Protein AF-0000000078829060 (afdb_homodimer)

Secondary structure (DSSP, 8-state):
-HHHHHHHHHHHHHHHHHHHHHHHHHHHHHHHHHHHHHHHHHHHHHHHHHHHHHHHHHHHHHHHHTTSHHHHHHT---EE--GGGT-GGGGGS-GGG-EEEEETHHHHHHHHIIIIIIHHHHHHTTTS-HHHHHHHHHHHHHHHHHHHHHHHHHHHSS-S-EE-STTEETTTTEEGGGHHHHHHHHHHHHHHHHHHT-HHHHHHHHSPP--SHHHHHHHHHHH-/-HHHHHHHHHHHHHHHHHHHHHHHHHHHHHHHHHHHHHHHHHHHHHHHHHHHHHHHHHHHHHHHHHTSHHHHHHT---EE--GGGT-GGGGGS-GGG-EEEEETHHHHHHHHIIIIIIHHHHHHTTTS-HHHHHHHHHHHHHHHHHHHHHHHHHHHSS-S-EE-STTEETTTTEEGGGHHHHHHHHHHHHHHHHHHT-HHHHHHHHS----SHHHHHHHHHHH-

Foldseek 3Di:
DVVVVVVVVVVVVVVVVVVVVVVVVVVVVVLVVVLVVVLLVVLLQVQLVVQQVVQLVVLLVLLVLCVPPVSCQLVQWDKDWFVVVVPRCSSVDDSVVSGGDADSVSSNLRSCLLSVPLVVLCVVCVPPDLVVSLQVQLVSNQVSQLVVQVVVCVVPVIRRMFIPGPQADSRRSGGPSCSNVSSVVSVVSVVVVVVCPPPVNSVVSSDDDPPDPVVVVVVVVVVD/DVVVVVVVVVVVVVVVVVVVVVVVVVVVVVLVVVLVVVLLVVLLQVQLVVQQVVQLVVLLVQLVLCVPPVSCVLPQWDKDWFVVVVPRCSSVDDSVVSGGDADSVSSNLRSCLLSVPLVVLCVVCVPPDLVVSLQVQLVSNQVSQLVVQVVVCVVVVIRRMFIPGPQADSRRSGGPSCSNVSSVVSVVSVVVVVVCPPPVNSVVSSDPDPPDPVVVVVVVVVVD

Nearest PDB structures (foldseek):
  8scx-assembly1_B  TM=4.392E-01  e=6.550E-01  Saccharomyces cerevisiae
  8scx-assembly1_B  TM=3.405E-01  e=9.875E-01  Saccharomyces cerevisiae

Sequence (448 aa):
MGDAMGAEAAVESGDVRQRRQVRIRRADIKRGQRMKVAFAVFRFCLYGMVGLSAEIFFYNLVRIAQHVPLLEALFRFQWRVDDRLGLNAIWDTPISTAYGQCSLWMFVIYGVACFFFIEPLYRWMLYQHTGLRAAVYGVVILLFEGFSGVMLERLTGYRIWYYADAGAILWQMTSLYILPIWMVTGLLAEFIYRELMDPDLLAALESPLPATPEETEASFQLIRMGDAMGAEAAVESGDVRQRRQVRIRRADIKRGQRMKVAFAVFRFCLYGMVGLSAEIFFYNLVRIAQHVPLLEALFRFQWRVDDRLGLNAIWDTPISTAYGQCSLWMFVIYGVACFFFIEPLYRWMLYQHTGLRAAVYGVVILLFEGFSGVMLERLTGYRIWYYADAGAILWQMTSLYILPIWMVTGLLAEFIYRELMDPDLLAALESPLPATPEETEASFQLIR

Solvent-accessible surface area (backbone atoms only — not comparable to full-atom values): 23052 Å² total; per-residue (Å²): 122,69,68,64,56,53,52,52,50,52,52,50,50,49,50,53,52,50,52,49,51,51,49,48,51,49,50,49,50,49,50,48,48,51,47,50,50,51,48,50,50,49,49,33,51,48,38,9,34,50,39,46,34,47,41,30,50,44,44,40,49,51,57,53,25,66,75,32,73,81,42,29,70,64,53,61,52,38,78,45,45,41,73,93,48,52,63,64,41,60,79,72,42,59,78,72,59,34,53,19,56,49,39,58,61,46,27,53,48,35,15,47,47,43,63,70,43,48,50,56,48,47,68,73,45,63,85,53,57,68,69,57,49,22,51,52,33,11,52,52,49,47,52,48,40,20,51,51,37,54,52,44,24,70,73,52,72,42,41,81,49,31,28,79,33,94,48,36,37,71,92,21,30,26,42,65,53,47,36,68,58,34,17,53,48,35,48,50,52,49,50,53,50,54,62,57,45,20,53,45,37,47,55,15,67,71,42,78,72,67,87,44,74,64,51,47,50,52,27,50,57,70,74,100,124,69,70,65,56,53,52,54,51,50,52,50,51,48,51,52,53,50,51,49,51,51,50,50,51,49,51,50,50,49,50,49,48,50,47,51,51,50,49,50,50,49,50,33,51,48,38,9,36,51,38,45,34,46,42,30,50,46,45,40,49,51,57,54,25,66,75,32,72,79,41,29,69,65,53,63,53,37,78,43,46,41,72,92,48,49,61,64,41,60,79,72,42,58,77,74,59,32,53,19,55,49,38,57,62,46,27,54,49,35,16,48,46,41,62,70,43,49,50,56,50,46,68,74,44,65,87,52,56,67,67,58,52,22,50,50,34,10,52,51,48,47,52,49,40,20,50,50,36,53,52,42,24,70,75,53,71,42,41,80,49,31,30,80,34,93,49,36,38,71,93,21,28,26,43,65,51,46,35,68,58,34,17,51,49,37,48,49,51,48,51,51,50,55,62,58,47,21,52,45,37,47,55,16,67,71,42,79,71,65,87,44,75,63,52,46,51,53,27,50,58,70,74,100

Structure (mmCIF, N/CA/C/O backbone):
data_AF-0000000078829060-model_v1
#
loop_
_entity.id
_entity.type
_entity.pdbx_description
1 polymer 'Uncharacterized protein'
#
loop_
_atom_site.group_PDB
_atom_site.id
_atom_site.type_symbol
_atom_site.label_atom_id
_atom_site.label_alt_id
_atom_site.label_comp_id
_atom_site.label_asym_id
_atom_site.label_entity_id
_atom_site.label_seq_id
_atom_site.pdbx_PDB_ins_code
_atom_site.Cartn_x
_atom_site.Cartn_y
_atom_site.Cartn_z
_atom_site.occupancy
_atom_site.B_iso_or_equiv
_atom_site.auth_seq_id
_atom_site.auth_comp_id
_atom_site.auth_asym_id
_atom_site.auth_atom_id
_atom_site.pdbx_PDB_model_num
ATOM 1 N N . MET A 1 1 ? -18.281 33.781 64.375 1 61.91 1 MET A N 1
ATOM 2 C CA . MET A 1 1 ? -18.625 32.438 63.906 1 61.91 1 MET A CA 1
ATOM 3 C C . MET A 1 1 ? -18.844 32.438 62.406 1 61.91 1 MET A C 1
ATOM 5 O O . MET A 1 1 ? -18.469 31.484 61.719 1 61.91 1 MET A O 1
ATOM 9 N N . GLY A 1 2 ? -19.062 33.5 61.688 1 71.06 2 GLY A N 1
ATOM 10 C CA . GLY A 1 2 ? -19.344 33.625 60.281 1 71.06 2 GLY A CA 1
ATOM 11 C C . GLY A 1 2 ? -18.078 33.719 59.438 1 71.06 2 GLY A C 1
ATOM 12 O O . GLY A 1 2 ? -18.047 33.219 58.312 1 71.06 2 GLY A O 1
ATOM 13 N N . ASP A 1 3 ? -16.953 34.156 59.969 1 75.19 3 ASP A N 1
ATOM 14 C CA . ASP A 1 3 ? -15.734 34.375 59.188 1 75.19 3 ASP A CA 1
ATOM 15 C C . ASP A 1 3 ? -14.984 33.062 59 1 75.19 3 ASP A C 1
ATOM 17 O O . ASP A 1 3 ? -14.352 32.844 57.938 1 75.19 3 ASP A O 1
ATOM 21 N N . ALA A 1 4 ? -15.062 32.031 59.938 1 76.19 4 ALA A N 1
ATOM 22 C CA . ALA A 1 4 ? -14.398 30.734 59.844 1 76.19 4 ALA A CA 1
ATOM 23 C C . ALA A 1 4 ? -15.078 29.844 58.781 1 76.19 4 ALA A C 1
ATOM 25 O O . ALA A 1 4 ? -14.414 29.109 58.062 1 76.19 4 ALA A O 1
ATOM 26 N N . MET A 1 5 ? -16.375 29.969 58.594 1 72.94 5 MET A N 1
ATOM 27 C CA . MET A 1 5 ? -17.141 29.188 57.625 1 72.94 5 MET A CA 1
ATOM 28 C C . MET A 1 5 ? -16.844 29.625 56.219 1 72.94 5 MET A C 1
ATOM 30 O O . MET A 1 5 ? -16.734 28.797 55.312 1 72.94 5 MET A O 1
ATOM 34 N N . GLY A 1 6 ? -16.547 30.906 56.031 1 73.5 6 GLY A N 1
ATOM 35 C CA . GLY A 1 6 ? -16.234 31.438 54.719 1 73.5 6 GLY A CA 1
ATOM 36 C C . GLY A 1 6 ? -14.852 31.047 54.25 1 73.5 6 GLY A C 1
ATOM 37 O O . GLY A 1 6 ? -14.656 30.781 53.062 1 73.5 6 GLY A O 1
ATOM 38 N N . ALA A 1 7 ? -13.945 30.938 55.188 1 83.81 7 ALA A N 1
ATOM 39 C CA . ALA A 1 7 ? -12.578 30.547 54.844 1 83.81 7 ALA A CA 1
ATOM 40 C C . ALA A 1 7 ? -12.508 29.062 54.469 1 83.81 7 ALA A C 1
ATOM 42 O O . ALA A 1 7 ? -11.82 28.688 53.531 1 83.81 7 ALA A O 1
ATOM 43 N N . GLU A 1 8 ? -13.242 28.234 55.156 1 70.19 8 GLU A N 1
ATOM 44 C CA . GLU A 1 8 ? -13.266 26.812 54.875 1 70.19 8 GLU A CA 1
ATOM 45 C C . GLU A 1 8 ? -13.906 26.516 53.5 1 70.19 8 GLU A C 1
ATOM 47 O O . GLU A 1 8 ? -13.43 25.672 52.75 1 70.19 8 GLU A O 1
ATOM 52 N N . ALA A 1 9 ? -14.867 27.266 53.188 1 77.19 9 ALA A N 1
ATOM 53 C CA . ALA A 1 9 ? -15.547 27.094 51.906 1 77.19 9 ALA A CA 1
ATOM 54 C C . ALA A 1 9 ? -14.664 27.562 50.75 1 77.19 9 ALA A C 1
ATOM 56 O O . ALA A 1 9 ? -14.625 26.922 49.688 1 77.19 9 ALA A O 1
ATOM 57 N N . ALA A 1 10 ? -13.945 28.578 50.938 1 76.31 10 ALA A N 1
ATOM 58 C CA . ALA A 1 10 ? -13.016 29.094 49.938 1 76.31 10 ALA A CA 1
ATOM 59 C C . ALA A 1 10 ? -11.867 28.109 49.719 1 76.31 10 ALA A C 1
ATOM 61 O O . ALA A 1 10 ? -11.469 27.875 48.562 1 76.31 10 ALA A O 1
ATOM 62 N N . VAL A 1 11 ? -11.383 27.484 50.781 1 78.69 11 VAL A N 1
ATOM 63 C CA . VAL A 1 11 ? -10.305 26.5 50.688 1 78.69 11 VAL A CA 1
ATOM 64 C C . VAL A 1 11 ? -10.805 25.25 49.969 1 78.69 11 VAL A C 1
ATOM 66 O O . VAL A 1 11 ? -10.094 24.688 49.125 1 78.69 11 VAL A O 1
ATOM 69 N N . GLU A 1 12 ? -12.023 24.906 50.188 1 75 12 GLU A N 1
ATOM 70 C CA . GLU A 1 12 ? -12.602 23.734 49.531 1 75 12 GLU A CA 1
ATOM 71 C C . GLU A 1 12 ? -12.812 23.984 48.031 1 75 12 GLU A C 1
ATOM 73 O O . GLU A 1 12 ? -12.539 23.109 47.188 1 75 12 GLU A O 1
ATOM 78 N N . SER A 1 13 ? -13.148 25.266 47.812 1 78.25 13 SER A N 1
ATOM 79 C CA . SER A 1 13 ? -13.352 25.656 46.406 1 78.25 13 SER A CA 1
ATOM 80 C C . SER A 1 13 ? -12.031 25.688 45.656 1 78.25 13 SER A C 1
ATOM 82 O O . SER A 1 13 ? -11.953 25.25 44.5 1 78.25 13 SER A O 1
ATOM 84 N N . GLY A 1 14 ? -11.055 26.109 46.375 1 73.56 14 GLY A N 1
ATOM 85 C CA . GLY A 1 14 ? -9.727 26.125 45.781 1 73.56 14 GLY A CA 1
ATOM 86 C C . GLY A 1 14 ? -9.172 24.734 45.5 1 73.56 14 GLY A C 1
ATOM 87 O O 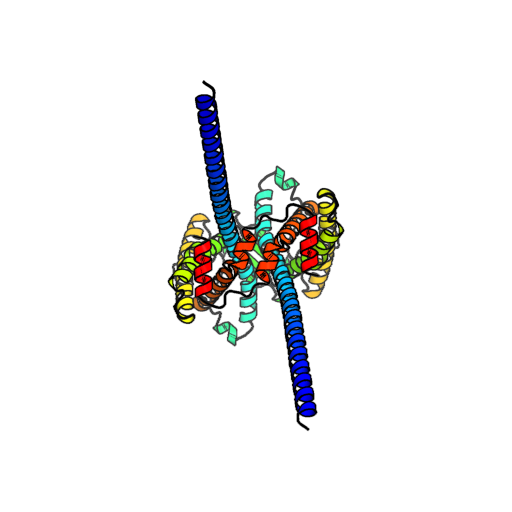. GLY A 1 14 ? -8.578 24.5 44.469 1 73.56 14 GLY A O 1
ATOM 88 N N . ASP A 1 15 ? -9.422 23.844 46.406 1 73.62 15 ASP A N 1
ATOM 89 C CA . ASP A 1 15 ? -8.953 22.469 46.25 1 73.62 15 ASP A CA 1
ATOM 90 C C . ASP A 1 15 ? -9.664 21.75 45.125 1 73.62 15 ASP A C 1
ATOM 92 O O . ASP A 1 15 ? -9.039 21.016 44.344 1 73.62 15 ASP A O 1
ATOM 96 N N . VAL A 1 16 ? -10.945 22.094 45.031 1 71.12 16 VAL A N 1
ATOM 97 C CA . VAL A 1 16 ? -11.734 21.484 43.969 1 71.12 16 VAL A CA 1
ATOM 98 C C . VAL A 1 16 ? -11.266 22 42.625 1 71.12 16 VAL A C 1
ATOM 100 O O . VAL A 1 16 ? -11.141 21.234 41.656 1 71.12 16 VAL A O 1
ATOM 103 N N . ARG A 1 17 ? -10.922 23.281 42.531 1 70.62 17 ARG A N 1
ATOM 104 C CA . ARG A 1 17 ? -10.414 23.875 41.312 1 70.62 17 ARG A CA 1
ATOM 105 C C . ARG A 1 17 ? -9.039 23.312 40.969 1 70.62 17 ARG A C 1
ATOM 107 O O . ARG A 1 17 ? -8.75 23.031 39.812 1 70.62 17 ARG A O 1
ATOM 114 N N . GLN A 1 18 ? -8.234 23.125 42 1 74.06 18 GLN A N 1
ATOM 115 C CA . GLN A 1 18 ? -6.906 22.578 41.781 1 74.06 18 GLN A CA 1
ATOM 116 C C . GLN A 1 18 ? -6.988 21.125 41.312 1 74.06 18 GLN A C 1
ATOM 118 O O . GLN A 1 18 ? -6.273 20.719 40.406 1 74.06 18 GLN A O 1
ATOM 123 N N . ARG A 1 19 ? -7.914 20.391 41.875 1 67.19 19 ARG A N 1
ATOM 124 C CA . ARG A 1 19 ? -8.102 19 41.5 1 67.19 19 ARG A CA 1
ATOM 125 C C . ARG A 1 19 ? -8.641 18.891 40.062 1 67.19 19 ARG A C 1
ATOM 127 O O . ARG A 1 19 ? -8.234 18.016 39.312 1 67.19 19 ARG A O 1
ATOM 134 N N . ARG A 1 20 ? -9.438 19.766 39.656 1 68.25 20 ARG A N 1
ATOM 135 C CA . ARG A 1 20 ? -9.992 19.797 38.312 1 68.25 20 ARG A CA 1
ATOM 136 C C . ARG A 1 20 ? -8.914 20.156 37.281 1 68.25 20 ARG A C 1
ATOM 138 O O . ARG A 1 20 ? -8.852 19.562 36.219 1 68.25 20 ARG A O 1
ATOM 145 N N . GLN A 1 21 ? -8.086 21.094 37.656 1 70.69 21 GLN A N 1
ATOM 146 C CA . GLN A 1 21 ? -6.992 21.484 36.781 1 70.69 21 GLN A CA 1
ATOM 147 C C . GLN A 1 21 ? -5.996 20.344 36.594 1 70.69 21 GLN A C 1
ATOM 149 O O . GLN A 1 21 ? -5.5 20.109 35.469 1 70.69 21 GLN A O 1
ATOM 154 N N . VAL A 1 22 ? -5.762 19.672 37.688 1 70.62 22 VAL A N 1
ATOM 155 C CA . VAL A 1 22 ? -4.852 18.531 37.625 1 70.62 22 VAL A CA 1
ATOM 156 C C . VAL A 1 22 ? -5.461 17.422 36.75 1 70.62 22 VAL A C 1
ATOM 158 O O . VAL A 1 22 ? -4.762 16.781 35.969 1 70.62 22 VAL A O 1
ATOM 161 N N . ARG A 1 23 ? -6.715 17.203 36.844 1 65.5 23 ARG A N 1
ATOM 162 C CA . ARG A 1 23 ? -7.414 16.203 36.031 1 65.5 23 ARG A CA 1
ATOM 163 C C . ARG A 1 23 ? -7.41 16.562 34.562 1 65.5 23 ARG A C 1
ATOM 165 O O . ARG A 1 23 ? -7.215 15.695 33.719 1 65.5 23 ARG A O 1
ATOM 172 N N . ILE A 1 24 ? -7.59 17.797 34.281 1 65.25 24 ILE A N 1
ATOM 173 C CA . ILE A 1 24 ? -7.574 18.281 32.906 1 65.25 24 ILE A CA 1
ATOM 174 C C . ILE A 1 24 ? -6.172 18.141 32.312 1 65.25 24 ILE A C 1
ATOM 176 O O . ILE A 1 24 ? -6.008 17.703 31.172 1 65.25 24 ILE A O 1
ATOM 180 N N . ARG A 1 25 ? -5.207 18.531 33.062 1 65.25 25 ARG A N 1
ATOM 181 C CA . ARG A 1 25 ? -3.82 18.406 32.625 1 65.25 25 ARG A CA 1
ATOM 182 C C . ARG A 1 25 ? -3.455 16.938 32.406 1 65.25 25 ARG A C 1
ATOM 184 O O . ARG A 1 25 ? -2.775 16.609 31.422 1 65.25 25 ARG A O 1
ATOM 191 N N . ARG A 1 26 ? -3.918 16.094 33.312 1 64.12 26 ARG A N 1
ATOM 192 C CA . ARG A 1 26 ? -3.66 14.664 33.156 1 64.12 26 ARG A CA 1
ATOM 193 C C . ARG A 1 26 ? -4.383 14.117 31.922 1 64.12 26 ARG A C 1
ATOM 195 O O . ARG A 1 26 ? -3.834 13.289 31.203 1 64.12 26 ARG A O 1
ATOM 202 N N . ALA A 1 27 ? -5.559 14.531 31.797 1 63.03 27 ALA A N 1
ATOM 203 C CA . ALA A 1 27 ? -6.336 14.133 30.625 1 63.03 27 ALA A CA 1
ATOM 204 C C . ALA A 1 27 ? -5.684 14.633 29.328 1 63.03 27 ALA A C 1
ATOM 206 O O . ALA A 1 27 ? -5.652 13.914 28.328 1 63.03 27 ALA A O 1
ATOM 207 N N . ASP A 1 28 ? -5.105 15.75 29.344 1 64.12 28 ASP A N 1
ATOM 208 C CA . ASP A 1 28 ? -4.406 16.344 28.203 1 64.12 28 ASP A CA 1
ATOM 209 C C . ASP A 1 28 ? -3.119 15.578 27.891 1 64.12 28 ASP A C 1
ATOM 211 O O . ASP A 1 28 ? -2.787 15.352 26.719 1 64.12 28 ASP A O 1
ATOM 215 N N . ILE A 1 29 ? -2.482 15.242 29.016 1 63.81 29 ILE A N 1
ATOM 216 C CA . ILE A 1 29 ? -1.249 14.477 28.859 1 63.81 29 ILE A CA 1
ATOM 217 C C . ILE A 1 29 ? -1.562 13.102 28.281 1 63.81 29 ILE A C 1
ATOM 219 O O . ILE A 1 29 ? -0.872 12.633 27.375 1 63.81 29 ILE A O 1
ATOM 223 N N . LYS A 1 30 ? -2.598 12.578 28.828 1 65.12 30 LYS A N 1
ATOM 224 C CA . LYS A 1 30 ? -3 11.266 28.328 1 65.12 30 LYS A CA 1
ATOM 225 C C . LYS A 1 30 ? -3.432 11.352 26.859 1 65.12 30 LYS A C 1
ATOM 227 O O . LYS A 1 30 ? -3.117 10.461 26.062 1 65.12 30 LYS A O 1
ATOM 232 N N . ARG A 1 31 ? -4.125 12.297 26.5 1 64.56 31 ARG A N 1
ATOM 233 C CA . ARG A 1 31 ? -4.543 12.523 25.125 1 64.56 31 ARG A CA 1
ATOM 234 C C . ARG A 1 31 ? -3.336 12.75 24.219 1 64.56 31 ARG A C 1
ATOM 236 O O . ARG A 1 31 ? -3.283 12.219 23.109 1 64.56 31 ARG A O 1
ATOM 243 N N . GLY A 1 32 ? -2.496 13.461 24.781 1 63.94 32 GLY A N 1
ATOM 244 C CA . GLY A 1 32 ? -1.26 13.695 24.047 1 63.94 32 GLY A CA 1
ATOM 245 C C . GLY A 1 32 ? -0.471 12.43 23.781 1 63.94 32 GLY A C 1
ATOM 246 O O . GLY A 1 32 ? 0.034 12.227 22.672 1 63.94 32 GLY A O 1
ATOM 247 N N . GLN A 1 33 ? -0.443 11.656 24.797 1 68.62 33 GLN A N 1
ATOM 248 C CA . GLN A 1 33 ? 0.262 10.391 24.672 1 68.62 33 GLN A CA 1
ATOM 249 C C . GLN A 1 33 ? -0.452 9.453 23.703 1 68.62 33 GLN A C 1
ATOM 251 O O . GLN A 1 33 ? 0.19 8.773 22.906 1 68.62 33 GLN A O 1
ATOM 256 N N . ARG A 1 34 ? -1.707 9.445 23.891 1 67.31 34 ARG A N 1
ATOM 257 C CA . ARG A 1 34 ? -2.506 8.609 23 1 67.31 34 ARG A CA 1
ATOM 258 C C . ARG A 1 34 ? -2.338 9.039 21.547 1 67.31 34 ARG A C 1
ATOM 260 O O . ARG A 1 34 ? -2.254 8.195 20.656 1 67.31 34 ARG A O 1
ATOM 267 N N . MET A 1 35 ? -2.225 10.211 21.391 1 70.31 35 MET A N 1
ATOM 268 C CA . MET A 1 35 ? -2.066 10.742 20.031 1 70.31 35 MET A CA 1
ATOM 269 C C . MET A 1 35 ? -0.686 10.414 19.469 1 70.31 35 MET A C 1
ATOM 271 O O . MET A 1 35 ? -0.547 10.109 18.297 1 70.31 35 MET A O 1
ATOM 275 N N . LYS A 1 36 ? 0.221 10.531 20.422 1 75.38 36 LYS A N 1
ATOM 276 C CA . LYS A 1 36 ? 1.575 10.18 20 1 75.38 36 LYS A CA 1
ATOM 277 C C . LYS A 1 36 ? 1.658 8.711 19.594 1 75.38 36 LYS A C 1
ATOM 279 O O . LYS A 1 36 ? 2.281 8.383 18.578 1 75.38 36 LYS A O 1
ATOM 284 N N . VAL A 1 37 ? 1.03 7.938 20.344 1 79.75 37 VAL A N 1
ATOM 285 C CA . VAL A 1 37 ? 1.043 6.508 20.062 1 79.75 37 VAL A CA 1
ATOM 286 C C . VAL A 1 37 ? 0.265 6.238 18.766 1 79.75 37 VAL A C 1
ATOM 288 O O . VAL A 1 37 ? 0.702 5.449 17.922 1 79.75 37 VAL A O 1
ATOM 291 N N . ALA A 1 38 ? -0.795 6.82 18.641 1 77.06 38 ALA A N 1
ATOM 292 C CA . ALA A 1 38 ? -1.613 6.664 17.453 1 77.06 38 ALA A CA 1
ATOM 293 C C . ALA A 1 38 ? -0.85 7.109 16.203 1 77.06 38 ALA A C 1
ATOM 295 O O . ALA A 1 38 ? -0.921 6.457 15.156 1 77.06 38 ALA A O 1
ATOM 296 N N . PHE A 1 39 ? -0.134 8.102 16.391 1 80.38 39 PHE A N 1
ATOM 297 C CA . PHE A 1 39 ? 0.639 8.617 15.273 1 80.38 39 PHE A CA 1
ATOM 298 C C . PHE A 1 39 ? 1.786 7.68 14.93 1 80.38 39 PHE A C 1
ATOM 300 O O . PHE A 1 39 ? 2.113 7.496 13.75 1 80.38 39 PHE A O 1
ATOM 307 N N . ALA A 1 40 ? 2.365 7.172 15.945 1 84.81 40 ALA A N 1
ATOM 308 C CA . ALA A 1 40 ? 3.426 6.191 15.727 1 84.81 40 ALA A CA 1
ATOM 309 C C . ALA A 1 40 ? 2.898 4.961 14.992 1 84.81 40 ALA A C 1
ATOM 311 O O . ALA A 1 40 ? 3.533 4.469 14.055 1 84.81 40 ALA A O 1
ATOM 312 N N . VAL A 1 41 ? 1.778 4.523 15.398 1 85.88 41 VAL A N 1
ATOM 313 C CA . VAL A 1 41 ? 1.158 3.365 14.766 1 85.88 41 VAL A CA 1
ATOM 314 C C . VAL A 1 41 ? 0.793 3.701 13.32 1 85.88 41 VAL A C 1
ATOM 316 O O . VAL A 1 41 ? 0.982 2.879 12.422 1 85.88 41 VAL A O 1
ATOM 319 N N . PHE A 1 42 ? 0.322 4.871 13.133 1 84.94 42 PHE A N 1
ATOM 320 C CA . PHE A 1 42 ? -0.022 5.336 11.789 1 84.94 42 PHE A CA 1
ATOM 321 C C . PHE A 1 42 ? 1.2 5.316 10.883 1 84.94 42 PHE A C 1
ATOM 323 O O . PHE A 1 42 ? 1.131 4.828 9.75 1 84.94 42 PHE A O 1
ATOM 330 N N . ARG A 1 43 ? 2.285 5.836 11.383 1 88.44 43 ARG A N 1
ATOM 331 C CA . ARG A 1 43 ? 3.508 5.879 10.586 1 88.44 43 ARG A CA 1
ATOM 332 C C . ARG A 1 43 ? 3.998 4.473 10.266 1 88.44 43 ARG A C 1
ATOM 334 O O . ARG A 1 43 ? 4.41 4.195 9.133 1 88.44 43 ARG A O 1
ATOM 341 N N . PHE A 1 44 ? 3.904 3.686 11.266 1 92.5 44 PHE A N 1
ATOM 342 C CA . PHE A 1 44 ? 4.32 2.301 11.078 1 92.5 44 PHE A CA 1
ATOM 343 C C . PHE A 1 44 ? 3.492 1.635 9.984 1 92.5 44 PHE A C 1
ATOM 345 O O . PHE A 1 44 ? 4.043 1 9.086 1 92.5 44 PHE A O 1
ATOM 352 N N . CYS A 1 45 ? 2.217 1.825 10.047 1 90.75 45 CYS A N 1
ATOM 353 C CA . CYS A 1 45 ? 1.312 1.24 9.062 1 90.75 45 CYS A CA 1
ATOM 354 C C . CYS A 1 45 ? 1.55 1.837 7.684 1 90.75 45 CYS A C 1
ATOM 356 O O . CYS A 1 45 ? 1.506 1.124 6.68 1 90.75 45 CYS A O 1
ATOM 358 N N . LEU A 1 46 ? 1.813 3.059 7.656 1 90.5 46 LEU A N 1
ATOM 359 C CA . LEU A 1 46 ? 2.084 3.729 6.387 1 90.5 46 LEU A CA 1
ATOM 360 C C . LEU A 1 46 ? 3.342 3.17 5.734 1 90.5 46 LEU A C 1
ATOM 362 O O . LEU A 1 46 ? 3.344 2.865 4.539 1 90.5 46 LEU A O 1
ATOM 366 N N . TYR A 1 47 ? 4.383 3.029 6.527 1 94.88 47 TYR A N 1
ATOM 367 C CA . TYR A 1 47 ? 5.621 2.459 6.012 1 94.88 47 TYR A CA 1
ATOM 368 C C . TYR A 1 47 ? 5.391 1.058 5.457 1 94.88 47 TYR A C 1
ATOM 370 O O . TYR A 1 47 ? 5.887 0.718 4.383 1 94.88 47 TYR A O 1
ATOM 378 N N . GLY A 1 48 ? 4.641 0.382 6.199 1 95.69 48 GLY A N 1
ATOM 379 C CA . GLY A 1 48 ? 4.328 -0.97 5.762 1 95.69 48 GLY A CA 1
ATOM 380 C C . GLY A 1 48 ? 3.535 -1.01 4.469 1 95.69 48 GLY A C 1
ATOM 381 O O . GLY A 1 48 ? 3.855 -1.779 3.562 1 95.69 48 GLY A O 1
ATOM 382 N N . MET A 1 49 ? 2.543 -0.207 4.391 1 94.31 49 MET A N 1
ATOM 383 C CA . MET A 1 49 ? 1.687 -0.186 3.209 1 94.31 49 MET A CA 1
ATOM 384 C C . MET A 1 49 ? 2.455 0.306 1.987 1 94.31 49 MET A C 1
ATOM 386 O O . MET A 1 49 ? 2.305 -0.237 0.892 1 94.31 49 MET A O 1
ATOM 390 N N . VAL A 1 50 ? 3.234 1.298 2.205 1 94.31 50 VAL A N 1
ATOM 391 C CA . VAL A 1 50 ? 4.074 1.802 1.122 1 94.31 50 VAL A CA 1
ATOM 392 C C . VAL A 1 50 ? 5.062 0.721 0.689 1 94.31 50 VAL A C 1
ATOM 394 O O . VAL A 1 50 ? 5.309 0.541 -0.505 1 94.31 50 VAL A O 1
ATOM 397 N N . GLY A 1 51 ? 5.566 0.082 1.65 1 96.06 51 GLY A N 1
ATOM 398 C CA . GLY A 1 51 ? 6.48 -1.008 1.351 1 96.06 51 GLY A CA 1
ATOM 399 C C . GLY A 1 51 ? 5.848 -2.107 0.521 1 96.06 51 GLY A C 1
ATOM 400 O O . GLY A 1 51 ? 6.426 -2.555 -0.472 1 96.06 51 GLY A O 1
ATOM 401 N N . LEU A 1 52 ? 4.66 -2.539 0.887 1 96.38 52 LEU A N 1
ATOM 402 C CA . LEU A 1 52 ? 3.943 -3.561 0.128 1 96.38 52 LEU A CA 1
ATOM 403 C C . LEU A 1 52 ? 3.689 -3.096 -1.302 1 96.38 52 LEU A C 1
ATOM 405 O O . LEU A 1 52 ? 3.92 -3.846 -2.254 1 96.38 52 LEU A O 1
ATOM 409 N N . SER A 1 53 ? 3.248 -1.926 -1.393 1 95.94 53 SER A N 1
ATOM 410 C CA . SER A 1 53 ? 2.969 -1.376 -2.715 1 95.94 53 SER A CA 1
ATOM 411 C C . SER A 1 53 ? 4.242 -1.269 -3.549 1 95.94 53 SER A C 1
ATOM 413 O O . SER A 1 53 ? 4.23 -1.551 -4.746 1 95.94 53 SER A O 1
ATOM 415 N N . ALA A 1 54 ? 5.27 -0.865 -2.885 1 95.19 54 ALA A N 1
ATOM 416 C CA . ALA A 1 54 ? 6.547 -0.724 -3.578 1 95.19 54 ALA A CA 1
ATOM 417 C C . ALA A 1 54 ? 7.039 -2.07 -4.102 1 95.19 54 ALA A C 1
ATOM 419 O O . ALA A 1 54 ? 7.668 -2.139 -5.16 1 95.19 54 ALA A O 1
ATOM 420 N N . GLU A 1 55 ? 6.781 -3.084 -3.4 1 95.19 55 GLU A N 1
ATOM 421 C CA . GLU A 1 55 ? 7.168 -4.414 -3.863 1 95.19 55 GLU A CA 1
ATOM 422 C C . GLU A 1 55 ? 6.461 -4.773 -5.168 1 95.19 55 GLU A C 1
ATOM 424 O O . GLU A 1 55 ? 7.086 -5.277 -6.102 1 95.19 55 GLU A O 1
ATOM 429 N N . ILE A 1 56 ? 5.207 -4.547 -5.148 1 96 56 ILE A N 1
ATOM 430 C CA . ILE A 1 56 ? 4.43 -4.848 -6.348 1 96 56 ILE A CA 1
ATOM 431 C C . ILE A 1 56 ? 4.941 -4.012 -7.52 1 96 56 ILE A C 1
ATOM 433 O O . ILE A 1 56 ? 5.141 -4.535 -8.617 1 96 56 ILE A O 1
ATOM 437 N N . PHE A 1 57 ? 5.207 -2.789 -7.246 1 95.31 57 PHE A N 1
ATOM 438 C CA . PHE A 1 57 ? 5.746 -1.9 -8.273 1 95.31 57 PHE A CA 1
ATOM 439 C C . PHE A 1 57 ? 7.117 -2.375 -8.734 1 95.31 57 PHE A C 1
ATOM 441 O O . PHE A 1 57 ? 7.414 -2.35 -9.93 1 95.31 57 PHE A O 1
ATOM 448 N N . PHE A 1 58 ? 7.844 -2.797 -7.816 1 94.25 58 PHE A N 1
ATOM 449 C CA . PHE A 1 58 ? 9.219 -3.176 -8.102 1 94.25 58 PHE A CA 1
ATOM 450 C C . PHE A 1 58 ? 9.266 -4.406 -9 1 94.25 58 PHE A C 1
ATOM 452 O O . PHE A 1 58 ? 10.141 -4.516 -9.867 1 94.25 58 PHE A O 1
ATOM 459 N N . TYR A 1 59 ? 8.398 -5.391 -8.781 1 94.31 59 TYR A N 1
ATOM 460 C CA . TYR A 1 59 ? 8.305 -6.531 -9.688 1 94.31 59 TYR A CA 1
ATOM 461 C C . TYR A 1 59 ? 8.141 -6.066 -11.133 1 94.31 59 TYR A C 1
ATOM 463 O O . TYR A 1 59 ? 8.789 -6.598 -12.039 1 94.31 59 TYR A O 1
ATOM 471 N N . ASN A 1 60 ? 7.316 -5.141 -11.273 1 94.69 60 ASN A N 1
ATOM 472 C CA . ASN A 1 60 ? 7.008 -4.68 -12.625 1 94.69 60 ASN A CA 1
ATOM 473 C C . ASN A 1 60 ? 8.133 -3.82 -13.188 1 94.69 60 ASN A C 1
ATOM 475 O O . ASN A 1 60 ? 8.43 -3.887 -14.383 1 94.69 60 ASN A O 1
ATOM 479 N N . LEU A 1 61 ? 8.766 -3.082 -12.336 1 91.94 61 LEU A N 1
ATOM 480 C CA . LEU A 1 61 ? 9.914 -2.293 -12.773 1 91.94 61 LEU A CA 1
ATOM 481 C C . LEU A 1 61 ? 11.039 -3.197 -13.258 1 91.94 61 LEU A C 1
ATOM 483 O O . LEU A 1 61 ? 11.625 -2.957 -14.312 1 91.94 61 LEU A O 1
ATOM 487 N N . VAL A 1 62 ? 11.305 -4.172 -12.531 1 90.38 62 VAL A N 1
ATOM 488 C CA . VAL A 1 62 ? 12.383 -5.098 -12.859 1 90.38 62 VAL A CA 1
ATOM 489 C C . VAL A 1 62 ? 12.047 -5.84 -14.148 1 90.38 62 VAL A C 1
ATOM 491 O O . VAL A 1 62 ? 12.914 -6.039 -15.008 1 90.38 62 VAL A O 1
ATOM 494 N N . ARG A 1 63 ? 10.828 -6.227 -14.273 1 90 63 ARG A N 1
ATOM 495 C CA . ARG A 1 63 ? 10.383 -6.918 -15.477 1 90 63 ARG A CA 1
ATOM 496 C C . ARG A 1 63 ? 10.586 -6.047 -16.719 1 90 63 ARG A C 1
ATOM 498 O O . ARG A 1 63 ? 11.062 -6.527 -17.75 1 90 63 ARG A O 1
ATOM 505 N N . ILE A 1 64 ? 10.258 -4.844 -16.641 1 89.31 64 ILE A N 1
ATOM 506 C CA . ILE A 1 64 ? 10.43 -3.91 -17.75 1 89.31 64 ILE A CA 1
ATOM 507 C C . ILE A 1 64 ? 11.922 -3.676 -18 1 89.31 64 ILE A C 1
ATOM 509 O O . ILE A 1 64 ? 12.367 -3.631 -19.141 1 89.31 64 ILE A O 1
ATOM 513 N N . ALA A 1 65 ? 12.664 -3.547 -16.922 1 86.31 65 ALA A N 1
ATOM 514 C CA . ALA A 1 65 ? 14.094 -3.277 -17.016 1 86.31 65 ALA A CA 1
ATOM 515 C C . ALA A 1 65 ? 14.828 -4.426 -17.703 1 86.31 65 ALA A C 1
ATOM 517 O O . ALA A 1 65 ? 15.836 -4.211 -18.391 1 86.31 65 ALA A O 1
ATOM 518 N N . GLN A 1 66 ? 14.352 -5.578 -17.5 1 80.69 66 GLN A N 1
ATOM 519 C CA . GLN A 1 66 ? 14.969 -6.746 -18.125 1 80.69 66 GLN A CA 1
ATOM 520 C C . GLN A 1 66 ? 14.828 -6.703 -19.641 1 80.69 66 GLN A C 1
ATOM 522 O O . GLN A 1 66 ? 15.609 -7.34 -20.359 1 80.69 66 GLN A O 1
ATOM 527 N N . HIS A 1 67 ? 13.922 -5.934 -20.109 1 82.56 67 HIS A N 1
ATOM 528 C CA . HIS A 1 67 ? 13.711 -5.824 -21.547 1 82.56 67 HIS A CA 1
ATOM 529 C C . HIS A 1 67 ? 14.469 -4.637 -22.125 1 82.56 67 HIS A C 1
ATOM 531 O O . HIS A 1 67 ? 14.469 -4.426 -23.344 1 82.56 67 HIS A O 1
ATOM 537 N N . VAL A 1 68 ? 15.117 -3.861 -21.25 1 82.5 68 VAL A N 1
ATOM 538 C CA . VAL A 1 68 ? 15.898 -2.707 -21.672 1 82.5 68 VAL A CA 1
ATOM 539 C C . VAL A 1 68 ? 17.375 -2.918 -21.312 1 82.5 68 VAL A C 1
ATOM 541 O O . VAL A 1 68 ? 17.719 -2.977 -20.125 1 82.5 68 VAL A O 1
ATOM 544 N N . PRO A 1 69 ? 18.219 -3.016 -22.281 1 77.38 69 PRO A N 1
ATOM 545 C CA . PRO A 1 69 ? 19.625 -3.369 -22.047 1 77.38 69 PRO A CA 1
ATOM 546 C C . PRO A 1 69 ? 20.297 -2.443 -21.031 1 77.38 69 PRO A C 1
ATOM 548 O O . PRO A 1 69 ? 21.016 -2.91 -20.141 1 77.38 69 PRO A O 1
ATOM 551 N N . LEU A 1 70 ? 20.156 -1.165 -21.141 1 75.12 70 LEU A N 1
ATOM 552 C CA . LEU A 1 70 ? 20.781 -0.209 -20.234 1 75.12 70 LEU A CA 1
ATOM 553 C C . LEU A 1 70 ? 20.312 -0.427 -18.812 1 75.12 70 LEU A C 1
ATOM 555 O O . LEU A 1 70 ? 21.109 -0.366 -17.875 1 75.12 70 LEU A O 1
ATOM 559 N N . LEU A 1 71 ? 19.094 -0.802 -18.625 1 76.06 71 LEU A N 1
ATOM 560 C CA . LEU A 1 71 ? 18.516 -0.977 -17.297 1 76.06 71 LEU A CA 1
ATOM 561 C C . LEU A 1 71 ? 18.844 -2.355 -16.734 1 76.06 71 LEU A C 1
ATOM 563 O O . LEU A 1 71 ? 18.938 -2.527 -15.523 1 76.06 71 LEU A O 1
ATOM 567 N N . GLU A 1 72 ? 19.094 -3.18 -17.641 1 73.94 72 GLU A N 1
ATOM 568 C CA . GLU A 1 72 ? 19.453 -4.535 -17.219 1 73.94 72 GLU A CA 1
ATOM 569 C C . GLU A 1 72 ? 20.734 -4.547 -16.422 1 73.94 72 GLU A C 1
ATOM 571 O O . GLU A 1 72 ? 20.859 -5.285 -15.438 1 73.94 72 GLU A O 1
ATOM 576 N N . ALA A 1 73 ? 21.594 -3.666 -16.766 1 71.25 73 ALA A N 1
ATOM 577 C CA . ALA A 1 73 ? 22.875 -3.586 -16.062 1 71.25 73 ALA A CA 1
ATOM 578 C C . ALA A 1 73 ? 22.688 -3.096 -14.633 1 71.25 73 ALA A C 1
ATOM 580 O O . ALA A 1 73 ? 23.406 -3.533 -13.727 1 71.25 73 ALA A O 1
ATOM 581 N N . LEU A 1 74 ? 21.609 -2.361 -14.477 1 73.94 74 LEU A N 1
ATOM 582 C CA . LEU A 1 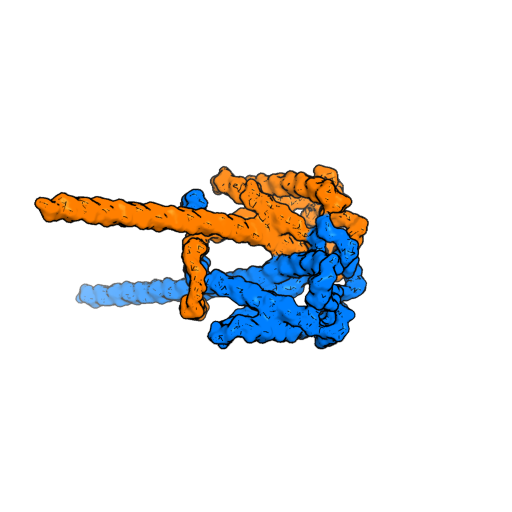74 ? 21.359 -1.777 -13.164 1 73.94 74 LEU A CA 1
ATOM 583 C C . LEU A 1 74 ? 20.609 -2.76 -12.266 1 73.94 74 LEU A C 1
ATOM 585 O O . LEU A 1 74 ? 20.688 -2.674 -11.039 1 73.94 74 LEU A O 1
ATOM 589 N N . PHE A 1 75 ? 20 -3.619 -12.984 1 77.75 75 PHE A N 1
ATOM 590 C CA . PHE A 1 75 ? 19.188 -4.578 -12.258 1 77.75 75 PHE A CA 1
ATOM 591 C C . PHE A 1 75 ? 19.734 -5.988 -12.406 1 77.75 75 PHE A C 1
ATOM 593 O O . PHE A 1 75 ? 19.016 -6.906 -12.797 1 77.75 75 PHE A O 1
ATOM 600 N N . ARG A 1 76 ? 20.953 -6.145 -11.93 1 76.38 76 ARG A N 1
ATOM 601 C CA . ARG A 1 76 ? 21.641 -7.422 -12.078 1 76.38 76 ARG A CA 1
ATOM 602 C C . ARG A 1 76 ? 21.25 -8.391 -10.969 1 76.38 76 ARG A C 1
ATOM 604 O O . ARG A 1 76 ? 21.531 -9.586 -11.055 1 76.38 76 ARG A O 1
ATOM 611 N N . PHE A 1 77 ? 20.594 -7.809 -10.055 1 83.12 77 PHE A N 1
ATOM 612 C CA . PHE A 1 77 ? 20.188 -8.688 -8.961 1 83.12 77 PHE A CA 1
ATOM 613 C C . PHE A 1 77 ? 19.062 -9.617 -9.391 1 83.12 77 PHE A C 1
ATOM 615 O O . PHE A 1 77 ? 18.266 -9.266 -10.25 1 83.12 77 PHE A O 1
ATOM 622 N N . GLN A 1 78 ? 19.172 -10.836 -8.891 1 83.31 78 GLN A N 1
ATOM 623 C CA . GLN A 1 78 ? 18.141 -11.82 -9.164 1 83.31 78 GLN A CA 1
ATOM 624 C C . GLN A 1 78 ? 17.469 -12.281 -7.875 1 83.31 78 GLN A C 1
ATOM 626 O O . GLN A 1 78 ? 17.969 -13.172 -7.191 1 83.31 78 GLN A O 1
ATOM 631 N N . TRP A 1 79 ? 16.359 -11.586 -7.629 1 87.19 79 TRP A N 1
ATOM 632 C CA . TRP A 1 79 ? 15.648 -11.992 -6.422 1 87.19 79 TRP A CA 1
ATOM 633 C C . TRP A 1 79 ? 14.547 -13 -6.75 1 87.19 79 TRP A C 1
ATOM 635 O O . TRP A 1 79 ? 13.852 -12.859 -7.758 1 87.19 79 TRP A O 1
ATOM 645 N N . ARG A 1 80 ? 14.484 -14.086 -5.961 1 91.25 80 ARG A N 1
ATOM 646 C CA . ARG A 1 80 ? 13.523 -15.18 -6.113 1 91.25 80 ARG A CA 1
ATOM 647 C C . ARG A 1 80 ? 12.914 -15.562 -4.77 1 91.25 80 ARG A C 1
ATOM 649 O O . ARG A 1 80 ? 13.25 -14.977 -3.74 1 91.25 80 ARG A O 1
ATOM 656 N N . VAL A 1 81 ? 11.914 -16.281 -4.895 1 94.12 81 VAL A N 1
ATOM 657 C CA . VAL A 1 81 ? 11.273 -16.859 -3.725 1 94.12 81 VAL A CA 1
ATOM 658 C C . VAL A 1 81 ? 11.547 -18.359 -3.678 1 94.12 81 VAL A C 1
ATOM 660 O O . VAL A 1 81 ? 11.93 -18.969 -4.688 1 94.12 81 VAL A O 1
ATOM 663 N N . ASP A 1 82 ? 11.445 -18.906 -2.484 1 95.38 82 ASP A N 1
ATOM 664 C CA . ASP A 1 82 ? 11.695 -20.344 -2.312 1 95.38 82 ASP A CA 1
ATOM 665 C C . ASP A 1 82 ? 10.992 -21.156 -3.396 1 95.38 82 ASP A C 1
ATOM 667 O O . ASP A 1 82 ? 9.789 -21.016 -3.605 1 95.38 82 ASP A O 1
ATOM 671 N N . ASP A 1 83 ? 11.734 -22.047 -4.055 1 93.94 83 ASP A N 1
ATOM 672 C CA . ASP A 1 83 ? 11.219 -22.812 -5.18 1 93.94 83 ASP A CA 1
ATOM 673 C C . ASP A 1 83 ? 10.094 -23.75 -4.738 1 93.94 83 ASP A C 1
ATOM 675 O O . ASP A 1 83 ? 9.234 -24.109 -5.543 1 93.94 83 ASP A O 1
ATOM 679 N N . ARG A 1 84 ? 10.102 -24.219 -3.58 1 94.56 84 ARG A N 1
ATOM 680 C CA . ARG A 1 84 ? 9.102 -25.125 -3.059 1 94.56 84 ARG A CA 1
ATOM 681 C C . ARG A 1 84 ? 7.719 -24.484 -3.047 1 94.56 84 ARG A C 1
ATOM 683 O O . ARG A 1 84 ? 6.703 -25.188 -2.973 1 94.56 84 ARG A O 1
ATOM 690 N N . LEU A 1 85 ? 7.637 -23.047 -3.162 1 94.38 85 LEU A N 1
ATOM 691 C CA . LEU A 1 85 ? 6.375 -22.328 -3.064 1 94.38 85 LEU A CA 1
ATOM 692 C C . LEU A 1 85 ? 5.715 -22.203 -4.434 1 94.38 85 LEU A C 1
ATOM 694 O O . LEU A 1 85 ? 4.527 -21.891 -4.531 1 94.38 85 LEU A O 1
ATOM 698 N N . GLY A 1 86 ? 6.422 -22.438 -5.449 1 92.69 86 GLY A N 1
ATOM 699 C CA . GLY A 1 86 ? 5.879 -22.391 -6.797 1 92.69 86 GLY A CA 1
ATOM 700 C C . GLY A 1 86 ? 5.426 -21 -7.215 1 92.69 86 GLY A C 1
ATOM 701 O O . GLY A 1 86 ? 4.438 -20.859 -7.938 1 92.69 86 GLY A O 1
ATOM 702 N N . LEU A 1 87 ? 6.098 -19.938 -6.691 1 94.94 87 LEU A N 1
ATOM 703 C CA . LEU A 1 87 ? 5.641 -18.578 -6.914 1 94.94 87 LEU A CA 1
ATOM 704 C C . LEU A 1 87 ? 6.539 -17.859 -7.914 1 94.94 87 LEU A C 1
ATOM 706 O O . LEU A 1 87 ? 6.27 -16.719 -8.289 1 94.94 87 LEU A O 1
ATOM 710 N N . ASN A 1 88 ? 7.562 -18.5 -8.398 1 94.25 88 ASN A N 1
ATOM 711 C CA . ASN A 1 88 ? 8.523 -17.828 -9.273 1 94.25 88 ASN A CA 1
ATOM 712 C C . ASN A 1 88 ? 8 -17.719 -10.695 1 94.25 88 ASN A C 1
ATOM 714 O O . ASN A 1 88 ? 8.594 -17.031 -11.531 1 94.25 88 ASN A O 1
ATOM 718 N N . ALA A 1 89 ? 6.82 -18.312 -10.984 1 92.5 89 ALA A N 1
ATOM 719 C CA . ALA A 1 89 ? 6.188 -18.203 -12.297 1 92.5 89 ALA A CA 1
ATOM 720 C C . ALA A 1 89 ? 5.789 -16.766 -12.594 1 92.5 89 ALA A C 1
ATOM 722 O O . ALA A 1 89 ? 5.492 -16.422 -13.742 1 92.5 89 ALA A O 1
ATOM 723 N N . ILE A 1 90 ? 5.812 -15.953 -11.594 1 92.81 90 ILE A N 1
ATOM 724 C CA . ILE A 1 90 ? 5.402 -14.562 -11.727 1 92.81 90 ILE A CA 1
ATOM 725 C C . ILE A 1 90 ? 6.336 -13.844 -12.703 1 92.81 90 ILE A C 1
ATOM 727 O O . ILE A 1 90 ? 5.922 -12.914 -13.398 1 92.81 90 ILE A O 1
ATOM 731 N N . TRP A 1 91 ? 7.547 -14.273 -12.805 1 91.38 91 TRP A N 1
ATOM 732 C CA . TRP A 1 91 ? 8.539 -13.633 -13.664 1 91.38 91 TRP A 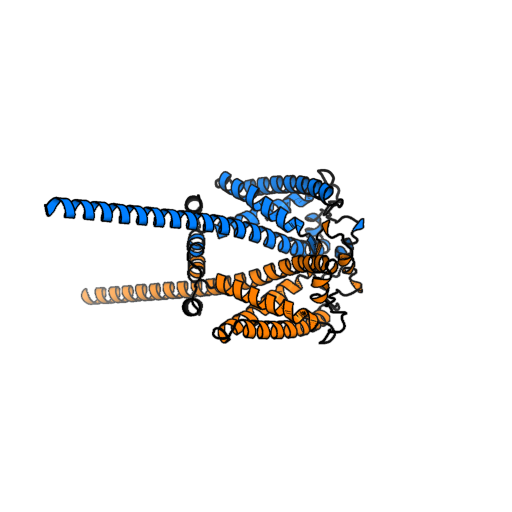CA 1
ATOM 733 C C . TRP A 1 91 ? 8.258 -13.938 -15.133 1 91.38 91 TRP A C 1
ATOM 735 O O . TRP A 1 91 ? 8.773 -13.258 -16.031 1 91.38 91 TRP A O 1
ATOM 745 N N . ASP A 1 92 ? 7.375 -14.953 -15.344 1 91.31 92 ASP A N 1
ATOM 746 C CA . ASP A 1 92 ? 7.074 -15.375 -16.703 1 91.31 92 ASP A CA 1
ATOM 747 C C . ASP A 1 92 ? 5.754 -14.781 -17.188 1 91.31 92 ASP A C 1
ATOM 749 O O . ASP A 1 92 ? 5.32 -15.039 -18.312 1 91.31 92 ASP A O 1
ATOM 753 N N . THR A 1 93 ? 5.098 -14 -16.375 1 94.31 93 THR A N 1
ATOM 754 C CA . THR A 1 93 ? 3.832 -13.391 -16.781 1 94.31 93 THR A CA 1
ATOM 755 C C . THR A 1 93 ? 4.066 -12.234 -17.75 1 94.31 93 THR A C 1
ATOM 757 O O . THR A 1 93 ? 5.098 -11.562 -17.672 1 94.31 93 THR A O 1
ATOM 760 N N . PRO A 1 94 ? 3.133 -12.078 -18.625 1 94.38 94 PRO A N 1
ATOM 761 C CA . PRO A 1 94 ? 3.273 -10.961 -19.578 1 94.38 94 PRO A CA 1
ATOM 762 C C . PRO A 1 94 ? 3.307 -9.602 -18.875 1 94.38 94 PRO A C 1
ATOM 764 O O . PRO A 1 94 ? 2.621 -9.406 -17.859 1 94.38 94 PRO A O 1
ATOM 767 N N . ILE A 1 95 ? 4.055 -8.688 -19.5 1 93.88 95 ILE A N 1
ATOM 768 C CA . ILE A 1 95 ? 4.207 -7.336 -18.969 1 93.88 95 ILE A CA 1
ATOM 769 C C . ILE A 1 95 ? 2.84 -6.664 -18.859 1 93.88 95 ILE A C 1
ATOM 771 O O . ILE A 1 95 ? 2.584 -5.906 -17.922 1 93.88 95 ILE A O 1
ATOM 775 N N . SER A 1 96 ? 1.904 -7.047 -19.719 1 94.44 96 SER A N 1
ATOM 776 C CA . SER A 1 96 ? 0.595 -6.406 -19.781 1 94.44 96 SER A CA 1
ATOM 777 C C . SER A 1 96 ? -0.244 -6.73 -18.562 1 94.44 96 SER A C 1
ATOM 779 O O . SER A 1 96 ? -1.149 -5.973 -18.203 1 94.44 96 SER A O 1
ATOM 781 N N . THR A 1 97 ? 0.048 -7.781 -17.859 1 96.06 97 THR A N 1
ATOM 782 C CA . THR A 1 97 ? -0.743 -8.18 -16.703 1 96.06 97 THR A CA 1
ATOM 783 C C . THR A 1 97 ? -0.268 -7.457 -15.445 1 96.06 97 THR A C 1
ATOM 785 O O . THR A 1 97 ? -1.024 -7.312 -14.484 1 96.06 97 THR A O 1
ATOM 788 N N . ALA A 1 98 ? 1.006 -7.066 -15.414 1 96.88 98 ALA A N 1
ATOM 789 C CA . ALA A 1 98 ? 1.599 -6.215 -14.383 1 96.88 98 ALA A CA 1
ATOM 790 C C . ALA A 1 98 ? 1.42 -6.82 -13 1 96.88 98 ALA A C 1
ATOM 792 O O . ALA A 1 98 ? 1.014 -6.133 -12.055 1 96.88 98 ALA A O 1
ATOM 793 N N . TYR A 1 99 ? 1.676 -8.109 -12.898 1 97.19 99 TYR A N 1
ATOM 794 C CA . TYR A 1 99 ? 1.506 -8.789 -11.617 1 97.19 99 TYR A CA 1
ATOM 795 C C . TYR A 1 99 ? 2.748 -8.633 -10.75 1 97.19 99 TYR A C 1
ATOM 797 O O . TYR A 1 99 ? 3.863 -8.523 -11.266 1 97.19 99 TYR A O 1
ATOM 805 N N . GLY A 1 100 ? 2.541 -8.555 -9.523 1 96.88 100 GLY A N 1
ATOM 806 C CA . GLY A 1 100 ? 3.541 -8.633 -8.469 1 96.88 100 GLY A CA 1
ATOM 807 C C . GLY A 1 100 ? 3.07 -9.422 -7.258 1 96.88 100 GLY A C 1
ATOM 808 O O . GLY A 1 100 ? 1.89 -9.758 -7.156 1 96.88 100 GLY A O 1
ATOM 809 N N . GLN A 1 101 ? 3.967 -9.82 -6.469 1 96.56 101 GLN A N 1
ATOM 810 C CA . GLN A 1 101 ? 3.625 -10.562 -5.262 1 96.56 101 GLN A CA 1
ATOM 811 C C . GLN A 1 101 ? 4.461 -10.094 -4.074 1 96.56 101 GLN A C 1
ATOM 813 O O . GLN A 1 101 ? 5.492 -9.445 -4.25 1 96.56 101 GLN A O 1
ATOM 818 N N . CYS A 1 102 ? 3.949 -10.328 -2.982 1 95.88 102 CYS A N 1
ATOM 819 C CA . CYS A 1 102 ? 4.691 -9.977 -1.775 1 95.88 102 CYS A CA 1
ATOM 820 C C . CYS A 1 102 ? 4.113 -10.688 -0.556 1 95.88 102 CYS A C 1
ATOM 822 O O . CYS A 1 102 ? 2.945 -11.078 -0.554 1 95.88 102 CYS A O 1
ATOM 824 N N . SER A 1 103 ? 4.992 -10.938 0.386 1 97.38 103 SER A N 1
ATOM 825 C CA . SER A 1 103 ? 4.582 -11.516 1.661 1 97.38 103 SER A CA 1
ATOM 826 C C . SER A 1 103 ? 4.176 -10.43 2.654 1 97.38 103 SER A C 1
ATOM 828 O O . SER A 1 103 ? 4.766 -9.344 2.674 1 97.38 103 SER A O 1
ATOM 830 N N . LEU A 1 104 ? 3.234 -10.727 3.523 1 97 104 LEU A N 1
ATOM 831 C CA . LEU A 1 104 ? 2.812 -9.781 4.551 1 97 104 LEU A CA 1
ATOM 832 C C . LEU A 1 104 ? 3.932 -9.531 5.555 1 97 104 LEU A C 1
ATOM 834 O O . LEU A 1 104 ? 3.912 -8.531 6.277 1 97 104 LEU A O 1
ATOM 838 N N . TRP A 1 105 ? 4.863 -10.414 5.574 1 97.06 105 TRP A N 1
ATOM 839 C CA . TRP A 1 105 ? 6.027 -10.211 6.426 1 97.06 105 TRP A CA 1
ATOM 840 C C . TRP A 1 105 ? 6.762 -8.93 6.039 1 97.06 105 TRP A C 1
ATOM 842 O O . TRP A 1 105 ? 7.387 -8.281 6.887 1 97.06 105 TRP A O 1
ATOM 852 N N . MET A 1 106 ? 6.664 -8.617 4.816 1 96.94 106 MET A N 1
ATOM 853 C CA . MET A 1 106 ? 7.344 -7.422 4.332 1 96.94 106 MET A CA 1
ATOM 854 C C . MET A 1 106 ? 6.734 -6.168 4.945 1 96.94 106 MET A C 1
ATOM 856 O O . MET A 1 106 ? 7.422 -5.156 5.105 1 96.94 106 MET A O 1
ATOM 860 N N . PHE A 1 107 ? 5.43 -6.223 5.219 1 96.81 107 PHE A N 1
ATOM 861 C CA . PHE A 1 107 ? 4.785 -5.109 5.906 1 96.81 107 PHE A CA 1
ATOM 862 C C . PHE A 1 107 ? 5.496 -4.801 7.215 1 96.81 107 PHE A C 1
ATOM 864 O O . PHE A 1 107 ? 5.82 -3.645 7.496 1 96.81 107 PHE A O 1
ATOM 871 N N . VAL A 1 108 ? 5.785 -5.848 7.941 1 95.94 108 VAL A N 1
ATOM 872 C CA . VAL A 1 108 ? 6.422 -5.719 9.25 1 95.94 108 VAL A CA 1
ATOM 873 C C . VAL A 1 108 ? 7.879 -5.289 9.07 1 95.94 108 VAL A C 1
ATOM 875 O O . VAL A 1 108 ? 8.352 -4.391 9.773 1 95.94 108 VAL A O 1
ATOM 878 N N . ILE A 1 109 ? 8.5 -5.824 8.125 1 97.12 109 ILE A N 1
ATOM 879 C CA . ILE A 1 109 ? 9.914 -5.551 7.898 1 97.12 109 ILE A CA 1
ATOM 880 C C . ILE A 1 109 ? 10.102 -4.09 7.492 1 97.12 109 ILE A C 1
ATOM 882 O O . ILE A 1 109 ? 10.961 -3.393 8.039 1 97.12 109 ILE A O 1
ATOM 886 N N . TYR A 1 110 ? 9.312 -3.621 6.57 1 96.94 110 TYR A N 1
ATOM 887 C CA . TYR A 1 110 ? 9.422 -2.229 6.148 1 96.94 110 TYR A CA 1
ATOM 888 C C . TYR A 1 110 ? 9.07 -1.286 7.293 1 96.94 110 TYR A C 1
ATOM 890 O O . TYR A 1 110 ? 9.703 -0.246 7.469 1 96.94 110 TYR A O 1
ATOM 898 N N . GLY A 1 111 ? 8.047 -1.633 8.031 1 95.88 111 GLY A N 1
ATOM 899 C CA . GLY A 1 111 ? 7.688 -0.829 9.188 1 95.88 111 GLY A CA 1
ATOM 900 C C . GLY A 1 111 ? 8.812 -0.708 10.203 1 95.88 111 GLY A C 1
ATOM 901 O O . GLY A 1 111 ? 9.164 0.396 10.625 1 95.88 111 GLY A O 1
ATOM 902 N N . VAL A 1 112 ? 9.398 -1.815 10.523 1 95.75 112 VAL A N 1
ATOM 903 C CA . VAL A 1 112 ? 10.461 -1.854 11.516 1 95.75 112 VAL A CA 1
ATOM 904 C C . VAL A 1 112 ? 11.695 -1.131 10.977 1 95.75 112 VAL A C 1
ATOM 906 O O . VAL A 1 112 ? 12.312 -0.326 11.68 1 95.75 112 VAL A O 1
ATOM 909 N N . ALA A 1 113 ? 12.016 -1.384 9.75 1 95.38 113 ALA A N 1
ATOM 910 C CA . ALA A 1 113 ? 13.203 -0.773 9.148 1 95.38 113 ALA A CA 1
ATOM 911 C C . ALA A 1 113 ? 13.102 0.75 9.156 1 95.38 113 ALA A C 1
ATOM 913 O O . ALA A 1 113 ? 14.047 1.439 9.547 1 95.38 113 ALA A O 1
ATOM 914 N N . CYS A 1 114 ? 1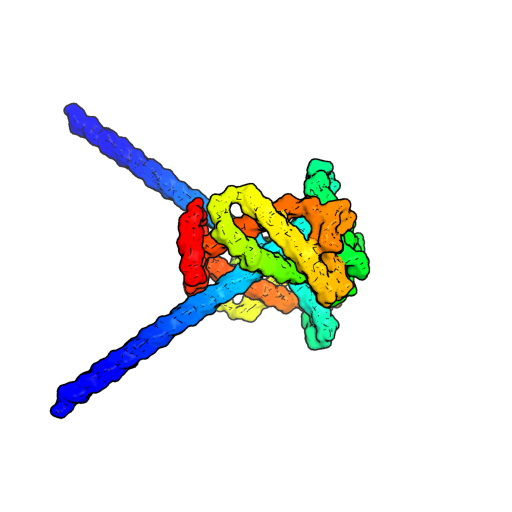1.945 1.217 8.766 1 93.69 114 CYS A N 1
ATOM 915 C CA . CYS A 1 114 ? 11.773 2.662 8.672 1 93.69 114 CYS A CA 1
ATOM 916 C C . CYS A 1 114 ? 11.648 3.287 10.055 1 93.69 114 CYS A C 1
ATOM 918 O O . CYS A 1 114 ? 12.297 4.297 10.352 1 93.69 114 CYS A O 1
ATOM 920 N N . PHE A 1 115 ? 10.898 2.662 10.891 1 90.56 115 PHE A N 1
ATOM 921 C CA . PHE A 1 115 ? 10.57 3.234 12.188 1 90.56 115 PHE A CA 1
ATOM 922 C C . PHE A 1 115 ? 11.773 3.172 13.125 1 90.56 115 PHE A C 1
ATOM 924 O O . PHE A 1 115 ? 12.07 4.141 13.828 1 90.56 115 PHE A O 1
ATOM 931 N N . PHE A 1 116 ? 12.5 2.105 13.102 1 92.19 116 PHE A N 1
ATOM 932 C CA . PHE A 1 116 ? 13.523 1.898 14.109 1 92.19 116 PHE A CA 1
ATOM 933 C C . PHE A 1 116 ? 14.906 2.23 13.562 1 92.19 116 PHE A C 1
ATOM 935 O O . PHE A 1 116 ? 15.852 2.443 14.32 1 92.19 116 PHE A O 1
ATOM 942 N N . PHE A 1 117 ? 15.023 2.328 12.25 1 93.88 117 PHE A N 1
ATOM 943 C CA . PHE A 1 117 ? 16.375 2.545 11.734 1 93.88 117 PHE A CA 1
ATOM 944 C C . PHE A 1 117 ? 16.438 3.842 10.938 1 93.88 117 PHE A C 1
ATOM 946 O O . PHE A 1 117 ? 17.188 4.754 11.289 1 93.88 117 PHE A O 1
ATOM 953 N N . ILE A 1 118 ? 15.57 3.984 9.992 1 93.12 118 ILE A N 1
ATOM 954 C CA . ILE A 1 118 ? 15.703 5.117 9.086 1 93.12 118 ILE A CA 1
ATOM 955 C C . ILE A 1 118 ? 15.367 6.41 9.82 1 93.12 118 ILE A C 1
ATOM 957 O O . ILE A 1 118 ? 16.078 7.406 9.695 1 93.12 118 ILE A O 1
ATOM 961 N N . GLU A 1 119 ? 14.32 6.414 10.586 1 91.5 119 GLU A N 1
ATOM 962 C CA . GLU A 1 119 ? 13.906 7.629 11.281 1 91.5 119 GLU A CA 1
ATOM 963 C C . GLU A 1 119 ? 15.016 8.141 12.203 1 91.5 119 GLU A C 1
ATOM 965 O O . GLU A 1 119 ? 15.438 9.289 12.094 1 91.5 119 GLU A O 1
ATOM 970 N N . PRO A 1 120 ? 15.516 7.301 13.102 1 91.5 120 PRO A N 1
ATOM 971 C CA . PRO A 1 120 ? 16.578 7.789 13.977 1 91.5 120 PRO A CA 1
ATOM 972 C C . PRO A 1 120 ? 17.844 8.172 13.219 1 91.5 120 PRO A C 1
ATOM 974 O O . PRO A 1 120 ? 18.531 9.125 13.594 1 91.5 120 PRO A O 1
ATOM 977 N N . LEU A 1 121 ? 18.203 7.465 12.227 1 91.69 121 LEU A N 1
ATOM 978 C CA . LEU A 1 121 ? 19.375 7.777 11.43 1 91.69 121 LEU A CA 1
ATOM 979 C C . LEU A 1 121 ? 19.25 9.148 10.773 1 91.69 121 LEU A C 1
ATOM 981 O O . LEU A 1 121 ? 20.219 9.906 10.703 1 91.69 121 LEU A O 1
ATOM 985 N N . TYR A 1 122 ? 18.047 9.344 10.266 1 90.06 122 TYR A N 1
ATOM 986 C CA . TYR A 1 122 ? 17.812 10.641 9.656 1 90.06 122 TYR A CA 1
ATOM 987 C C . TYR A 1 122 ? 18 11.766 10.672 1 90.06 122 TYR A C 1
ATOM 989 O O . TYR A 1 122 ? 18.625 12.781 10.375 1 90.06 122 TYR A O 1
ATOM 997 N N . ARG A 1 123 ? 17.5 11.578 11.844 1 86.5 123 ARG A N 1
ATOM 998 C CA . ARG A 1 123 ? 17.625 12.586 12.891 1 86.5 123 ARG A CA 1
ATOM 999 C C . ARG A 1 123 ? 19.078 12.805 13.281 1 86.5 123 ARG A C 1
ATOM 1001 O O . ARG A 1 123 ? 19.5 13.938 13.547 1 86.5 123 ARG A O 1
ATOM 1008 N N . TRP A 1 124 ? 19.812 11.734 13.25 1 89.38 124 TRP A N 1
ATOM 1009 C CA . TRP A 1 124 ? 21.219 11.781 13.641 1 89.38 124 TRP A CA 1
ATOM 1010 C C . TRP A 1 124 ? 22.062 12.391 12.539 1 89.38 124 TRP A C 1
ATOM 1012 O O . TRP A 1 124 ? 23.078 13.031 12.812 1 89.38 124 TRP A O 1
ATOM 1022 N N . MET A 1 125 ? 21.641 12.234 11.336 1 88.31 125 MET A N 1
ATOM 1023 C CA . MET A 1 125 ? 22.469 12.656 10.203 1 88.31 125 MET A CA 1
ATOM 1024 C C . MET A 1 125 ? 21.844 13.844 9.484 1 88.31 125 MET A C 1
ATOM 1026 O O . MET A 1 125 ? 22.031 14.031 8.289 1 88.31 125 MET A O 1
ATOM 1030 N N . LEU A 1 126 ? 21.094 14.539 10.18 1 83.06 126 LEU A N 1
ATOM 1031 C CA . LEU A 1 126 ? 20.312 15.633 9.617 1 83.06 126 LEU A CA 1
ATOM 1032 C C . LEU A 1 126 ? 21.203 16.641 8.906 1 83.06 126 LEU A C 1
ATOM 1034 O O . LEU A 1 126 ? 20.828 17.203 7.879 1 83.06 126 LEU A O 1
ATOM 1038 N N . TYR A 1 127 ? 22.422 16.75 9.32 1 83.44 127 TYR A N 1
ATOM 1039 C CA . TYR A 1 127 ? 23.312 17.781 8.797 1 83.44 127 TYR A CA 1
ATOM 1040 C C . TYR A 1 127 ? 24.297 17.203 7.785 1 83.44 127 TYR A C 1
ATOM 1042 O O . TYR A 1 127 ? 25.109 17.938 7.215 1 83.44 127 TYR A O 1
ATOM 1050 N N . GLN A 1 128 ? 24.203 16 7.449 1 87.88 128 GLN A N 1
ATOM 1051 C CA . GLN A 1 128 ? 25.109 15.359 6.496 1 87.88 128 GLN A CA 1
ATOM 1052 C C . GLN A 1 128 ? 24.562 15.469 5.074 1 87.88 128 GLN A C 1
ATOM 1054 O O . GLN A 1 128 ? 23.375 15.719 4.871 1 87.88 128 GLN A O 1
ATOM 1059 N N . HIS A 1 129 ? 25.453 15.297 4.121 1 92.38 129 HIS A N 1
ATOM 1060 C CA . HIS A 1 129 ? 25.078 15.352 2.713 1 92.38 129 HIS A CA 1
ATOM 1061 C C . HIS A 1 129 ? 24.156 14.188 2.346 1 92.38 129 HIS A C 1
ATOM 1063 O O . HIS A 1 129 ? 24.234 13.117 2.955 1 92.38 129 HIS A O 1
ATOM 1069 N N . THR A 1 130 ? 23.391 14.453 1.347 1 92.81 130 THR A N 1
ATOM 1070 C CA . THR A 1 130 ? 22.375 13.484 0.924 1 92.81 130 THR A CA 1
ATOM 1071 C C . THR A 1 130 ? 23.031 12.195 0.443 1 92.81 130 THR A C 1
ATOM 1073 O O . THR A 1 130 ? 22.516 11.102 0.686 1 92.81 130 THR A O 1
ATOM 1076 N N . GLY A 1 131 ? 24.125 12.359 -0.228 1 94.81 131 GLY A N 1
ATOM 1077 C CA . GLY A 1 131 ? 24.828 11.18 -0.731 1 94.81 131 GLY A CA 1
ATOM 1078 C C . GLY A 1 131 ? 25.297 10.25 0.369 1 94.81 131 GLY A C 1
ATOM 1079 O O . GLY A 1 131 ? 25.188 9.031 0.249 1 94.81 131 GLY A O 1
ATOM 1080 N N . LEU A 1 132 ? 25.797 10.852 1.346 1 95.12 132 LEU A N 1
ATOM 1081 C CA . LEU A 1 132 ? 26.266 10.062 2.479 1 95.12 132 LEU A CA 1
ATOM 1082 C C . LEU A 1 132 ? 25.094 9.406 3.209 1 95.12 132 LEU A C 1
ATOM 1084 O O . LEU A 1 132 ? 25.188 8.25 3.615 1 95.12 132 LEU A O 1
ATOM 1088 N N . ARG A 1 133 ? 24.062 10.148 3.393 1 95.94 133 ARG A N 1
ATOM 1089 C CA . ARG A 1 133 ? 22.875 9.578 4.031 1 95.94 133 ARG A CA 1
ATOM 1090 C C . ARG A 1 133 ? 22.344 8.398 3.23 1 95.94 133 ARG A C 1
ATOM 1092 O O . ARG A 1 133 ? 22 7.359 3.799 1 95.94 133 ARG A O 1
ATOM 1099 N N . ALA A 1 134 ? 22.328 8.602 1.946 1 96.44 134 ALA A N 1
ATOM 1100 C CA . ALA A 1 134 ? 21.844 7.535 1.068 1 96.44 134 ALA A CA 1
ATOM 1101 C C . ALA A 1 134 ? 22.703 6.277 1.215 1 96.44 134 ALA A C 1
ATOM 1103 O O . ALA A 1 134 ? 22.172 5.164 1.267 1 96.44 134 ALA A O 1
ATOM 1104 N N . ALA A 1 135 ? 23.953 6.508 1.294 1 96.62 135 ALA A N 1
ATOM 1105 C CA . ALA A 1 135 ? 24.875 5.379 1.426 1 96.62 135 ALA A CA 1
ATOM 1106 C C . ALA A 1 135 ? 24.656 4.648 2.748 1 96.62 135 ALA A C 1
ATOM 1108 O O . ALA A 1 135 ? 24.641 3.416 2.789 1 96.62 135 ALA A O 1
ATOM 1109 N N . VAL A 1 136 ? 24.531 5.383 3.748 1 96.81 136 VAL A N 1
ATOM 1110 C CA . VAL A 1 136 ? 24.328 4.793 5.066 1 96.81 136 VAL A CA 1
ATOM 1111 C C . VAL A 1 136 ? 22.984 4.066 5.105 1 96.81 136 VAL A C 1
ATOM 1113 O O . VAL A 1 136 ? 22.891 2.949 5.617 1 96.81 136 VAL A O 1
ATOM 1116 N N . TYR A 1 137 ? 21.906 4.699 4.562 1 97.19 137 TYR A N 1
ATOM 1117 C CA . TYR A 1 137 ? 20.625 4.023 4.469 1 97.19 137 TYR A CA 1
ATOM 1118 C C . TYR A 1 137 ? 20.75 2.689 3.746 1 97.19 137 TYR A C 1
ATOM 1120 O O . TYR A 1 137 ? 20.25 1.67 4.215 1 97.19 137 TYR A O 1
ATOM 1128 N N . GLY A 1 138 ? 21.453 2.734 2.633 1 97.06 138 GLY A N 1
ATOM 1129 C CA . GLY A 1 138 ? 21.609 1.539 1.822 1 97.06 138 GLY A CA 1
ATOM 1130 C C . GLY A 1 138 ? 22.266 0.395 2.57 1 97.06 138 GLY A C 1
ATOM 1131 O O . GLY A 1 138 ? 21.797 -0.743 2.514 1 97.06 138 GLY A O 1
ATOM 1132 N N . VAL A 1 139 ? 23.266 0.739 3.258 1 96.94 139 VAL A N 1
ATOM 1133 C CA . VAL A 1 139 ? 24.016 -0.279 3.977 1 96.94 139 VAL A CA 1
ATOM 1134 C C . VAL A 1 139 ? 23.188 -0.83 5.129 1 96.94 139 VAL A C 1
ATOM 1136 O O . VAL A 1 139 ? 23.156 -2.043 5.355 1 96.94 139 VAL A O 1
ATOM 1139 N N . VAL A 1 140 ? 22.531 0.017 5.844 1 96.75 140 VAL A N 1
ATOM 1140 C CA . VAL A 1 140 ? 21.734 -0.396 6.984 1 96.75 140 VAL A CA 1
ATOM 1141 C C . VAL A 1 140 ? 20.578 -1.273 6.508 1 96.75 140 VAL A C 1
ATOM 1143 O O . VAL A 1 140 ? 20.266 -2.297 7.125 1 96.75 140 VAL A O 1
ATOM 1146 N N . ILE A 1 141 ? 19.938 -0.873 5.418 1 96.62 141 ILE A N 1
ATOM 1147 C CA . ILE A 1 141 ? 18.828 -1.653 4.867 1 96.62 141 ILE A CA 1
ATOM 1148 C C . ILE A 1 141 ? 19.359 -3.006 4.387 1 96.62 141 ILE A C 1
ATOM 1150 O O . ILE A 1 141 ? 18.719 -4.039 4.609 1 96.62 141 ILE A O 1
ATOM 1154 N N . LEU A 1 142 ? 20.516 -2.979 3.799 1 95.94 142 LEU A N 1
ATOM 1155 C CA . LEU A 1 142 ? 21.125 -4.203 3.301 1 95.94 142 LEU A CA 1
ATOM 1156 C C . LEU A 1 142 ? 21.375 -5.191 4.438 1 95.94 142 LEU A C 1
ATOM 1158 O O . LEU A 1 142 ? 21.047 -6.375 4.316 1 95.94 142 LEU A O 1
ATOM 1162 N N . LEU A 1 143 ? 21.891 -4.746 5.48 1 96.44 143 LEU A N 1
ATOM 1163 C CA . LEU A 1 143 ? 22.188 -5.586 6.637 1 96.44 143 LEU A CA 1
ATOM 1164 C C . LEU A 1 143 ? 20.906 -6.082 7.297 1 96.44 143 LEU A C 1
ATOM 1166 O O . LEU A 1 143 ? 20.812 -7.25 7.684 1 96.44 143 LEU A O 1
ATOM 1170 N N . PHE A 1 144 ? 20 -5.195 7.422 1 97.06 144 PHE A N 1
ATOM 1171 C CA . PHE A 1 144 ? 18.719 -5.566 8.023 1 97.06 144 PHE A CA 1
ATOM 1172 C C . PHE A 1 144 ? 18 -6.598 7.16 1 97.06 144 PHE A C 1
ATOM 1174 O O . PHE A 1 144 ? 17.344 -7.508 7.684 1 97.06 144 PHE A O 1
ATOM 1181 N N . GLU A 1 145 ? 18.062 -6.406 5.883 1 96.19 145 GLU A N 1
ATOM 1182 C CA . GLU A 1 145 ? 17.484 -7.371 4.953 1 96.19 145 GLU A CA 1
ATOM 1183 C C . GLU A 1 145 ? 18.094 -8.758 5.141 1 96.19 145 GLU A C 1
ATOM 1185 O O . GLU A 1 145 ? 17.375 -9.75 5.203 1 96.19 145 GLU A O 1
ATOM 1190 N N . GLY A 1 146 ? 19.391 -8.797 5.16 1 96.69 146 GLY A N 1
ATOM 1191 C CA . GLY A 1 146 ? 20.047 -10.07 5.402 1 96.69 146 GLY A CA 1
ATOM 1192 C C . GLY A 1 146 ? 19.641 -10.711 6.719 1 96.69 146 GLY A C 1
ATOM 1193 O O . GLY A 1 146 ? 19.312 -11.898 6.762 1 96.69 146 GLY A O 1
ATOM 1194 N N . PHE A 1 147 ? 19.562 -9.938 7.703 1 96.69 147 PHE A N 1
ATOM 1195 C CA . PHE A 1 147 ? 19.234 -10.422 9.039 1 96.69 147 PHE A CA 1
ATOM 1196 C C . PHE A 1 147 ? 17.781 -10.898 9.094 1 96.69 147 PHE A C 1
ATOM 1198 O O . PHE A 1 147 ? 17.516 -12.008 9.57 1 96.69 147 PHE A O 1
ATOM 1205 N N . SER A 1 148 ? 16.891 -10.086 8.648 1 97.06 148 SER A N 1
ATOM 1206 C CA . SER A 1 148 ? 15.477 -10.43 8.688 1 97.06 148 SER A CA 1
ATOM 1207 C C . SER A 1 148 ? 15.164 -11.625 7.801 1 97.06 148 SER A C 1
ATOM 1209 O O . SER A 1 148 ? 14.273 -12.422 8.109 1 97.06 148 SER A O 1
ATOM 1211 N N . GLY A 1 149 ? 15.906 -11.727 6.703 1 97 149 GLY A N 1
ATOM 1212 C CA . GLY A 1 149 ? 15.734 -12.891 5.848 1 97 149 GLY A CA 1
ATOM 1213 C C . GLY A 1 149 ? 16.062 -14.195 6.551 1 97 149 GLY A C 1
ATOM 1214 O O . GLY A 1 149 ? 15.289 -15.156 6.457 1 97 149 GLY A O 1
ATOM 1215 N N . VAL A 1 150 ? 17.172 -14.211 7.227 1 96.75 150 VAL A N 1
ATOM 1216 C CA . VAL A 1 150 ? 17.578 -15.406 7.957 1 96.75 150 VAL A CA 1
ATOM 1217 C C . VAL A 1 150 ? 16.562 -15.703 9.062 1 96.75 150 VAL A C 1
ATOM 1219 O O . VAL A 1 150 ? 16.188 -16.859 9.273 1 96.75 150 VAL A O 1
ATOM 1222 N N . MET A 1 151 ? 16.141 -14.703 9.734 1 97.06 151 MET A N 1
ATOM 1223 C CA . MET A 1 151 ? 15.172 -14.859 10.812 1 97.06 151 MET A CA 1
ATOM 1224 C C . MET A 1 151 ? 13.852 -15.406 10.281 1 97.06 151 MET A C 1
ATOM 1226 O O . MET A 1 151 ? 13.258 -16.312 10.883 1 97.06 151 MET A O 1
ATOM 1230 N N . LEU A 1 152 ? 13.375 -14.914 9.211 1 97.12 152 LEU A N 1
ATOM 1231 C CA . LEU A 1 152 ? 12.117 -15.367 8.625 1 97.12 152 LEU A CA 1
ATOM 1232 C C . LEU A 1 152 ? 12.227 -16.812 8.141 1 97.12 152 LEU A C 1
ATOM 1234 O O . LEU A 1 152 ? 11.266 -17.578 8.227 1 97.12 152 LEU A O 1
ATOM 1238 N N . GLU A 1 153 ? 13.391 -17.094 7.547 1 97.12 153 GLU A N 1
ATOM 1239 C CA . GLU A 1 153 ? 13.602 -18.484 7.125 1 97.12 153 GLU A CA 1
ATOM 1240 C C . GLU A 1 153 ? 13.492 -19.438 8.305 1 97.12 153 GLU A C 1
ATOM 1242 O O . GLU A 1 153 ? 12.914 -20.531 8.18 1 97.12 153 GLU A O 1
ATOM 1247 N N . ARG A 1 154 ? 14.039 -19.062 9.391 1 96.38 154 ARG A N 1
ATOM 1248 C CA . ARG A 1 154 ? 13.969 -19.891 10.586 1 96.38 154 ARG A CA 1
ATOM 1249 C C . ARG A 1 154 ? 12.547 -19.969 11.125 1 96.38 154 ARG A C 1
ATOM 1251 O O . ARG A 1 154 ? 12.117 -21.016 11.617 1 96.38 154 ARG A O 1
ATOM 1258 N N . LEU A 1 155 ? 11.797 -18.953 11.047 1 96.19 155 LEU A N 1
ATOM 1259 C CA . LEU A 1 155 ? 10.453 -18.859 11.609 1 96.19 155 LEU A CA 1
ATOM 1260 C C . LEU A 1 155 ? 9.445 -19.578 10.719 1 96.19 155 LEU A C 1
ATOM 1262 O O . LEU A 1 155 ? 8.523 -20.219 11.219 1 96.19 155 LEU A O 1
ATOM 1266 N N . THR A 1 156 ? 9.594 -19.453 9.461 1 96.12 156 THR A N 1
ATOM 1267 C CA . THR A 1 156 ? 8.586 -19.969 8.531 1 96.12 156 THR A CA 1
ATOM 1268 C C . THR A 1 156 ? 9.031 -21.297 7.941 1 96.12 156 THR A C 1
ATOM 1270 O O . THR A 1 156 ? 8.195 -22.078 7.465 1 96.12 156 THR A O 1
ATOM 1273 N N . GLY A 1 157 ? 10.266 -21.516 7.898 1 96.44 157 GLY A N 1
ATOM 1274 C CA . GLY A 1 157 ? 10.812 -22.703 7.25 1 96.44 157 GLY A CA 1
ATOM 1275 C C . GLY A 1 157 ? 11.039 -22.516 5.762 1 96.44 157 GLY A C 1
ATOM 1276 O O . GLY A 1 157 ? 11.414 -23.453 5.062 1 96.44 157 GLY A O 1
ATOM 1277 N N . TYR A 1 158 ? 10.75 -21.328 5.289 1 96.88 158 TYR A N 1
ATOM 1278 C CA . TYR A 1 158 ? 10.875 -21.031 3.869 1 96.88 158 TYR A CA 1
ATOM 1279 C C . TYR A 1 158 ? 11.695 -19.766 3.65 1 96.88 158 TYR A C 1
ATOM 1281 O O . TYR A 1 158 ? 11.703 -18.875 4.5 1 96.88 158 TYR A O 1
ATOM 1289 N N . ARG A 1 159 ? 12.406 -19.75 2.564 1 96.25 159 ARG A N 1
ATOM 1290 C CA . ARG A 1 159 ? 13.062 -18.516 2.143 1 96.25 159 ARG A CA 1
ATOM 1291 C C . ARG A 1 159 ? 12.07 -17.578 1.478 1 96.25 159 ARG A C 1
ATOM 1293 O O . ARG A 1 159 ? 11.781 -17.703 0.284 1 96.25 159 ARG A O 1
ATOM 1300 N N . ILE A 1 160 ? 11.602 -16.656 2.225 1 96.12 160 ILE A N 1
ATOM 1301 C CA . ILE A 1 160 ? 10.602 -15.719 1.727 1 96.12 160 ILE A CA 1
ATOM 1302 C C . ILE A 1 160 ? 11.141 -14.984 0.503 1 96.12 160 ILE A C 1
ATOM 1304 O O . ILE A 1 160 ? 10.391 -14.688 -0.431 1 96.12 160 ILE A O 1
ATOM 1308 N N . TRP A 1 161 ? 12.43 -14.695 0.545 1 95.06 161 TRP A N 1
ATOM 1309 C CA . TRP A 1 161 ? 13.172 -14.227 -0.619 1 95.06 161 TRP A CA 1
ATOM 1310 C C . TRP A 1 161 ? 14.617 -14.719 -0.584 1 95.06 161 TRP A C 1
ATOM 1312 O O . TRP A 1 161 ? 15.102 -15.148 0.463 1 95.06 161 TRP A O 1
ATOM 1322 N N . TYR A 1 162 ? 15.164 -14.75 -1.658 1 95.12 162 TYR A N 1
ATOM 1323 C CA . TYR A 1 162 ? 16.609 -14.961 -1.735 1 95.12 162 TYR A CA 1
ATOM 1324 C C . TYR A 1 162 ? 17.156 -14.43 -3.053 1 95.12 162 TYR A C 1
ATOM 1326 O O . TYR A 1 162 ? 16.406 -14.148 -3.984 1 95.12 162 TYR A O 1
ATOM 1334 N N . TYR A 1 163 ? 18.453 -14.211 -3.02 1 93.5 163 TYR A N 1
ATOM 1335 C CA . TYR A 1 163 ? 19.125 -13.719 -4.215 1 93.5 163 TYR A CA 1
ATOM 1336 C C . TYR A 1 163 ? 20.016 -14.797 -4.828 1 93.5 163 TYR A C 1
ATOM 1338 O O . TYR A 1 163 ? 20.859 -15.375 -4.145 1 93.5 163 TYR A O 1
ATOM 1346 N N . ALA A 1 164 ? 19.797 -15.07 -6.117 1 91.12 164 ALA A N 1
ATOM 1347 C CA . ALA A 1 164 ? 20.531 -16.125 -6.805 1 91.12 164 ALA A CA 1
ATOM 1348 C C . ALA A 1 164 ? 21.625 -15.531 -7.703 1 91.12 164 ALA A C 1
ATOM 1350 O O . ALA A 1 164 ? 22.172 -16.219 -8.555 1 91.12 164 ALA A O 1
ATOM 1351 N N . ASP A 1 165 ? 21.969 -14.32 -7.523 1 90.31 165 ASP A N 1
ATOM 1352 C CA . ASP A 1 165 ? 22.969 -13.664 -8.344 1 90.31 165 ASP A CA 1
ATOM 1353 C C . ASP A 1 165 ? 24.359 -13.789 -7.707 1 90.31 165 ASP A C 1
ATOM 1355 O O . ASP A 1 165 ? 24.5 -14.297 -6.594 1 90.31 165 ASP A O 1
ATOM 1359 N N . ALA A 1 166 ? 25.406 -13.398 -8.461 1 89 166 ALA A N 1
ATOM 1360 C CA . ALA A 1 166 ? 26.797 -13.547 -8.039 1 89 166 ALA A CA 1
ATOM 1361 C C . ALA A 1 166 ? 27.125 -12.602 -6.887 1 89 166 ALA A C 1
ATOM 1363 O O . ALA A 1 166 ? 28.109 -12.805 -6.172 1 89 166 ALA A O 1
ATOM 1364 N N . GLY A 1 167 ? 26.359 -11.625 -6.711 1 91.56 167 GLY A N 1
ATOM 1365 C CA . GLY A 1 167 ? 26.609 -10.656 -5.66 1 91.56 167 GLY A CA 1
ATOM 1366 C C . GLY A 1 167 ? 25.875 -10.969 -4.367 1 91.56 167 GLY A C 1
ATOM 1367 O O . GLY A 1 167 ? 25.906 -10.172 -3.424 1 91.56 167 GLY A O 1
ATOM 1368 N N . ALA A 1 168 ? 25.312 -12.133 -4.266 1 93.69 168 ALA A N 1
ATOM 1369 C CA . ALA A 1 168 ? 24.531 -12.523 -3.096 1 93.69 168 ALA A CA 1
ATOM 1370 C C . ALA A 1 168 ? 25.422 -12.742 -1.881 1 93.69 168 ALA A C 1
ATOM 1372 O O . ALA A 1 168 ? 26.484 -13.359 -1.987 1 93.69 168 ALA A O 1
ATOM 1373 N N . ILE A 1 169 ? 25.047 -12.141 -0.807 1 93 169 ILE A N 1
ATOM 1374 C CA . ILE A 1 169 ? 25.781 -12.258 0.447 1 93 169 ILE A CA 1
ATOM 1375 C C . ILE A 1 169 ? 24.812 -12.586 1.584 1 93 169 ILE A C 1
ATOM 1377 O O . ILE A 1 169 ? 23.594 -12.633 1.38 1 93 169 ILE A O 1
ATOM 1381 N N . LEU A 1 170 ? 25.406 -12.93 2.832 1 93.94 170 LEU A N 1
ATOM 1382 C CA . LEU A 1 170 ? 24.609 -13.227 4.02 1 93.94 170 LEU A CA 1
ATOM 1383 C C . LEU A 1 170 ? 23.672 -14.391 3.756 1 93.94 170 LEU A C 1
ATOM 1385 O O . LEU A 1 170 ? 22.453 -14.258 3.926 1 93.94 170 LEU A O 1
ATOM 1389 N N . TRP A 1 171 ? 24.109 -15.523 3.295 1 93.69 171 TRP A N 1
ATOM 1390 C CA . TRP A 1 171 ? 23.375 -16.75 2.99 1 93.69 171 TRP A CA 1
ATOM 1391 C C . TRP A 1 171 ? 22.344 -16.5 1.906 1 93.69 171 TRP A C 1
ATOM 1393 O O . TRP A 1 171 ? 21.219 -17.016 1.99 1 93.69 171 TRP A O 1
ATOM 1403 N N . GLN A 1 172 ? 22.547 -15.469 0.992 1 94.44 172 GLN A N 1
ATOM 1404 C CA . GLN A 1 172 ? 21.75 -15.156 -0.191 1 94.44 172 GLN A CA 1
ATOM 1405 C C . GLN A 1 172 ? 20.484 -14.391 0.182 1 94.44 172 GLN A C 1
ATOM 1407 O O . GLN A 1 172 ? 19.547 -14.312 -0.611 1 94.44 172 GLN A O 1
ATOM 1412 N N . MET A 1 173 ? 20.547 -13.883 1.395 1 95.56 173 MET A N 1
ATOM 1413 C CA . MET A 1 173 ? 19.359 -13.156 1.831 1 95.56 173 MET A CA 1
ATOM 1414 C C . MET A 1 173 ? 19.422 -11.695 1.403 1 95.56 173 MET A C 1
ATOM 1416 O O . MET A 1 173 ? 18.469 -10.945 1.604 1 95.56 173 MET A O 1
ATOM 1420 N N . THR A 1 174 ? 20.5 -11.352 0.927 1 95.38 174 THR A N 1
ATOM 1421 C CA . THR A 1 174 ? 20.656 -10.039 0.304 1 95.38 174 THR A CA 1
ATOM 1422 C C . THR A 1 174 ? 21.75 -10.07 -0.76 1 95.38 174 THR A C 1
ATOM 1424 O O . THR A 1 174 ? 22.344 -11.117 -1.009 1 95.38 174 THR A O 1
ATOM 1427 N N . SER A 1 175 ? 21.844 -8.992 -1.545 1 94.69 175 SER A N 1
ATOM 1428 C CA . SER A 1 175 ? 22.844 -8.906 -2.609 1 94.69 175 SER A CA 1
ATOM 1429 C C . SER A 1 175 ? 23.453 -7.508 -2.682 1 94.69 175 SER A C 1
ATOM 1431 O O . SER A 1 175 ? 22.75 -6.508 -2.496 1 94.69 175 SER A O 1
ATOM 1433 N N . LEU A 1 176 ? 24.719 -7.449 -3.027 1 93.62 176 LEU A N 1
ATOM 1434 C CA . LEU A 1 176 ? 25.391 -6.164 -3.176 1 93.62 176 LEU A CA 1
ATOM 1435 C C . LEU A 1 176 ? 24.859 -5.41 -4.391 1 93.62 176 LEU A C 1
ATOM 1437 O O . LEU A 1 176 ? 24.922 -4.18 -4.434 1 93.62 176 LEU A O 1
ATOM 1441 N N . TYR A 1 177 ? 24.297 -6.168 -5.273 1 92 177 TYR A N 1
ATOM 1442 C CA . TYR A 1 177 ? 23.812 -5.559 -6.504 1 92 177 TYR A CA 1
ATOM 1443 C C . TYR A 1 177 ? 22.562 -4.719 -6.246 1 92 177 TYR A C 1
ATOM 1445 O O . TYR A 1 177 ? 22.203 -3.865 -7.062 1 92 177 TYR A O 1
ATOM 1453 N N . ILE A 1 178 ? 21.891 -4.941 -5.117 1 92.44 178 ILE A N 1
ATOM 1454 C CA . ILE A 1 178 ? 20.625 -4.242 -4.871 1 92.44 178 ILE A CA 1
ATOM 1455 C C . ILE A 1 178 ? 20.891 -3.012 -4 1 92.44 178 ILE A C 1
ATOM 1457 O O . ILE A 1 178 ? 19.969 -2.232 -3.729 1 92.44 178 ILE A O 1
ATOM 1461 N N . LEU A 1 179 ? 22.109 -2.689 -3.727 1 93.56 179 LEU A N 1
ATOM 1462 C CA . LEU A 1 179 ? 22.516 -1.605 -2.832 1 93.56 179 LEU A CA 1
ATOM 1463 C C . LEU A 1 179 ? 22 -0.263 -3.352 1 93.56 179 LEU A C 1
ATOM 1465 O O . LEU A 1 179 ? 21.438 0.527 -2.592 1 93.56 179 LEU A O 1
ATOM 1469 N N . PRO A 1 180 ? 22.125 0.018 -4.645 1 92.31 180 PRO A N 1
ATOM 1470 C CA . PRO A 1 180 ? 21.625 1.306 -5.133 1 92.31 180 PRO A CA 1
ATOM 1471 C C . PRO A 1 180 ? 20.125 1.469 -4.926 1 92.31 180 PRO A C 1
ATOM 1473 O O . PRO A 1 180 ? 19.656 2.574 -4.652 1 92.31 180 PRO A O 1
ATOM 1476 N N . ILE A 1 181 ? 19.406 0.417 -5.055 1 92.12 181 ILE A N 1
ATOM 1477 C CA . ILE A 1 181 ? 17.953 0.457 -4.863 1 92.12 181 ILE A CA 1
ATOM 1478 C C . ILE A 1 181 ? 17.641 0.752 -3.396 1 92.12 181 ILE A C 1
ATOM 1480 O O . ILE A 1 181 ? 16.734 1.531 -3.096 1 92.12 181 ILE A O 1
ATOM 1484 N N . TRP A 1 182 ? 18.422 0.188 -2.504 1 94.69 182 TRP A N 1
ATOM 1485 C CA . TRP A 1 182 ? 18.203 0.417 -1.08 1 94.69 182 TRP A CA 1
ATOM 1486 C C . TRP A 1 182 ? 18.562 1.852 -0.699 1 94.69 182 TRP A C 1
ATOM 1488 O O . TRP A 1 182 ? 17.922 2.438 0.183 1 94.69 182 TRP A O 1
ATOM 1498 N N . MET A 1 183 ? 19.547 2.43 -1.383 1 95.62 183 MET A N 1
ATOM 1499 C CA . MET A 1 183 ? 19.891 3.83 -1.153 1 95.62 183 MET A CA 1
ATOM 1500 C C . MET A 1 183 ? 18.719 4.742 -1.521 1 95.62 183 MET A C 1
ATOM 1502 O O . MET A 1 183 ? 18.359 5.629 -0.749 1 95.62 183 MET A O 1
ATOM 1506 N N . VAL A 1 184 ? 18.156 4.414 -2.598 1 93.94 184 VAL A N 1
ATOM 1507 C CA . VAL A 1 184 ? 17.016 5.199 -3.066 1 93.94 184 VAL A CA 1
ATOM 1508 C C . VAL A 1 184 ? 15.82 4.98 -2.143 1 93.94 184 VAL A C 1
ATOM 1510 O O . VAL A 1 184 ? 15.094 5.926 -1.818 1 93.94 184 VAL A O 1
ATOM 1513 N N . THR A 1 185 ? 15.633 3.752 -1.729 1 94.69 185 THR A N 1
ATOM 1514 C CA . THR A 1 185 ? 14.539 3.418 -0.821 1 94.69 185 THR A CA 1
ATOM 1515 C C . THR A 1 185 ? 14.672 4.188 0.49 1 94.69 185 THR A C 1
ATOM 1517 O O . THR A 1 185 ? 13.68 4.695 1.021 1 94.69 185 THR A O 1
ATOM 1520 N N . GLY A 1 186 ? 15.875 4.242 0.977 1 95.94 186 GLY A N 1
ATOM 1521 C CA . GLY A 1 186 ? 16.125 5.008 2.188 1 95.94 186 GLY A CA 1
ATOM 1522 C C . GLY A 1 186 ? 15.789 6.48 2.043 1 95.94 186 GLY A C 1
ATOM 1523 O O . GLY A 1 186 ? 15.195 7.082 2.943 1 95.94 186 GLY A O 1
ATOM 1524 N N . LEU A 1 187 ? 16.125 7.027 0.933 1 94.56 187 LEU A N 1
ATOM 1525 C CA . LEU A 1 187 ? 15.836 8.438 0.678 1 94.56 187 LEU A CA 1
ATOM 1526 C C . LEU A 1 187 ? 14.336 8.664 0.553 1 94.56 187 LEU A C 1
ATOM 1528 O O . LEU A 1 187 ? 13.828 9.711 0.968 1 94.56 187 LEU A O 1
ATOM 1532 N N . LEU A 1 188 ? 13.672 7.738 -0.021 1 93.38 188 LEU A N 1
ATOM 1533 C CA . LEU A 1 188 ? 12.219 7.832 -0.123 1 93.38 188 LEU A CA 1
ATOM 1534 C C . LEU A 1 188 ? 11.578 7.793 1.258 1 93.38 188 LEU A C 1
ATOM 1536 O O . LEU A 1 188 ? 10.648 8.555 1.533 1 93.38 188 LEU A O 1
ATOM 1540 N N . ALA A 1 189 ? 12.07 6.898 2.053 1 94.19 189 ALA A N 1
ATOM 1541 C CA . ALA A 1 189 ? 11.562 6.816 3.42 1 94.19 189 ALA A CA 1
ATOM 1542 C C . ALA A 1 189 ? 11.812 8.117 4.176 1 94.19 189 ALA A C 1
ATOM 1544 O O . ALA A 1 189 ? 10.945 8.578 4.934 1 94.19 189 ALA A O 1
ATOM 1545 N N . GLU A 1 190 ? 12.984 8.648 3.973 1 93 190 GLU A N 1
ATOM 1546 C CA . GLU A 1 190 ? 13.305 9.945 4.562 1 93 190 GLU A CA 1
ATOM 1547 C C . GLU A 1 190 ? 12.312 11.008 4.105 1 93 190 GLU A C 1
ATOM 1549 O O . GLU A 1 190 ? 11.836 11.812 4.914 1 93 190 GLU A O 1
ATOM 1554 N N . PHE A 1 191 ? 12.102 11 2.873 1 89.88 191 PHE A N 1
ATOM 1555 C CA . PHE A 1 191 ? 11.164 11.961 2.295 1 89.88 191 PHE A CA 1
ATOM 1556 C C . PHE A 1 191 ? 9.789 11.828 2.93 1 89.88 191 PHE A C 1
ATOM 1558 O O . PHE A 1 191 ? 9.164 12.828 3.289 1 89.88 191 PHE A O 1
ATOM 1565 N N . ILE A 1 192 ? 9.273 10.656 3.055 1 88.56 192 ILE A N 1
ATOM 1566 C CA . ILE A 1 192 ? 7.977 10.398 3.66 1 88.56 192 ILE A CA 1
ATOM 1567 C C . ILE A 1 192 ? 7.973 10.891 5.105 1 88.56 192 ILE A C 1
ATOM 1569 O O . ILE A 1 192 ? 7.023 11.547 5.547 1 88.56 192 ILE A O 1
ATOM 1573 N N . TYR A 1 193 ? 9.023 10.578 5.809 1 88.06 193 TYR A N 1
ATOM 1574 C CA . TYR A 1 193 ? 9.148 10.984 7.203 1 88.06 193 TYR A CA 1
ATOM 1575 C C . TYR A 1 193 ? 9.125 12.508 7.328 1 88.06 193 TYR A C 1
ATOM 1577 O O . TYR A 1 193 ? 8.445 13.055 8.195 1 88.06 193 TYR A O 1
ATOM 1585 N N . ARG A 1 194 ? 9.812 13.18 6.512 1 83.5 194 ARG A N 1
ATOM 1586 C CA . ARG A 1 194 ? 9.875 14.633 6.527 1 83.5 194 ARG A CA 1
ATOM 1587 C C . ARG A 1 194 ? 8.5 15.242 6.273 1 83.5 194 ARG A C 1
ATOM 1589 O O . ARG A 1 194 ? 8.125 16.234 6.918 1 83.5 194 ARG A O 1
ATOM 1596 N N . GLU A 1 195 ? 7.828 14.641 5.387 1 78.31 195 GLU A N 1
ATOM 1597 C CA . GLU A 1 195 ? 6.492 15.133 5.062 1 78.31 195 GLU A CA 1
ATOM 1598 C C . GLU A 1 195 ? 5.527 14.914 6.223 1 78.31 195 GLU A C 1
ATOM 1600 O O . GLU A 1 195 ? 4.652 15.742 6.48 1 78.31 195 GLU A O 1
ATOM 1605 N N . LEU A 1 196 ? 5.688 13.828 6.875 1 76.62 196 LEU A N 1
ATOM 1606 C CA . LEU A 1 196 ? 4.805 13.5 7.988 1 76.62 196 LEU A CA 1
ATOM 1607 C C . LEU A 1 196 ? 5.09 14.383 9.195 1 76.62 196 LEU A C 1
ATOM 1609 O O . LEU A 1 196 ? 4.191 14.664 9.992 1 76.62 196 LEU A O 1
ATOM 1613 N N . MET A 1 197 ? 6.305 14.781 9.383 1 72.12 197 MET A N 1
ATOM 1614 C CA . MET A 1 197 ? 6.707 15.562 10.555 1 72.12 197 MET A CA 1
ATOM 1615 C C . MET A 1 197 ? 6.543 17.062 10.289 1 72.12 197 MET A C 1
ATOM 1617 O O . MET A 1 197 ? 6.941 17.875 11.109 1 72.12 197 MET A O 1
ATOM 1621 N N . ASP A 1 198 ? 5.934 17.266 9.258 1 67.81 198 ASP A N 1
ATOM 1622 C CA . ASP A 1 198 ? 5.59 18.656 9 1 67.81 198 ASP A CA 1
ATOM 1623 C C . ASP A 1 198 ? 4.684 19.203 10.102 1 67.81 198 ASP A C 1
ATOM 1625 O O . ASP A 1 198 ? 3.664 18.594 10.438 1 67.81 198 ASP A O 1
ATOM 1629 N N . PRO A 1 199 ? 5.105 20.266 10.703 1 60.84 199 PRO A N 1
ATOM 1630 C CA . PRO A 1 199 ? 4.371 20.828 11.844 1 60.84 199 PRO A CA 1
ATOM 1631 C C . PRO A 1 199 ? 2.891 21.047 11.539 1 60.84 199 PRO A C 1
ATOM 1633 O O . PRO A 1 199 ? 2.041 20.844 12.414 1 60.84 199 PRO A O 1
ATOM 1636 N N . ASP A 1 200 ? 2.596 21.484 10.445 1 57.84 200 ASP A N 1
ATOM 1637 C CA . ASP A 1 200 ? 1.201 21.734 10.086 1 57.84 200 ASP A CA 1
ATOM 1638 C C . ASP A 1 200 ? 0.409 20.422 10.039 1 57.84 200 ASP A C 1
ATOM 1640 O O . ASP A 1 200 ? -0.755 20.391 10.445 1 57.84 200 ASP A O 1
ATOM 1644 N N . LEU A 1 201 ? 1.059 19.422 9.648 1 60.81 201 LEU A N 1
ATOM 1645 C CA . LEU A 1 201 ? 0.407 18.125 9.602 1 60.81 201 LEU A CA 1
ATOM 1646 C C . LEU A 1 201 ? 0.224 17.547 11.008 1 60.81 201 LEU A C 1
ATOM 1648 O O . LEU A 1 201 ? -0.836 17.016 11.328 1 60.81 201 LEU A O 1
ATOM 1652 N N . LEU A 1 202 ? 1.256 17.75 11.742 1 58.91 202 LEU A N 1
ATOM 1653 C CA . LEU A 1 202 ? 1.188 17.266 13.117 1 58.91 202 LEU A CA 1
ATOM 1654 C C . LEU A 1 202 ? 0.078 17.969 13.891 1 58.91 202 LEU A C 1
ATOM 1656 O O . LEU A 1 202 ? -0.653 17.344 14.648 1 58.91 202 LEU A O 1
ATOM 1660 N N . ALA A 1 203 ? -0.054 19.25 13.633 1 58.28 203 ALA A N 1
ATOM 1661 C CA . ALA A 1 203 ? -1.096 20.031 14.289 1 58.28 203 ALA A CA 1
ATOM 1662 C C . ALA A 1 203 ? -2.484 19.578 13.852 1 58.28 203 ALA A C 1
ATOM 1664 O O . ALA A 1 203 ? -3.41 19.516 14.664 1 58.28 203 ALA A O 1
ATOM 1665 N N . ALA A 1 204 ? -2.545 19.188 12.695 1 57.66 204 ALA A N 1
ATOM 1666 C CA . ALA A 1 204 ? -3.812 18.734 12.133 1 57.66 204 ALA A CA 1
ATOM 1667 C C . ALA A 1 204 ? -4.211 17.375 12.719 1 57.66 204 ALA A C 1
ATOM 1669 O O . ALA A 1 204 ? -5.391 17.125 12.969 1 57.66 204 ALA A O 1
ATOM 1670 N N . LEU A 1 205 ? -3.227 16.578 12.914 1 58.84 205 LEU A N 1
ATOM 1671 C CA . LEU A 1 205 ? -3.477 15.242 13.438 1 58.84 205 LEU A CA 1
ATOM 1672 C C . LEU A 1 205 ? -3.889 15.297 14.906 1 58.84 205 LEU A C 1
ATOM 1674 O O . LEU A 1 205 ? -4.645 14.445 15.375 1 58.84 205 LEU A O 1
ATOM 1678 N N . GLU A 1 206 ? -3.441 16.25 15.555 1 55.56 206 GLU A N 1
ATOM 1679 C CA . GLU A 1 206 ? -3.779 16.422 16.969 1 55.56 206 GLU A CA 1
ATOM 1680 C C . GLU A 1 206 ? -5.18 17 17.125 1 55.56 206 GLU A C 1
ATOM 1682 O O . GLU A 1 206 ? -5.793 16.875 18.188 1 55.56 206 GLU A O 1
ATOM 1687 N N . SER A 1 207 ? -5.707 17.562 16.031 1 54.59 207 SER A N 1
ATOM 1688 C CA . SER A 1 207 ? -7.035 18.156 16.125 1 54.59 207 SER A CA 1
ATOM 1689 C C . SER A 1 207 ? -8.133 17.109 16.016 1 54.59 207 SER A C 1
ATOM 1691 O O . SER A 1 207 ? -7.957 16.094 15.328 1 54.59 207 SER A O 1
ATOM 1693 N N . PRO A 1 208 ? -9.07 17.078 16.938 1 48.44 208 PRO A N 1
ATOM 1694 C CA . PRO A 1 208 ? -10.148 16.094 16.938 1 48.44 208 PRO A CA 1
ATOM 1695 C C . PRO A 1 208 ? -10.812 15.93 15.578 1 48.44 208 PRO A C 1
ATOM 1697 O O . PRO A 1 208 ? -10.93 16.906 14.828 1 48.44 208 PRO A O 1
ATOM 1700 N N . LEU A 1 209 ? -10.914 14.734 14.992 1 49.47 209 LEU A N 1
ATOM 1701 C CA . LEU A 1 209 ? -11.641 14.422 13.758 1 49.47 209 LEU A CA 1
ATOM 1702 C C . LEU A 1 209 ? -13.031 15.047 13.773 1 49.47 209 LEU A C 1
ATOM 1704 O O . LEU A 1 209 ? -13.656 15.148 14.828 1 49.47 209 LEU A O 1
ATOM 1708 N N . PRO A 1 210 ? -13.391 15.695 12.734 1 46.56 210 PRO A N 1
ATOM 1709 C CA . PRO A 1 210 ? -14.734 16.281 12.758 1 46.56 210 PRO A CA 1
ATOM 1710 C C . PRO A 1 210 ? -15.82 15.266 13.086 1 46.56 210 PRO A C 1
ATOM 1712 O O . PRO A 1 210 ? -15.906 14.227 12.43 1 46.56 210 PRO A O 1
ATOM 1715 N N . ALA A 1 211 ? -16.328 15.297 14.258 1 50 211 ALA A N 1
ATOM 1716 C CA . ALA A 1 211 ? -17.344 14.406 14.805 1 50 211 ALA A CA 1
ATOM 1717 C C . ALA A 1 211 ? -18.688 14.633 14.141 1 50 211 ALA A C 1
ATOM 1719 O O . ALA A 1 211 ? -19.578 13.773 14.203 1 50 211 ALA A O 1
ATOM 1720 N N . THR A 1 212 ? -18.953 15.75 13.508 1 50.97 212 THR A N 1
ATOM 1721 C CA . THR A 1 212 ? -20.312 16.062 13.07 1 50.97 212 THR A CA 1
ATOM 1722 C C . THR A 1 212 ? -20.359 16.297 11.57 1 50.97 212 THR A C 1
ATOM 1724 O O . THR A 1 212 ? -19.375 16.719 10.969 1 50.97 212 THR A O 1
ATOM 1727 N N . PRO A 1 213 ? -21.391 15.727 10.852 1 52.78 213 PRO A N 1
ATOM 1728 C CA . PRO A 1 213 ? -21.625 15.992 9.43 1 52.78 213 PRO A CA 1
ATOM 1729 C C . PRO A 1 213 ? -21.422 17.453 9.062 1 52.78 213 PRO A C 1
ATOM 1731 O O . PRO A 1 213 ? -21 17.766 7.945 1 52.78 213 PRO A O 1
ATOM 1734 N N . GLU A 1 214 ? -21.672 18.25 9.914 1 52.66 214 GLU A N 1
ATOM 1735 C CA . GLU A 1 214 ? -21.562 19.688 9.641 1 52.66 214 GLU A CA 1
ATOM 1736 C C . GLU A 1 214 ? -20.109 20.109 9.461 1 52.66 214 GLU A C 1
ATOM 1738 O O . GLU A 1 214 ? -19.797 20.906 8.57 1 52.66 214 GLU A O 1
ATOM 1743 N N . GLU A 1 215 ? -19.312 19.594 10.234 1 53.94 215 GLU A N 1
ATOM 1744 C CA . GLU A 1 215 ? -17.891 19.938 10.125 1 53.94 215 GLU A CA 1
ATOM 1745 C C . GLU A 1 215 ? -17.281 19.344 8.859 1 53.94 215 GLU A C 1
ATOM 1747 O O . GLU A 1 215 ? -16.422 19.969 8.234 1 53.94 215 GLU A O 1
ATOM 1752 N N . THR A 1 216 ? -17.781 18.25 8.5 1 52.72 216 THR A N 1
ATOM 1753 C CA . THR A 1 216 ? -17.344 17.625 7.254 1 52.72 216 THR A CA 1
ATOM 1754 C C . THR A 1 216 ? -17.781 18.453 6.051 1 52.72 216 THR A C 1
ATOM 1756 O O . THR A 1 216 ? -17.016 18.641 5.102 1 52.72 216 THR A O 1
ATOM 1759 N N . GLU A 1 217 ? -19.016 18.844 6.168 1 54.19 217 GLU A N 1
ATOM 1760 C CA . GLU A 1 217 ? -19.516 19.703 5.098 1 54.19 217 GLU A CA 1
ATOM 1761 C C . GLU A 1 217 ? -18.688 20.969 4.977 1 54.19 217 GLU A C 1
ATOM 1763 O O . GLU A 1 217 ? -18.406 21.438 3.869 1 54.19 217 GLU A O 1
ATOM 1768 N N . ALA A 1 218 ? -18.266 21.5 6.051 1 54.47 218 ALA A N 1
ATOM 1769 C CA . ALA A 1 218 ? -17.453 22.719 6.043 1 54.47 218 ALA A CA 1
ATOM 1770 C C . ALA A 1 218 ? -16.094 22.469 5.41 1 54.47 218 ALA A C 1
ATOM 1772 O O . ALA A 1 218 ? -15.578 23.312 4.668 1 54.47 218 ALA A O 1
ATOM 1773 N N . SER A 1 219 ? -15.609 21.406 5.621 1 53.31 219 SER A N 1
ATOM 1774 C CA . SER A 1 219 ? -14.312 21.062 5.055 1 53.31 219 SER A CA 1
ATOM 1775 C C . SER A 1 219 ? -14.414 20.859 3.543 1 53.31 219 SER A C 1
ATOM 1777 O O . SER A 1 219 ? -13.484 21.203 2.809 1 53.31 219 SER A O 1
ATOM 1779 N N . PHE A 1 220 ? -15.617 20.344 3.152 1 55.5 220 PHE A N 1
ATOM 1780 C CA . PHE A 1 220 ? -15.844 20.188 1.722 1 55.5 220 PHE A CA 1
ATOM 1781 C C . PHE A 1 220 ? -15.898 21.531 1.02 1 55.5 220 PHE A C 1
ATOM 1783 O O . PHE A 1 220 ? -15.461 21.656 -0.127 1 55.5 220 PHE A O 1
ATOM 1790 N N . GLN A 1 221 ? -16.391 22.422 1.677 1 50.75 221 GLN A N 1
ATOM 1791 C CA . GLN A 1 221 ? -16.516 23.75 1.091 1 50.75 221 GLN A CA 1
ATOM 1792 C C . GLN A 1 221 ? -15.148 24.422 0.938 1 50.75 221 GLN A C 1
ATOM 1794 O O . GLN A 1 221 ? -14.977 25.281 0.08 1 50.75 221 GLN A O 1
ATOM 1799 N N . LEU A 1 222 ? -14.172 24.016 1.717 1 48.28 222 LEU A N 1
ATOM 1800 C CA . LEU A 1 222 ? -12.836 24.609 1.644 1 48.28 222 LEU A CA 1
ATOM 1801 C C . LEU A 1 222 ? -12.086 24.078 0.428 1 48.28 222 LEU A C 1
ATOM 1803 O O . LEU A 1 222 ? -11.164 24.734 -0.072 1 48.28 222 LEU A O 1
ATOM 1807 N N . ILE A 1 223 ? -12.445 22.938 0 1 46.88 223 ILE A N 1
ATOM 1808 C CA . ILE A 1 223 ? -11.727 22.328 -1.118 1 46.88 223 ILE A CA 1
ATOM 1809 C C . ILE A 1 223 ? -12.43 22.688 -2.43 1 46.88 223 ILE A C 1
ATOM 1811 O O . ILE A 1 223 ? -11.891 22.453 -3.512 1 46.88 223 ILE A O 1
ATOM 1815 N N . ARG A 1 224 ? -13.766 23.172 -2.389 1 43.72 224 ARG A N 1
ATOM 1816 C CA . ARG A 1 224 ? -14.391 23.609 -3.629 1 43.72 224 ARG A CA 1
ATOM 1817 C C . ARG A 1 224 ? -13.805 24.938 -4.098 1 43.72 224 ARG A C 1
ATOM 1819 O O . ARG A 1 224 ? -13.516 25.828 -3.283 1 43.72 224 ARG A O 1
ATOM 1826 N N . MET B 1 1 ? 3.039 73.75 -12.938 1 61.19 1 MET B N 1
ATOM 1827 C CA . MET B 1 1 ? 3.729 72.688 -13.633 1 61.19 1 MET B CA 1
ATOM 1828 C C . MET B 1 1 ? 4.105 71.562 -12.664 1 61.19 1 MET B C 1
ATOM 1830 O O . MET B 1 1 ? 4.059 70.375 -13.016 1 61.19 1 MET B O 1
ATOM 1834 N N . GLY B 1 2 ? 4.207 71.688 -11.383 1 69.75 2 GLY B N 1
ATOM 1835 C CA . GLY B 1 2 ? 4.605 70.75 -10.352 1 69.75 2 GLY B CA 1
ATOM 1836 C C . GLY B 1 2 ? 3.467 69.875 -9.883 1 69.75 2 GLY B C 1
ATOM 1837 O O . GLY B 1 2 ? 3.68 68.75 -9.531 1 69.75 2 GLY B O 1
ATOM 1838 N N . ASP B 1 3 ? 2.213 70.312 -9.938 1 72.5 3 ASP B N 1
ATOM 1839 C CA . ASP B 1 3 ? 1.085 69.562 -9.406 1 72.5 3 ASP B CA 1
ATOM 1840 C C . ASP B 1 3 ? 0.665 68.438 -10.367 1 72.5 3 ASP B C 1
ATOM 1842 O O . ASP B 1 3 ? 0.202 67.375 -9.945 1 72.5 3 ASP B O 1
ATOM 1846 N N . ALA B 1 4 ? 0.871 68.625 -11.734 1 78.06 4 ALA B N 1
ATOM 1847 C CA . ALA B 1 4 ? 0.522 67.625 -12.734 1 78.06 4 ALA B CA 1
ATOM 1848 C C . ALA B 1 4 ? 1.493 66.438 -12.695 1 78.06 4 ALA B C 1
ATOM 1850 O O . ALA B 1 4 ? 1.089 65.25 -12.859 1 78.06 4 ALA B O 1
ATOM 1851 N N . MET B 1 5 ? 2.727 66.625 -12.336 1 70.38 5 MET B N 1
ATOM 1852 C CA . MET B 1 5 ? 3.758 65.625 -12.258 1 70.38 5 MET B CA 1
ATOM 1853 C C . MET B 1 5 ? 3.537 64.688 -11.047 1 70.38 5 MET B C 1
ATOM 1855 O O . MET B 1 5 ? 3.732 63.5 -11.133 1 70.38 5 MET B O 1
ATOM 1859 N N . GLY B 1 6 ? 3.008 65.25 -9.992 1 72.88 6 GLY B N 1
ATOM 1860 C CA . GLY B 1 6 ? 2.734 64.5 -8.781 1 72.88 6 GLY B CA 1
ATOM 1861 C C . GLY B 1 6 ? 1.537 63.594 -8.914 1 72.88 6 GLY B C 1
ATOM 1862 O O . GLY B 1 6 ? 1.542 62.469 -8.383 1 72.88 6 GLY B O 1
ATOM 1863 N N . ALA B 1 7 ? 0.558 64.062 -9.672 1 84.5 7 ALA B N 1
ATOM 1864 C CA . ALA B 1 7 ? -0.646 63.25 -9.906 1 84.5 7 ALA B CA 1
ATOM 1865 C C . ALA B 1 7 ? -0.351 62.062 -10.812 1 84.5 7 ALA B C 1
ATOM 1867 O O . ALA B 1 7 ? -0.829 60.969 -10.57 1 84.5 7 ALA B O 1
ATOM 1868 N N . GLU B 1 8 ? 0.456 62.25 -11.805 1 70.94 8 GLU B N 1
ATOM 1869 C CA . GLU B 1 8 ? 0.823 61.188 -12.734 1 70.94 8 GLU B CA 1
ATOM 1870 C C . GLU B 1 8 ? 1.663 60.125 -12.039 1 70.94 8 GLU B C 1
ATOM 1872 O O . GLU B 1 8 ? 1.476 58.938 -12.273 1 70.94 8 GLU B O 1
ATOM 1877 N N . ALA B 1 9 ? 2.477 60.531 -11.133 1 77.94 9 ALA B N 1
ATOM 1878 C CA . ALA B 1 9 ? 3.324 59.594 -10.391 1 77.94 9 ALA B CA 1
ATOM 1879 C C . ALA B 1 9 ? 2.502 58.781 -9.391 1 77.94 9 ALA B C 1
ATOM 1881 O O . ALA B 1 9 ? 2.732 57.594 -9.219 1 77.94 9 ALA B O 1
ATOM 1882 N N . ALA B 1 10 ? 1.523 59.406 -8.852 1 75.56 10 ALA B N 1
ATOM 1883 C CA . ALA B 1 10 ? 0.635 58.719 -7.91 1 75.56 10 ALA B CA 1
ATOM 1884 C C . ALA B 1 10 ? -0.237 57.688 -8.625 1 75.56 10 ALA B C 1
ATOM 1886 O O . ALA B 1 10 ? -0.446 56.594 -8.125 1 75.56 10 ALA B O 1
ATOM 1887 N N . VAL B 1 11 ? -0.68 58 -9.812 1 79.38 11 VAL B N 1
ATOM 1888 C CA . VAL B 1 11 ? -1.497 57.125 -10.617 1 79.38 11 VAL B CA 1
ATOM 1889 C C . VAL B 1 11 ? -0.657 55.906 -11.07 1 79.38 11 VAL B C 1
ATOM 1891 O O . VAL B 1 11 ? -1.119 54.781 -11.031 1 79.38 11 VAL B O 1
ATOM 1894 N N . GLU B 1 12 ? 0.559 56.156 -11.352 1 74.69 12 GLU B N 1
ATOM 1895 C CA . GLU B 1 12 ? 1.459 55.094 -11.773 1 74.69 12 GLU B CA 1
ATOM 1896 C C . GLU B 1 12 ? 1.778 54.156 -10.625 1 74.69 12 GLU B C 1
ATOM 1898 O O . GLU B 1 12 ? 1.81 52.938 -10.805 1 74.69 12 GLU B O 1
ATOM 1903 N N . SER B 1 13 ? 1.839 54.844 -9.461 1 78.19 13 SER B N 1
ATOM 1904 C CA . SER B 1 13 ? 2.111 54.062 -8.266 1 78.19 13 SER B CA 1
ATOM 1905 C C . SER B 1 13 ? 0.91 53.188 -7.891 1 78.19 13 SER B C 1
ATOM 1907 O O . SER B 1 13 ? 1.068 52.031 -7.504 1 78.19 13 SER B O 1
ATOM 1909 N N . GLY B 1 14 ? -0.219 53.75 -8.141 1 73.56 14 GLY B N 1
ATOM 1910 C CA . GLY B 1 14 ? -1.444 53 -7.887 1 73.56 14 GLY B CA 1
ATOM 1911 C C . GLY B 1 14 ? -1.643 51.844 -8.836 1 73.56 14 GLY B C 1
ATOM 1912 O O . GLY B 1 14 ? -2.043 50.75 -8.414 1 73.56 14 GLY B O 1
ATOM 1913 N N . ASP B 1 15 ? -1.3 52.031 -10.062 1 73.44 15 ASP B N 1
ATOM 1914 C CA . ASP B 1 15 ? -1.427 51 -11.086 1 73.44 15 ASP B CA 1
ATOM 1915 C C . ASP B 1 15 ? -0.446 49.844 -10.836 1 73.44 15 ASP B C 1
ATOM 1917 O O . ASP B 1 15 ? -0.802 48.656 -10.977 1 73.44 15 ASP B O 1
ATOM 1921 N N . VAL B 1 16 ? 0.713 50.281 -10.383 1 71.31 16 VAL B N 1
ATOM 1922 C CA . VAL B 1 16 ? 1.739 49.312 -10.094 1 71.31 16 VAL B CA 1
ATOM 1923 C C . VAL B 1 16 ? 1.322 48.469 -8.883 1 71.31 16 VAL B C 1
ATOM 1925 O O . VAL B 1 16 ? 1.491 47.25 -8.883 1 71.31 16 VAL B O 1
ATOM 1928 N N . ARG B 1 17 ? 0.713 49.094 -7.891 1 70.56 17 ARG B N 1
ATOM 1929 C CA . ARG B 1 17 ? 0.228 48.375 -6.711 1 70.56 17 ARG B CA 1
ATOM 1930 C C . ARG B 1 17 ? -0.942 47.469 -7.059 1 70.56 17 ARG B C 1
ATOM 1932 O O . ARG B 1 17 ? -1.023 46.344 -6.57 1 70.56 17 ARG B O 1
ATOM 1939 N N . GLN B 1 18 ? -1.768 47.969 -7.949 1 74.19 18 GLN B N 1
ATOM 1940 C CA . GLN B 1 18 ? -2.904 47.156 -8.375 1 74.19 18 GLN B CA 1
ATOM 1941 C C . GLN B 1 18 ? -2.443 45.938 -9.18 1 74.19 18 GLN B C 1
ATOM 1943 O O . GLN B 1 18 ? -2.943 44.844 -8.977 1 74.19 18 GLN B O 1
ATOM 1948 N N . ARG B 1 19 ? -1.455 46.156 -10.008 1 67.25 19 ARG B N 1
ATOM 1949 C CA . ARG B 1 19 ? -0.917 45.062 -10.805 1 67.25 19 ARG B CA 1
ATOM 1950 C C . ARG B 1 19 ? -0.204 44.031 -9.922 1 67.25 19 ARG B C 1
ATOM 1952 O O . ARG B 1 19 ? -0.313 42.812 -10.148 1 67.25 19 ARG B O 1
ATOM 1959 N N . ARG B 1 20 ? 0.408 44.438 -8.906 1 67.88 20 ARG B N 1
ATOM 1960 C CA . ARG B 1 20 ? 1.087 43.562 -7.965 1 67.88 20 ARG B CA 1
ATOM 1961 C C . ARG B 1 20 ? 0.082 42.75 -7.156 1 67.88 20 ARG B C 1
ATOM 1963 O O . ARG B 1 20 ? 0.279 41.531 -6.934 1 67.88 20 ARG B O 1
ATOM 1970 N N . GLN B 1 21 ? -0.979 43.375 -6.77 1 70.5 21 GLN B N 1
ATOM 1971 C CA . GLN B 1 21 ? -2.027 42.688 -6.023 1 70.5 21 GLN B CA 1
ATOM 1972 C C . GLN B 1 21 ? -2.713 41.625 -6.887 1 70.5 21 GLN B C 1
ATOM 1974 O O . GLN B 1 21 ? -3.014 40.531 -6.41 1 70.5 21 GLN B O 1
ATOM 1979 N N . VAL B 1 22 ? -2.906 42.031 -8.125 1 70.44 22 VAL B N 1
ATOM 1980 C CA . VAL B 1 22 ? -3.525 41.094 -9.055 1 70.44 22 VAL B CA 1
ATOM 1981 C C . VAL B 1 22 ? -2.588 39.906 -9.297 1 70.44 22 VAL B C 1
ATOM 1983 O O . VAL B 1 22 ? -3.031 38.75 -9.359 1 70.44 22 VAL B O 1
ATOM 1986 N N . ARG B 1 23 ? -1.343 40.125 -9.359 1 65.19 23 ARG B N 1
ATOM 1987 C CA . ARG B 1 23 ? -0.348 39.062 -9.562 1 65.19 23 ARG B CA 1
ATOM 1988 C C . ARG B 1 23 ? -0.262 38.156 -8.344 1 65.19 23 ARG B C 1
ATOM 1990 O O . ARG B 1 23 ? -0.156 36.938 -8.484 1 65.19 23 ARG B O 1
ATOM 1997 N N . ILE B 1 24 ? -0.341 38.75 -7.188 1 64.94 24 ILE B N 1
ATOM 1998 C CA . ILE B 1 24 ? -0.307 37.969 -5.945 1 64.94 24 ILE B CA 1
ATOM 1999 C C . ILE B 1 24 ? -1.564 37.125 -5.836 1 64.94 24 ILE B C 1
ATOM 2001 O O . ILE B 1 24 ? -1.489 35.938 -5.469 1 64.94 24 ILE B O 1
ATOM 2005 N N . ARG B 1 25 ? -2.664 37.688 -6.125 1 64.69 25 ARG B N 1
ATOM 2006 C CA . ARG B 1 25 ? -3.926 36.969 -6.09 1 64.69 25 ARG B CA 1
ATOM 2007 C C . ARG B 1 25 ? -3.918 35.812 -7.094 1 64.69 25 ARG B C 1
ATOM 2009 O O . ARG B 1 25 ? -4.395 34.719 -6.789 1 64.69 25 ARG B O 1
ATOM 2016 N N . ARG B 1 26 ? -3.383 36.125 -8.273 1 63.34 26 ARG B N 1
ATOM 2017 C CA . ARG B 1 26 ? -3.291 35.094 -9.289 1 63.34 26 ARG B CA 1
ATOM 2018 C C . ARG B 1 26 ? -2.326 34 -8.852 1 63.34 26 ARG B C 1
ATOM 2020 O O . ARG B 1 26 ? -2.588 32.812 -9.07 1 63.34 26 ARG B O 1
ATOM 2027 N N . ALA B 1 27 ? -1.271 34.406 -8.32 1 62.31 27 ALA B N 1
ATOM 2028 C CA . ALA B 1 27 ? -0.293 33.469 -7.801 1 62.31 27 ALA B CA 1
ATOM 2029 C C . ALA B 1 27 ? -0.89 32.625 -6.676 1 62.31 27 ALA B C 1
ATOM 2031 O O . ALA B 1 27 ? -0.646 31.422 -6.59 1 62.31 27 ALA B O 1
ATOM 2032 N N . ASP B 1 28 ? -1.714 33.156 -5.879 1 63.75 28 ASP B N 1
ATOM 2033 C CA . ASP B 1 28 ? -2.393 32.469 -4.781 1 63.75 28 ASP B CA 1
ATOM 2034 C C . ASP B 1 28 ? -3.432 31.484 -5.305 1 63.75 28 ASP B C 1
ATOM 2036 O O . ASP B 1 28 ? -3.566 30.375 -4.777 1 63.75 28 ASP B O 1
ATOM 2040 N N . ILE B 1 29 ? -4.102 32 -6.359 1 63.41 29 ILE B N 1
ATOM 2041 C CA . ILE B 1 29 ? -5.102 31.125 -6.98 1 63.41 29 ILE B CA 1
ATOM 2042 C C . ILE B 1 29 ? -4.414 29.922 -7.625 1 63.41 29 ILE B C 1
ATOM 2044 O O . ILE B 1 29 ? -4.871 28.797 -7.48 1 63.41 29 ILE B O 1
ATOM 2048 N N . LYS B 1 30 ? -3.363 30.281 -8.258 1 64.75 30 LYS B N 1
ATOM 2049 C CA . LYS B 1 30 ? -2.615 29.203 -8.906 1 64.75 30 LYS B CA 1
ATOM 2050 C C . LYS B 1 30 ? -2.049 28.234 -7.871 1 64.75 30 LYS B C 1
ATOM 2052 O O . LYS B 1 30 ? -2.059 27.016 -8.078 1 64.75 30 LYS B O 1
ATOM 2057 N N . ARG B 1 31 ? -1.549 28.688 -6.84 1 64.62 31 ARG B N 1
ATOM 2058 C CA . ARG B 1 31 ? -1.043 27.859 -5.746 1 64.62 31 ARG B CA 1
ATOM 2059 C C . ARG B 1 31 ? -2.158 27.031 -5.129 1 64.62 31 ARG B C 1
ATOM 2061 O O . ARG B 1 31 ? -1.965 25.844 -4.828 1 64.62 31 ARG B O 1
ATOM 2068 N N . GLY B 1 32 ? -3.195 27.672 -5.023 1 63.72 32 GLY B N 1
ATOM 2069 C CA . GLY B 1 32 ? -4.363 26.984 -4.512 1 63.72 32 GLY B CA 1
ATOM 2070 C C . GLY B 1 32 ? -4.809 25.828 -5.402 1 63.72 32 GLY B C 1
ATOM 2071 O O . GLY B 1 32 ? -5.125 24.75 -4.914 1 63.72 32 GLY B O 1
ATOM 2072 N N . GLN B 1 33 ? -4.777 26.156 -6.645 1 68.38 33 GLN B N 1
ATOM 2073 C CA . GLN B 1 33 ? -5.156 25.141 -7.617 1 68.38 33 GLN B CA 1
ATOM 2074 C C . GLN B 1 33 ? -4.145 24 -7.645 1 68.38 33 GLN B C 1
ATOM 2076 O O . GLN B 1 33 ? -4.523 22.828 -7.727 1 68.38 33 GLN B O 1
ATOM 2081 N N . ARG B 1 34 ? -2.953 24.422 -7.629 1 66.94 34 ARG B N 1
ATOM 2082 C CA . ARG B 1 34 ? -1.891 23.422 -7.621 1 66.94 34 ARG B CA 1
ATOM 2083 C C . ARG B 1 34 ? -1.99 22.531 -6.391 1 66.94 34 ARG B C 1
ATOM 2085 O O . ARG B 1 34 ? -1.779 21.312 -6.477 1 66.94 34 ARG B O 1
ATOM 2092 N N . MET B 1 35 ? -2.342 23.094 -5.402 1 69.81 35 MET B N 1
ATOM 2093 C CA . MET B 1 35 ? -2.465 22.328 -4.156 1 69.81 35 MET B CA 1
ATOM 2094 C C . MET B 1 35 ? -3.66 21.391 -4.207 1 69.81 35 MET B C 1
ATOM 2096 O O . MET B 1 35 ? -3.594 20.266 -3.701 1 69.81 35 MET B O 1
ATOM 2100 N N . LYS B 1 36 ? -4.68 21.984 -4.812 1 75.25 36 LYS B N 1
ATOM 2101 C CA . LYS B 1 36 ? -5.863 21.141 -4.965 1 75.25 36 LYS B CA 1
ATOM 2102 C C . LYS B 1 36 ? -5.562 19.922 -5.832 1 75.25 36 LYS B C 1
ATOM 2104 O O . LYS B 1 36 ? -5.977 18.812 -5.512 1 75.25 36 LYS B O 1
ATOM 2109 N N . VAL B 1 37 ? -4.859 20.172 -6.84 1 79.38 37 VAL B N 1
ATOM 2110 C CA . VAL B 1 37 ? -4.512 19.078 -7.75 1 79.38 37 VAL B CA 1
ATOM 2111 C C . VAL B 1 37 ? -3.559 18.109 -7.055 1 79.38 37 VAL B C 1
ATOM 2113 O O . VAL B 1 37 ? -3.709 16.891 -7.172 1 79.38 37 VAL B O 1
ATOM 2116 N N . ALA B 1 38 ? -2.65 18.609 -6.418 1 76.94 38 ALA B N 1
ATOM 2117 C CA . ALA B 1 38 ? -1.693 17.781 -5.684 1 76.94 38 ALA B CA 1
ATOM 2118 C C . ALA B 1 38 ? -2.398 16.922 -4.641 1 76.94 38 ALA B C 1
ATOM 2120 O O . ALA B 1 38 ? -2.066 15.75 -4.473 1 76.94 38 ALA B O 1
ATOM 2121 N N . PHE B 1 39 ? -3.342 17.5 -4.086 1 80.56 39 PHE B N 1
ATOM 2122 C CA . PHE B 1 39 ? -4.086 16.766 -3.068 1 80.56 39 PHE B CA 1
ATOM 2123 C C . PHE B 1 39 ? -4.941 15.68 -3.701 1 80.56 39 PHE B C 1
ATOM 2125 O O . PHE B 1 39 ? -5.086 14.594 -3.137 1 80.56 39 PHE B O 1
ATOM 2132 N N . ALA B 1 40 ? -5.5 16.031 -4.789 1 84.69 40 ALA B N 1
ATOM 2133 C CA . ALA B 1 40 ? -6.277 15.031 -5.523 1 84.69 40 ALA B CA 1
ATOM 2134 C C . ALA B 1 40 ? -5.402 13.852 -5.945 1 84.69 40 ALA B C 1
ATOM 2136 O O . ALA B 1 40 ? -5.801 12.695 -5.805 1 84.69 40 ALA B O 1
ATOM 2137 N N . VAL B 1 41 ? -4.266 14.164 -6.414 1 85.88 41 VAL B N 1
ATOM 2138 C CA . VAL B 1 41 ? -3.33 13.125 -6.836 1 85.88 41 VAL B CA 1
ATOM 2139 C C . VAL B 1 41 ? -2.895 12.297 -5.625 1 85.88 41 VAL B C 1
ATOM 2141 O O . VAL B 1 41 ? -2.787 11.07 -5.711 1 85.88 41 VAL B O 1
ATOM 2144 N N . PHE B 1 42 ? -2.689 12.953 -4.566 1 84.94 42 PHE B N 1
ATOM 2145 C CA . PHE B 1 42 ? -2.316 12.281 -3.324 1 84.94 42 PHE B CA 1
ATOM 2146 C C . PHE B 1 42 ? -3.393 11.289 -2.9 1 84.94 42 PHE B C 1
ATOM 2148 O O . PHE B 1 42 ? -3.09 10.148 -2.555 1 84.94 42 PHE B O 1
ATOM 2155 N N . ARG B 1 43 ? -4.617 11.742 -2.93 1 88.44 43 ARG B N 1
ATOM 2156 C CA . ARG B 1 43 ? -5.723 10.875 -2.531 1 88.44 43 ARG B CA 1
ATOM 2157 C C . ARG B 1 43 ? -5.84 9.672 -3.463 1 88.44 43 ARG B C 1
ATOM 2159 O O . ARG B 1 43 ? -6.051 8.547 -3.008 1 88.44 43 ARG B O 1
ATOM 2166 N N . PHE B 1 44 ? -5.684 10 -4.691 1 92.5 44 PHE B N 1
ATOM 2167 C CA . PHE B 1 44 ? -5.746 8.93 -5.676 1 92.5 44 PHE B CA 1
ATOM 2168 C C . PHE B 1 44 ? -4.672 7.883 -5.41 1 92.5 44 PHE B C 1
ATOM 2170 O O . PHE B 1 44 ? -4.961 6.688 -5.387 1 92.5 44 PHE B O 1
ATOM 2177 N N . CYS B 1 45 ? -3.49 8.336 -5.168 1 90.94 45 CYS B N 1
ATOM 2178 C CA . CYS B 1 45 ? -2.373 7.438 -4.895 1 90.94 45 CYS B CA 1
ATOM 2179 C C . CYS B 1 45 ? -2.586 6.676 -3.592 1 90.94 45 CYS B C 1
ATOM 2181 O O . CYS B 1 45 ? -2.268 5.488 -3.502 1 90.94 45 CYS B O 1
ATOM 2183 N N . LEU B 1 46 ? -3.115 7.332 -2.668 1 90.56 46 LEU B N 1
ATOM 2184 C CA . LEU B 1 46 ? -3.389 6.699 -1.383 1 90.56 46 LEU B CA 1
ATOM 2185 C C . LEU B 1 46 ? -4.406 5.57 -1.539 1 90.56 46 LEU B C 1
ATOM 2187 O O . LEU B 1 46 ? -4.207 4.473 -1.016 1 90.56 46 LEU B O 1
ATOM 2191 N N . TYR B 1 47 ? -5.469 5.84 -2.258 1 94.81 47 TYR B N 1
ATOM 2192 C CA . TYR B 1 47 ? -6.48 4.82 -2.504 1 94.81 47 TYR B CA 1
ATOM 2193 C C . TYR B 1 47 ? -5.875 3.611 -3.207 1 94.81 47 TYR B C 1
ATOM 2195 O O . TYR B 1 47 ? -6.156 2.467 -2.842 1 94.81 47 TYR B O 1
ATOM 2203 N N . GLY B 1 48 ? -5.078 3.945 -4.121 1 95.75 48 GLY B N 1
ATOM 2204 C CA . GLY B 1 48 ? -4.422 2.875 -4.848 1 95.75 48 GLY B CA 1
ATOM 2205 C C . GLY B 1 48 ? -3.5 2.039 -3.979 1 95.75 48 GLY B C 1
ATOM 2206 O O . GLY B 1 48 ? -3.531 0.808 -4.035 1 95.75 48 GLY B O 1
ATOM 2207 N N . MET B 1 49 ? -2.719 2.689 -3.203 1 94.38 49 MET B N 1
ATOM 2208 C CA . MET B 1 49 ? -1.765 1.991 -2.346 1 94.38 49 MET B CA 1
ATOM 2209 C C . MET B 1 49 ? -2.488 1.168 -1.285 1 94.38 49 MET B C 1
ATOM 2211 O O . MET B 1 49 ? -2.098 0.034 -1.002 1 94.38 49 MET B O 1
ATOM 2215 N N . VAL B 1 50 ? -3.486 1.75 -0.749 1 94.31 50 VAL B N 1
ATOM 2216 C CA . VAL B 1 50 ? -4.293 1.024 0.226 1 94.31 50 VAL B CA 1
ATOM 2217 C C . VAL B 1 50 ? -4.953 -0.178 -0.442 1 94.31 50 VAL B C 1
ATOM 2219 O O . VAL B 1 50 ? -5.02 -1.263 0.142 1 94.31 50 VAL B O 1
ATOM 2222 N N . GLY B 1 51 ? -5.402 0.066 -1.588 1 96.12 51 GLY B N 1
ATOM 2223 C CA . GLY B 1 51 ? -6.004 -1.024 -2.34 1 96.12 51 GLY B CA 1
ATOM 2224 C C . GLY B 1 51 ? -5.047 -2.174 -2.59 1 96.12 51 GLY B C 1
ATOM 2225 O O . GLY B 1 51 ? -5.395 -3.338 -2.377 1 96.12 51 GLY B O 1
ATOM 2226 N N . LEU B 1 52 ? -3.842 -1.883 -3.02 1 96.44 52 LEU B N 1
ATOM 2227 C CA . LEU B 1 52 ? -2.834 -2.914 -3.244 1 96.44 52 LEU B CA 1
ATOM 2228 C C . LEU B 1 52 ? -2.543 -3.678 -1.957 1 96.44 52 LEU B C 1
ATOM 2230 O O . LEU B 1 52 ? -2.49 -4.91 -1.96 1 96.44 52 LEU B O 1
ATOM 2234 N N . SER B 1 53 ? -2.379 -2.947 -0.948 1 95.88 53 SER B N 1
ATOM 2235 C CA . SER B 1 53 ? -2.094 -3.572 0.339 1 95.88 53 SER B CA 1
ATOM 2236 C C . SER B 1 53 ? -3.26 -4.441 0.802 1 95.88 53 SER B C 1
ATOM 2238 O O . SER B 1 53 ? -3.055 -5.531 1.341 1 95.88 53 SER B O 1
ATOM 2240 N N . ALA B 1 54 ? -4.414 -3.924 0.58 1 95.25 54 ALA B N 1
ATOM 2241 C CA . ALA B 1 54 ? -5.605 -4.668 0.979 1 95.25 54 ALA B CA 1
ATOM 2242 C C . ALA B 1 54 ? -5.715 -5.984 0.218 1 95.25 54 ALA B C 1
ATOM 2244 O O . ALA B 1 54 ? -6.191 -6.984 0.76 1 95.25 54 ALA B O 1
ATOM 2245 N N . GLU B 1 55 ? -5.312 -5.984 -0.978 1 95.25 55 GLU B N 1
ATOM 2246 C CA . GLU B 1 55 ? -5.332 -7.223 -1.751 1 95.25 55 GLU B CA 1
ATOM 2247 C C . GLU B 1 55 ? -4.418 -8.273 -1.129 1 95.25 55 GLU B C 1
ATOM 2249 O O . GLU B 1 55 ? -4.805 -9.438 -0.993 1 95.25 55 GLU B O 1
ATOM 2254 N N . ILE B 1 56 ? -3.246 -7.844 -0.833 1 96 56 ILE B N 1
ATOM 2255 C CA . ILE B 1 56 ? -2.291 -8.766 -0.222 1 96 56 ILE B CA 1
ATOM 2256 C C . ILE B 1 56 ? -2.852 -9.289 1.099 1 96 56 ILE B C 1
ATOM 2258 O O . ILE B 1 56 ? -2.803 -10.492 1.369 1 96 56 ILE B O 1
ATOM 2262 N N . PHE B 1 57 ? -3.422 -8.414 1.846 1 95.31 57 PHE B N 1
ATOM 2263 C CA . PHE B 1 57 ? -4.031 -8.797 3.115 1 95.31 57 PHE B CA 1
ATOM 2264 C C . PHE B 1 57 ? -5.195 -9.75 2.891 1 95.31 57 PHE B C 1
ATOM 2266 O O . PHE B 1 57 ? -5.355 -10.727 3.631 1 95.31 57 PHE B O 1
ATOM 2273 N N . PHE B 1 58 ? -5.91 -9.461 1.911 1 94.19 58 PHE B N 1
ATOM 2274 C CA . PHE B 1 58 ? -7.125 -10.227 1.652 1 94.19 58 PHE B CA 1
ATOM 2275 C C . PHE B 1 58 ? -6.789 -11.664 1.266 1 94.19 58 PHE B C 1
ATOM 2277 O O . PHE B 1 58 ? -7.512 -12.594 1.629 1 94.19 58 PHE B O 1
ATOM 2284 N N . TYR B 1 59 ? -5.746 -11.883 0.466 1 94.31 59 TYR B N 1
ATOM 2285 C CA . TYR B 1 59 ? -5.297 -13.234 0.17 1 94.31 59 TYR B CA 1
ATOM 2286 C C . TYR B 1 59 ? -5.082 -14.031 1.453 1 94.31 59 TYR B C 1
ATOM 2288 O O . TYR B 1 59 ? -5.488 -15.195 1.547 1 94.31 59 TYR B O 1
ATOM 2296 N N . ASN B 1 60 ? -4.484 -13.398 2.342 1 94.56 60 ASN B N 1
ATOM 2297 C CA . ASN B 1 60 ? -4.141 -14.094 3.578 1 94.56 60 ASN B CA 1
ATOM 2298 C C . ASN B 1 60 ? -5.363 -14.273 4.477 1 94.56 60 ASN B C 1
ATOM 2300 O O . ASN B 1 60 ? -5.504 -15.305 5.141 1 94.56 60 ASN B O 1
ATOM 2304 N N . LEU B 1 61 ? -6.23 -13.32 4.441 1 91.88 61 LEU B N 1
ATOM 2305 C CA . LEU B 1 61 ? -7.473 -13.453 5.195 1 91.88 61 LEU B CA 1
ATOM 2306 C C . LEU B 1 61 ? -8.305 -14.617 4.68 1 91.88 61 LEU B C 1
ATOM 2308 O O . LEU B 1 61 ? -8.805 -15.43 5.469 1 91.88 61 LEU B O 1
ATOM 2312 N N . VAL B 1 62 ? -8.43 -14.695 3.441 1 90.31 62 VAL B N 1
ATOM 2313 C CA . VAL B 1 62 ? -9.227 -15.75 2.822 1 90.31 62 VAL B CA 1
ATOM 2314 C C . VAL B 1 62 ? -8.586 -17.109 3.096 1 90.31 62 VAL B C 1
ATOM 2316 O O . VAL B 1 62 ? -9.281 -18.094 3.383 1 90.31 62 VAL B O 1
ATOM 2319 N N . ARG B 1 63 ? -7.301 -17.156 3.01 1 90.06 63 ARG B N 1
ATOM 2320 C CA . ARG B 1 63 ? -6.578 -18.406 3.283 1 90.06 63 ARG B CA 1
ATOM 2321 C C . ARG B 1 63 ? -6.836 -18.875 4.707 1 90.06 63 ARG B C 1
ATOM 2323 O O . ARG B 1 63 ? -7.07 -20.078 4.934 1 90.06 63 ARG B O 1
ATOM 2330 N N . ILE B 1 64 ? -6.797 -18.031 5.625 1 89.25 64 ILE B N 1
ATOM 2331 C CA . ILE B 1 64 ? -7.059 -18.375 7.02 1 89.25 64 ILE B CA 1
ATOM 2332 C C . ILE B 1 64 ? -8.523 -18.766 7.195 1 89.25 64 ILE B C 1
ATOM 2334 O O . ILE B 1 64 ? -8.836 -19.719 7.906 1 89.25 64 ILE B O 1
ATOM 2338 N N . ALA B 1 65 ? -9.391 -18.031 6.531 1 86.12 65 ALA B N 1
ATOM 2339 C CA . ALA B 1 65 ? -10.828 -18.266 6.637 1 86.12 65 ALA B CA 1
ATOM 2340 C C . ALA B 1 65 ? -11.195 -19.656 6.105 1 86.12 65 ALA B C 1
ATOM 2342 O O . ALA B 1 65 ? -12.148 -20.266 6.582 1 86.12 65 ALA B O 1
ATOM 2343 N N . GLN B 1 66 ? -10.484 -20.062 5.133 1 80.69 66 GLN B N 1
ATOM 2344 C CA . GLN B 1 66 ? -10.742 -21.375 4.555 1 80.69 66 GLN B CA 1
ATOM 2345 C C . GLN B 1 66 ? -10.453 -22.484 5.559 1 80.69 66 GLN B C 1
ATOM 2347 O O . GLN B 1 66 ? -10.977 -23.594 5.434 1 80.69 66 GLN B O 1
ATOM 2352 N N . HIS B 1 67 ? -9.688 -22.188 6.547 1 82.44 67 HIS B N 1
ATOM 2353 C CA . HIS B 1 67 ? -9.352 -23.188 7.559 1 82.44 67 HIS B CA 1
ATOM 2354 C C . HIS B 1 67 ? -10.297 -23.094 8.75 1 82.44 67 HIS B C 1
ATOM 2356 O O . HIS B 1 67 ? -10.211 -23.906 9.68 1 82.44 67 HIS B O 1
ATOM 2362 N N . VAL B 1 68 ? -11.203 -22.109 8.727 1 82.25 68 VAL B N 1
ATOM 2363 C CA . VAL B 1 68 ? -12.18 -21.922 9.797 1 82.25 68 VAL B CA 1
ATOM 2364 C C . VAL B 1 68 ? -13.586 -22.109 9.242 1 82.25 68 VAL B C 1
ATOM 2366 O O . VAL B 1 68 ? -14.047 -21.312 8.414 1 82.25 68 VAL B O 1
ATOM 2369 N N . PRO B 1 69 ? -14.273 -23.109 9.672 1 77.06 69 PRO B N 1
ATOM 2370 C CA . PRO B 1 69 ? -15.578 -23.469 9.094 1 77.06 69 PRO B CA 1
ATOM 2371 C C . PRO B 1 69 ? -16.562 -22.297 9.102 1 77.06 69 PRO B C 1
ATOM 2373 O O . PRO B 1 69 ? -17.25 -22.047 8.102 1 77.06 69 PRO B O 1
ATOM 2376 N N . LEU B 1 70 ? -16.688 -21.578 10.172 1 74.81 70 LEU B N 1
ATOM 2377 C CA . LEU B 1 70 ? -17.625 -20.469 10.281 1 74.81 70 LEU B CA 1
ATOM 2378 C C . LEU B 1 70 ? -17.281 -19.375 9.266 1 74.81 70 LEU B C 1
ATOM 2380 O O . LEU B 1 70 ? -18.172 -18.797 8.641 1 74.81 70 LEU B O 1
ATOM 2384 N N . LEU B 1 71 ? -16.047 -19.188 9.008 1 75.75 71 LEU B N 1
ATOM 2385 C CA . LEU B 1 71 ? -15.586 -18.125 8.109 1 75.75 71 LEU B CA 1
ATOM 2386 C C . LEU B 1 71 ? -15.656 -18.594 6.656 1 75.75 71 LEU B C 1
ATOM 2388 O O . LEU B 1 71 ? -15.852 -17.766 5.754 1 75.75 71 LEU B O 1
ATOM 2392 N N . GLU B 1 72 ? -15.602 -19.844 6.566 1 73.56 72 GLU B N 1
ATOM 2393 C CA . GLU B 1 72 ? -15.688 -20.406 5.223 1 73.56 72 GLU B CA 1
ATOM 2394 C C . GLU B 1 72 ? -17.031 -20.078 4.574 1 73.56 72 GLU B C 1
ATOM 2396 O O . GLU B 1 72 ? -17.094 -19.797 3.377 1 73.56 72 GLU B O 1
ATOM 2401 N N . ALA B 1 73 ? -18.016 -20.031 5.383 1 70.81 73 ALA B N 1
ATOM 2402 C CA . ALA B 1 73 ? -19.344 -19.734 4.883 1 70.81 73 ALA B CA 1
ATOM 2403 C C . ALA B 1 73 ? -19.453 -18.297 4.387 1 70.81 73 ALA B C 1
ATOM 2405 O O . ALA B 1 73 ? -20.156 -18.031 3.41 1 70.81 73 ALA B O 1
ATOM 2406 N N . LEU B 1 74 ? -18.594 -17.5 4.953 1 73.69 74 LEU B N 1
ATOM 2407 C CA . LEU B 1 74 ? -18.625 -16.078 4.617 1 73.69 74 LEU B CA 1
ATOM 2408 C C . LEU B 1 74 ? -17.797 -15.797 3.375 1 73.69 74 LEU B C 1
ATOM 2410 O O . LEU B 1 74 ? -18.031 -14.812 2.668 1 73.69 74 LEU B O 1
ATOM 2414 N N . PHE B 1 75 ? -16.938 -16.719 3.221 1 77.69 75 PHE B N 1
ATOM 2415 C CA . PHE B 1 75 ? -16.016 -16.531 2.109 1 77.69 75 PHE B CA 1
ATOM 2416 C C . PHE B 1 75 ? -16.219 -17.609 1.052 1 77.69 75 PHE B C 1
ATOM 2418 O O . PHE B 1 75 ? -15.266 -18.312 0.679 1 77.69 75 PHE B O 1
ATOM 2425 N N . ARG B 1 76 ? -17.391 -17.609 0.502 1 76.31 76 ARG B N 1
ATOM 2426 C CA . ARG B 1 76 ? -17.766 -18.641 -0.464 1 76.31 76 ARG B CA 1
ATOM 2427 C C . ARG B 1 76 ? -17.281 -18.281 -1.864 1 76.31 76 ARG B C 1
ATOM 2429 O O . ARG B 1 76 ? -17.266 -19.125 -2.762 1 76.31 76 ARG B O 1
ATOM 2436 N N . PHE B 1 77 ? -16.859 -17.078 -1.913 1 83.19 77 PHE B N 1
ATOM 2437 C CA . PHE B 1 77 ? -16.391 -16.672 -3.23 1 83.19 77 PHE B CA 1
ATOM 2438 C C . PHE B 1 77 ? -15.039 -17.297 -3.543 1 83.19 77 PHE B C 1
ATOM 2440 O O . PHE B 1 77 ? -14.25 -17.562 -2.635 1 83.19 77 PHE B O 1
ATOM 2447 N N . GLN B 1 78 ? -14.906 -17.672 -4.805 1 83.38 78 GLN B N 1
ATOM 2448 C CA . GLN B 1 78 ? -13.648 -18.219 -5.273 1 83.38 78 GLN B CA 1
ATOM 2449 C C . GLN B 1 78 ? -13.039 -17.359 -6.379 1 83.38 78 GLN B C 1
ATOM 2451 O O . GLN B 1 78 ? -13.398 -17.5 -7.547 1 83.38 78 GLN B O 1
ATOM 2456 N N . TRP B 1 79 ? -12.148 -16.516 -5.879 1 87 79 TRP B N 1
ATOM 2457 C CA . TRP B 1 79 ? -11.508 -15.672 -6.887 1 87 79 TRP B CA 1
ATOM 2458 C C . TRP B 1 79 ? -10.18 -16.281 -7.328 1 87 79 TRP B C 1
ATOM 2460 O O . TRP B 1 79 ? -9.43 -16.812 -6.508 1 87 79 TRP B O 1
ATOM 2470 N N . ARG B 1 80 ? -9.945 -16.297 -8.664 1 91.31 80 ARG B N 1
ATOM 2471 C CA . ARG B 1 80 ? -8.75 -16.844 -9.297 1 91.31 80 ARG B CA 1
ATOM 2472 C C . ARG B 1 80 ? -8.219 -15.898 -10.367 1 91.31 80 ARG B C 1
ATOM 2474 O O . ARG B 1 80 ? -8.789 -14.828 -10.602 1 91.31 80 ARG B O 1
ATOM 2481 N N . VAL B 1 81 ? -7.082 -16.203 -10.734 1 94.19 81 VAL B N 1
ATOM 2482 C CA . VAL B 1 81 ? -6.457 -15.5 -11.859 1 94.19 81 VAL B CA 1
ATOM 2483 C C . VAL B 1 81 ? -6.387 -16.422 -13.07 1 94.19 81 VAL B C 1
ATOM 2485 O O . VAL B 1 81 ? -6.512 -17.641 -12.938 1 94.19 81 VAL B O 1
ATOM 2488 N N . ASP B 1 82 ? -6.293 -15.805 -14.234 1 95.44 82 ASP B N 1
ATOM 2489 C CA . ASP B 1 82 ? -6.227 -16.594 -15.461 1 95.44 82 ASP B CA 1
ATOM 2490 C C . ASP B 1 82 ? -5.238 -17.75 -15.328 1 95.44 82 ASP B C 1
ATOM 2492 O O . ASP B 1 82 ? -4.082 -17.547 -14.953 1 95.44 82 ASP B O 1
ATOM 2496 N N . ASP B 1 83 ? -5.672 -18.953 -15.68 1 93.94 83 ASP B N 1
ATOM 2497 C CA . ASP B 1 83 ? -4.871 -20.156 -15.5 1 93.94 83 ASP B CA 1
ATOM 2498 C C . ASP B 1 83 ? -3.621 -20.125 -16.375 1 93.94 83 ASP B C 1
ATOM 2500 O O . ASP B 1 83 ? -2.613 -20.75 -16.062 1 93.94 83 ASP B O 1
ATOM 2504 N N . ARG B 1 84 ? -3.646 -19.5 -17.469 1 94.56 84 ARG B N 1
ATOM 2505 C CA . ARG B 1 84 ? -2.521 -19.422 -18.391 1 94.56 84 ARG B CA 1
ATOM 2506 C C . ARG B 1 84 ? -1.337 -18.703 -17.75 1 94.56 84 ARG B C 1
ATOM 2508 O O . ARG B 1 84 ? -0.203 -18.828 -18.203 1 94.56 84 ARG B O 1
ATOM 2515 N N . LEU B 1 85 ? -1.582 -17.922 -16.562 1 94.38 85 LEU B N 1
ATOM 2516 C CA . LEU B 1 85 ? -0.539 -17.125 -15.93 1 94.38 85 LEU B CA 1
ATOM 2517 C C . LEU B 1 85 ? 0.219 -17.938 -14.891 1 94.38 85 LEU B C 1
ATOM 2519 O O . LEU B 1 85 ? 1.308 -17.547 -14.461 1 94.38 85 LEU B O 1
ATOM 2523 N N . GLY B 1 86 ? -0.294 -19.016 -14.523 1 92.75 86 GLY B N 1
ATOM 2524 C CA . GLY B 1 86 ? 0.37 -19.906 -13.578 1 92.75 86 GLY B CA 1
ATOM 2525 C C . GLY B 1 86 ? 0.542 -19.297 -12.203 1 92.75 86 GLY B C 1
ATOM 2526 O O . GLY B 1 86 ? 1.549 -19.531 -11.531 1 92.75 86 GLY B O 1
ATOM 2527 N N . LEU B 1 87 ? -0.414 -18.422 -11.789 1 94.94 87 LEU B N 1
ATOM 2528 C CA . LEU B 1 87 ? -0.257 -17.672 -10.547 1 94.94 87 LEU B CA 1
ATOM 2529 C C . LEU B 1 87 ? -1.181 -18.219 -9.469 1 94.94 87 LEU B C 1
ATOM 2531 O O . LEU B 1 87 ? -1.136 -17.766 -8.32 1 94.94 87 LEU B O 1
ATOM 2535 N N . ASN B 1 88 ? -1.971 -19.203 -9.758 1 94.19 88 ASN B N 1
ATOM 2536 C CA . ASN B 1 88 ? -2.957 -19.703 -8.805 1 94.19 88 ASN B CA 1
ATOM 2537 C C . ASN B 1 88 ? -2.318 -20.609 -7.762 1 94.19 88 ASN B C 1
ATOM 2539 O O . ASN B 1 88 ? -2.957 -20.969 -6.773 1 94.19 88 ASN B O 1
ATOM 2543 N N . ALA B 1 89 ? -1 -20.906 -7.902 1 92.44 89 ALA B N 1
ATOM 2544 C CA . ALA B 1 89 ? -0.266 -21.703 -6.922 1 92.44 89 ALA B CA 1
ATOM 2545 C C . ALA B 1 89 ? -0.18 -20.984 -5.582 1 92.44 89 ALA B C 1
ATOM 2547 O O . ALA B 1 89 ? 0.152 -21.578 -4.559 1 92.44 89 ALA B O 1
ATOM 2548 N N . ILE B 1 90 ? -0.511 -19.734 -5.594 1 92.88 90 ILE B N 1
ATOM 2549 C CA . ILE B 1 90 ? -0.424 -18.922 -4.391 1 92.88 90 ILE B CA 1
ATOM 2550 C C . ILE B 1 90 ? -1.38 -19.453 -3.328 1 92.88 90 ILE B C 1
ATOM 2552 O O . ILE B 1 90 ? -1.114 -19.344 -2.129 1 92.88 90 ILE B O 1
ATOM 2556 N N . TRP B 1 91 ? -2.439 -20.078 -3.725 1 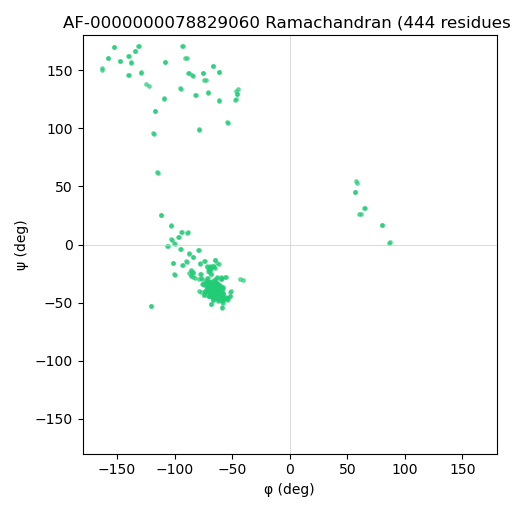91.38 91 TRP B N 1
ATOM 2557 C CA . TRP B 1 91 ? -3.445 -20.594 -2.799 1 91.38 91 TRP B CA 1
ATOM 2558 C C . TRP B 1 91 ? -2.939 -21.844 -2.082 1 91.38 91 TRP B C 1
ATOM 2560 O O . TRP B 1 91 ? -3.49 -22.234 -1.052 1 91.38 91 TRP B O 1
ATOM 2570 N N . ASP B 1 92 ? -1.832 -22.391 -2.631 1 91.31 92 ASP B N 1
ATOM 2571 C CA . ASP B 1 92 ? -1.292 -23.625 -2.062 1 91.31 92 ASP B CA 1
ATOM 2572 C C . ASP B 1 92 ? -0.096 -23.344 -1.157 1 91.31 92 ASP B C 1
ATOM 2574 O O . ASP B 1 92 ? 0.509 -24.266 -0.604 1 91.31 92 ASP B O 1
ATOM 2578 N N . THR B 1 93 ? 0.263 -22.094 -0.999 1 94.25 93 THR B N 1
ATOM 2579 C CA . THR B 1 93 ? 1.392 -21.75 -0.142 1 94.25 93 THR B CA 1
ATOM 2580 C C . THR B 1 93 ? 1.006 -21.859 1.33 1 94.25 93 THR B C 1
ATOM 2582 O O . THR B 1 93 ? -0.152 -21.641 1.691 1 94.25 93 THR B O 1
ATOM 2585 N N . PRO B 1 94 ? 1.972 -22.219 2.115 1 94.38 94 PRO B N 1
ATOM 2586 C CA . PRO B 1 94 ? 1.685 -22.312 3.549 1 94.38 94 PRO B CA 1
ATOM 2587 C C . PRO B 1 94 ? 1.263 -20.984 4.152 1 94.38 94 PRO B C 1
ATOM 2589 O O . PRO B 1 94 ? 1.771 -19.922 3.748 1 94.38 94 PRO B O 1
ATOM 2592 N N . ILE B 1 95 ? 0.397 -21.078 5.176 1 93.88 95 ILE B N 1
ATOM 2593 C CA . ILE B 1 95 ? -0.122 -19.891 5.855 1 93.88 95 ILE B CA 1
ATOM 2594 C C . ILE B 1 95 ? 1.032 -19.094 6.457 1 93.88 95 ILE B C 1
ATOM 2596 O O . ILE B 1 95 ? 1 -17.859 6.48 1 93.88 95 ILE B O 1
ATOM 2600 N N . SER B 1 96 ? 2.121 -19.781 6.805 1 94.5 96 SER B N 1
ATOM 2601 C CA . SER B 1 96 ? 3.248 -19.141 7.484 1 94.5 96 SER B CA 1
ATOM 2602 C C . SER B 1 96 ? 3.998 -18.203 6.555 1 94.5 96 SER B C 1
ATOM 2604 O O . SER B 1 96 ? 4.664 -17.266 7.008 1 94.5 96 SER B O 1
ATOM 2606 N N . THR B 1 97 ? 3.883 -18.359 5.277 1 96.12 97 THR B N 1
ATOM 2607 C CA . THR B 1 97 ? 4.613 -17.531 4.328 1 96.12 97 THR B CA 1
ATOM 2608 C C . THR B 1 97 ? 3.85 -16.25 4.039 1 96.12 97 THR B C 1
ATOM 2610 O O . THR B 1 97 ? 4.445 -15.25 3.625 1 96.12 97 THR B O 1
ATOM 2613 N N . ALA B 1 98 ? 2.521 -16.266 4.18 1 96.94 98 ALA B N 1
ATOM 2614 C CA . ALA B 1 98 ? 1.642 -15.109 4.121 1 96.94 98 ALA B CA 1
ATOM 2615 C C . ALA B 1 98 ? 1.802 -14.359 2.799 1 96.94 98 ALA B C 1
ATOM 2617 O O . ALA B 1 98 ? 1.934 -13.141 2.781 1 96.94 98 ALA B O 1
ATOM 2618 N N . TYR B 1 99 ? 1.841 -15.117 1.719 1 97.19 99 TYR B N 1
ATOM 2619 C CA . TYR B 1 99 ? 2.018 -14.5 0.407 1 97.19 99 TYR B CA 1
ATOM 2620 C C . TYR B 1 99 ? 0.685 -14.023 -0.159 1 97.19 99 TYR B C 1
ATOM 2622 O O . TYR B 1 99 ? -0.361 -14.617 0.126 1 97.19 99 TYR B O 1
ATOM 2630 N N . GLY B 1 100 ? 0.724 -12.977 -0.836 1 96.94 100 GLY B N 1
ATOM 2631 C CA . GLY B 1 100 ? -0.341 -12.453 -1.675 1 96.94 100 GLY B CA 1
ATOM 2632 C C . GLY B 1 100 ? 0.161 -11.883 -2.988 1 96.94 100 GLY B C 1
ATOM 2633 O O . GLY B 1 100 ? 1.368 -11.727 -3.182 1 96.94 100 GLY B O 1
ATOM 2634 N N . GLN B 1 101 ? -0.697 -11.727 -3.9 1 96.62 101 GLN B N 1
ATOM 2635 C CA . GLN B 1 101 ? -0.328 -11.172 -5.195 1 96.62 101 GLN B CA 1
ATOM 2636 C C . GLN B 1 101 ? -1.378 -10.172 -5.684 1 96.62 101 GLN B C 1
ATOM 2638 O O . GLN B 1 101 ? -2.51 -10.172 -5.195 1 96.62 101 GLN B O 1
ATOM 2643 N N . CYS B 1 102 ? -0.958 -9.352 -6.484 1 95.88 102 CYS B N 1
ATOM 2644 C CA . CYS B 1 102 ? -1.892 -8.398 -7.07 1 95.88 102 CYS B CA 1
ATOM 2645 C C . CYS B 1 102 ? -1.301 -7.746 -8.312 1 95.88 102 CYS B C 1
ATOM 2647 O O . CYS B 1 102 ? -0.08 -7.715 -8.484 1 95.88 102 CYS B O 1
ATOM 2649 N N . SER B 1 103 ? -2.193 -7.352 -9.195 1 97.38 103 SER B N 1
ATOM 2650 C CA . SER B 1 103 ? -1.799 -6.621 -10.398 1 97.38 103 SER B CA 1
ATOM 2651 C C . SER B 1 103 ? -1.765 -5.117 -10.141 1 97.38 103 SER B C 1
ATOM 2653 O O . SER B 1 103 ? -2.584 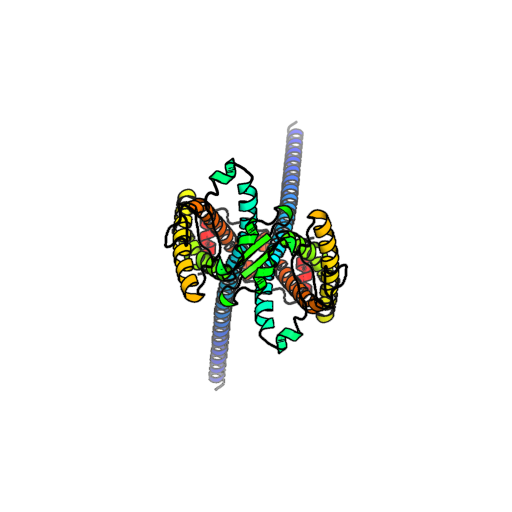-4.594 -9.383 1 97.38 103 SER B O 1
ATOM 2655 N N . LEU B 1 104 ? -0.878 -4.422 -10.812 1 97 104 LEU B N 1
ATOM 2656 C CA . LEU B 1 104 ? -0.8 -2.971 -10.68 1 97 104 LEU B CA 1
ATOM 2657 C C . LEU B 1 104 ? -2.051 -2.309 -11.25 1 97 104 LEU B C 1
ATOM 2659 O O . LEU B 1 104 ? -2.342 -1.151 -10.938 1 97 104 LEU B O 1
ATOM 2663 N N . TRP B 1 105 ? -2.754 -3.033 -12.047 1 97.06 105 TRP B N 1
ATOM 2664 C CA . TRP B 1 105 ? -4.023 -2.521 -12.555 1 97.06 105 TRP B CA 1
ATOM 2665 C C . TRP B 1 105 ? -4.984 -2.223 -11.406 1 97.06 105 TRP B C 1
ATOM 2667 O O . TRP B 1 105 ? -5.828 -1.332 -11.516 1 97.06 105 TRP B O 1
ATOM 2677 N N . MET B 1 106 ? -4.816 -2.955 -10.383 1 96.94 106 MET B N 1
ATOM 2678 C CA . MET B 1 106 ? -5.699 -2.766 -9.234 1 96.94 106 MET B CA 1
ATOM 2679 C C . MET B 1 106 ? -5.465 -1.403 -8.586 1 96.94 106 MET B C 1
ATOM 2681 O O . MET B 1 106 ? -6.379 -0.83 -7.988 1 96.94 106 MET B O 1
ATOM 2685 N N . PHE B 1 107 ? -4.219 -0.932 -8.664 1 96.81 107 PHE B N 1
ATOM 2686 C CA . PHE B 1 107 ? -3.926 0.41 -8.172 1 96.81 107 PHE B CA 1
ATOM 2687 C C . PHE B 1 107 ? -4.828 1.44 -8.836 1 96.81 107 PHE B C 1
ATOM 2689 O O . PHE B 1 107 ? -5.438 2.271 -8.164 1 96.81 107 PHE B O 1
ATOM 2696 N N . VAL B 1 108 ? -4.949 1.311 -10.133 1 95.88 108 VAL B N 1
ATOM 2697 C CA . VAL B 1 108 ? -5.742 2.242 -10.93 1 95.88 108 VAL B CA 1
ATOM 2698 C C . VAL B 1 108 ? -7.227 2.033 -10.648 1 95.88 108 VAL B C 1
ATOM 2700 O O . VAL B 1 108 ? -7.969 2.998 -10.453 1 95.88 108 VAL B O 1
ATOM 2703 N N . ILE B 1 109 ? -7.609 0.844 -10.523 1 97.12 109 ILE B N 1
ATOM 2704 C CA . ILE B 1 109 ? -9.016 0.512 -10.336 1 97.12 109 ILE B CA 1
ATOM 2705 C C . ILE B 1 109 ? -9.484 1.032 -8.977 1 97.12 109 ILE B C 1
ATOM 2707 O O . ILE B 1 109 ? -10.539 1.671 -8.883 1 97.12 109 ILE B O 1
ATOM 2711 N N . TYR B 1 110 ? -8.727 0.772 -7.945 1 96.88 110 TYR B N 1
ATOM 2712 C CA . TYR B 1 110 ? -9.109 1.258 -6.625 1 96.88 110 TYR B CA 1
ATOM 2713 C C . TYR B 1 110 ? -9.102 2.781 -6.582 1 96.88 110 TYR B C 1
ATOM 2715 O O . TYR B 1 110 ? -9.977 3.395 -5.965 1 96.88 110 TYR B O 1
ATOM 2723 N N . GLY B 1 111 ? -8.109 3.375 -7.199 1 95.88 111 GLY B N 1
ATOM 2724 C CA . GLY B 1 111 ? -8.07 4.828 -7.273 1 95.88 111 GLY B CA 1
ATOM 2725 C C . GLY B 1 111 ? -9.297 5.418 -7.941 1 95.88 111 GLY B C 1
ATOM 2726 O O . GLY B 1 111 ? -9.93 6.324 -7.398 1 95.88 111 GLY B O 1
ATOM 2727 N N . VAL B 1 112 ? -9.648 4.875 -9.062 1 95.75 112 VAL B N 1
ATOM 2728 C CA . VAL B 1 112 ? -10.781 5.371 -9.836 1 95.75 112 VAL B CA 1
ATOM 2729 C C . VAL B 1 112 ? -12.078 5.109 -9.07 1 95.75 112 VAL B C 1
ATOM 2731 O O . VAL B 1 112 ? -12.93 5.992 -8.969 1 95.75 112 VAL B O 1
ATOM 2734 N N . ALA B 1 113 ? -12.211 3.938 -8.539 1 95.38 113 ALA B N 1
ATOM 2735 C CA . ALA B 1 113 ? -13.43 3.57 -7.82 1 95.38 113 ALA B CA 1
ATOM 2736 C C . ALA B 1 113 ? -13.672 4.512 -6.645 1 95.38 113 ALA B C 1
ATOM 2738 O O . ALA B 1 113 ? -14.789 5.004 -6.461 1 95.38 113 ALA B O 1
ATOM 2739 N N . CYS B 1 114 ? -12.617 4.75 -5.91 1 93.69 114 CYS B N 1
ATOM 2740 C CA . CYS B 1 114 ? -12.773 5.578 -4.723 1 93.69 114 CYS B CA 1
ATOM 2741 C C . CYS B 1 114 ? -12.945 7.047 -5.098 1 93.69 114 CYS B C 1
ATOM 2743 O O . CYS B 1 114 ? -13.828 7.727 -4.574 1 93.69 114 CYS B O 1
ATOM 2745 N N . PHE B 1 115 ? -12.164 7.492 -6.023 1 90.5 115 PHE B N 1
ATOM 2746 C CA . PHE B 1 115 ? -12.117 8.906 -6.367 1 90.5 115 PHE B CA 1
ATOM 2747 C C . PHE B 1 115 ? -13.367 9.32 -7.133 1 90.5 115 PHE B C 1
ATOM 2749 O O . PHE B 1 115 ? -13.953 10.367 -6.863 1 90.5 115 PHE B O 1
ATOM 2756 N N . PHE B 1 116 ? -13.836 8.492 -8.016 1 92.12 116 PHE B N 1
ATOM 2757 C CA . PHE B 1 116 ? -14.898 8.914 -8.922 1 92.12 116 PHE B CA 1
ATOM 2758 C C . PHE B 1 116 ? -16.25 8.375 -8.469 1 92.12 116 PHE B C 1
ATOM 2760 O O . PHE B 1 116 ? -17.297 8.875 -8.875 1 92.12 116 PHE B O 1
ATOM 2767 N N . PHE B 1 117 ? -16.25 7.391 -7.586 1 93.88 117 PHE B N 1
ATOM 2768 C CA . PHE B 1 117 ? -17.531 6.816 -7.242 1 93.88 117 PHE B CA 1
ATOM 2769 C C . PHE B 1 117 ? -17.812 6.965 -5.75 1 93.88 117 PHE B C 1
ATOM 2771 O O . PHE B 1 117 ? -18.797 7.609 -5.359 1 93.88 117 PHE B O 1
ATOM 2778 N N . ILE B 1 118 ? -16.906 6.531 -4.945 1 93.06 118 ILE B N 1
ATOM 2779 C CA . ILE B 1 118 ? -17.188 6.48 -3.518 1 93.06 118 ILE B CA 1
ATOM 2780 C C . ILE B 1 118 ? -17.234 7.898 -2.951 1 93.06 118 ILE B C 1
ATOM 2782 O O . ILE B 1 118 ? -18.141 8.234 -2.188 1 93.06 118 ILE B O 1
ATOM 2786 N N . GLU B 1 119 ? -16.297 8.734 -3.316 1 91.38 119 GLU B N 1
ATOM 2787 C CA . GLU B 1 119 ? -16.25 10.086 -2.777 1 91.38 119 GLU B CA 1
ATOM 2788 C C . GLU B 1 119 ? -17.547 10.844 -3.088 1 91.38 119 GLU B C 1
ATOM 2790 O O . GLU B 1 119 ? -18.203 11.352 -2.182 1 91.38 119 GLU B O 1
ATOM 2795 N N . PRO B 1 120 ? -17.953 10.914 -4.355 1 91.44 120 PRO B N 1
ATOM 2796 C CA . PRO B 1 120 ? -19.188 11.641 -4.652 1 91.44 120 PRO B CA 1
ATOM 2797 C C . PRO B 1 120 ? -20.406 10.992 -4.02 1 91.44 120 PRO B C 1
ATOM 2799 O O . PRO B 1 120 ? -21.344 11.695 -3.604 1 91.44 120 PRO B O 1
ATOM 2802 N N . LEU B 1 121 ? -20.484 9.719 -3.973 1 91.69 121 LEU B N 1
ATOM 2803 C CA . LEU B 1 121 ? -21.609 9.023 -3.361 1 91.69 121 LEU B CA 1
ATOM 2804 C C . LEU B 1 121 ? -21.719 9.375 -1.881 1 91.69 121 LEU B C 1
ATOM 2806 O O . LEU B 1 121 ? -22.828 9.555 -1.364 1 91.69 121 LEU B O 1
ATOM 2810 N N . TYR B 1 122 ? -20.562 9.375 -1.28 1 90.12 122 TYR B N 1
ATOM 2811 C CA . TYR B 1 122 ? -20.562 9.742 0.131 1 90.12 122 TYR B CA 1
ATOM 2812 C C . TYR B 1 122 ? -21.109 11.156 0.329 1 90.12 122 TYR B C 1
ATOM 2814 O O . TYR B 1 122 ? -21.922 11.391 1.224 1 90.12 122 TYR B O 1
ATOM 2822 N N . ARG B 1 123 ? -20.688 12.062 -0.494 1 86.5 123 ARG B N 1
ATOM 2823 C CA . ARG B 1 123 ? -21.141 13.445 -0.396 1 86.5 123 ARG B CA 1
ATOM 2824 C C . ARG B 1 123 ? -22.656 13.539 -0.635 1 86.5 123 ARG B C 1
ATOM 2826 O O . ARG B 1 123 ? -23.344 14.328 0.018 1 86.5 123 ARG B O 1
ATOM 2833 N N . TRP B 1 124 ? -23.109 12.711 -1.524 1 89.25 124 TRP B N 1
ATOM 2834 C CA . TRP B 1 124 ? -24.531 12.719 -1.893 1 89.25 124 TRP B CA 1
ATOM 2835 C C . TRP B 1 124 ? -25.375 12.047 -0.821 1 89.25 124 TRP B C 1
ATOM 2837 O O . TRP B 1 124 ? -26.531 12.406 -0.62 1 89.25 124 TRP B O 1
ATOM 2847 N N . MET B 1 125 ? -24.797 11.109 -0.137 1 88.38 125 MET B N 1
ATOM 2848 C CA . MET B 1 125 ? -25.578 10.312 0.809 1 88.38 125 MET B CA 1
ATOM 2849 C C . MET B 1 125 ? -25.156 10.609 2.244 1 88.38 125 MET B C 1
ATOM 2851 O O . MET B 1 125 ? -25.266 9.75 3.121 1 88.38 125 MET B O 1
ATOM 2855 N N . LEU B 1 126 ? -24.656 11.727 2.432 1 82.94 126 LEU B N 1
ATOM 2856 C CA . LEU B 1 126 ? -24.094 12.125 3.711 1 82.94 126 LEU B CA 1
ATOM 2857 C C . LEU B 1 126 ? -25.109 11.969 4.836 1 82.94 126 LEU B C 1
ATOM 2859 O O . LEU B 1 126 ? -24.75 11.594 5.957 1 82.94 126 LEU B O 1
ATOM 2863 N N . TYR B 1 127 ? -26.359 12.078 4.535 1 83.19 127 TYR B N 1
ATOM 2864 C CA . TYR B 1 127 ? -27.391 12.094 5.57 1 83.19 127 TYR B CA 1
ATOM 2865 C C . TYR B 1 127 ? -28.094 10.742 5.656 1 83.19 127 TYR B C 1
ATOM 2867 O O . TYR B 1 127 ? -29 10.555 6.484 1 83.19 127 TYR B O 1
ATOM 2875 N N . GLN B 1 128 ? -27.703 9.797 4.941 1 87.88 128 GLN B N 1
ATOM 2876 C CA . GLN B 1 128 ? -28.312 8.477 4.949 1 87.88 128 GLN B CA 1
ATOM 2877 C C . GLN B 1 128 ? -27.672 7.566 5.988 1 87.88 128 GLN B C 1
ATOM 2879 O O . GLN B 1 128 ? -26.547 7.828 6.438 1 87.88 128 GLN B O 1
ATOM 2884 N N . HIS B 1 129 ? -28.391 6.527 6.348 1 92.31 129 HIS B N 1
ATOM 2885 C CA . HIS B 1 129 ? -27.891 5.562 7.316 1 92.31 129 HIS B CA 1
ATOM 2886 C C . HIS B 1 129 ? -26.688 4.797 6.758 1 92.31 129 HIS B C 1
ATOM 2888 O O . HIS B 1 129 ? -26.578 4.609 5.543 1 92.31 129 HIS B O 1
ATOM 2894 N N . THR B 1 130 ? -25.891 4.363 7.664 1 92.81 130 THR B N 1
ATOM 2895 C CA . THR B 1 130 ? -24.641 3.689 7.297 1 92.81 130 THR B CA 1
ATOM 2896 C C . THR B 1 130 ? -24.938 2.4 6.535 1 92.81 130 THR B C 1
ATOM 2898 O O . THR B 1 130 ? -24.219 2.049 5.598 1 92.81 130 THR B O 1
ATOM 2901 N N . GLY B 1 131 ? -25.969 1.729 6.977 1 94.81 131 GLY B N 1
ATOM 2902 C CA . GLY B 1 131 ? -26.312 0.482 6.312 1 94.81 131 GLY B CA 1
ATOM 2903 C C . GLY B 1 131 ? -26.672 0.664 4.852 1 94.81 131 GLY B C 1
ATOM 2904 O O . GLY B 1 131 ? -26.281 -0.132 4.004 1 94.81 131 GLY B O 1
ATOM 2905 N N . LEU B 1 132 ? -27.406 1.656 4.641 1 95.12 132 LEU B N 1
ATOM 2906 C CA . LEU B 1 132 ? -27.812 1.946 3.268 1 95.12 132 LEU B CA 1
ATOM 2907 C C . LEU B 1 132 ? -26.609 2.381 2.434 1 95.12 132 LEU B C 1
ATOM 2909 O O . LEU B 1 132 ? -26.469 1.976 1.276 1 95.12 132 LEU B O 1
ATOM 2913 N N . ARG B 1 133 ? -25.797 3.211 3.004 1 95.88 133 ARG B N 1
ATOM 2914 C CA . ARG B 1 133 ? -24.594 3.631 2.293 1 95.88 133 ARG B CA 1
ATOM 2915 C C . ARG B 1 133 ? -23.719 2.434 1.951 1 95.88 133 ARG B C 1
ATOM 2917 O O . ARG B 1 133 ? -23.219 2.326 0.831 1 95.88 133 ARG B O 1
ATOM 2924 N N . ALA B 1 134 ? -23.609 1.571 2.912 1 96.44 134 ALA B N 1
ATOM 2925 C CA . ALA B 1 134 ? -22.797 0.371 2.703 1 96.44 134 ALA B CA 1
ATOM 2926 C C . ALA B 1 134 ? -23.344 -0.464 1.55 1 96.44 134 ALA B C 1
ATOM 2928 O O . ALA B 1 134 ? -22.594 -0.965 0.72 1 96.44 134 ALA B O 1
ATOM 2929 N N . ALA B 1 135 ? -24.625 -0.562 1.535 1 96.62 135 ALA B N 1
ATOM 2930 C CA . ALA B 1 135 ? -25.266 -1.347 0.484 1 96.62 135 ALA B CA 1
ATOM 2931 C C . ALA B 1 135 ? -25.031 -0.716 -0.887 1 96.62 135 ALA B C 1
ATOM 2933 O O . ALA B 1 135 ? -24.75 -1.418 -1.858 1 96.62 135 ALA B O 1
ATOM 2934 N N . VAL B 1 136 ? -25.188 0.521 -0.939 1 96.81 136 VAL B N 1
ATOM 2935 C CA . VAL B 1 136 ? -25 1.23 -2.199 1 96.81 136 VAL B CA 1
ATOM 2936 C C . VAL B 1 136 ? -23.531 1.13 -2.637 1 96.81 136 VAL B C 1
ATOM 2938 O O . VAL B 1 136 ? -23.25 0.875 -3.807 1 96.81 136 VAL B O 1
ATOM 2941 N N . TYR B 1 137 ? -22.578 1.339 -1.685 1 97.19 137 TYR B N 1
ATOM 2942 C CA . TYR B 1 137 ? -21.172 1.154 -1.999 1 97.19 137 TYR B CA 1
ATOM 2943 C C . TYR B 1 137 ? -20.922 -0.231 -2.584 1 97.19 137 TYR B C 1
ATOM 2945 O O . TYR B 1 137 ? -20.25 -0.366 -3.609 1 97.19 137 TYR B O 1
ATOM 2953 N N . GLY B 1 138 ? -21.484 -1.221 -1.927 1 97.06 138 GLY B N 1
ATOM 2954 C CA . GLY B 1 138 ? -21.281 -2.596 -2.352 1 97.06 138 GLY B CA 1
ATOM 2955 C C . GLY B 1 138 ? -21.734 -2.855 -3.775 1 97.06 138 GLY B C 1
ATOM 2956 O O . GLY B 1 138 ? -21.016 -3.471 -4.562 1 97.06 138 GLY B O 1
ATOM 2957 N N . VAL B 1 139 ? -22.844 -2.346 -4.062 1 96.94 139 VAL B N 1
ATOM 2958 C CA . VAL B 1 139 ? -23.422 -2.576 -5.379 1 96.94 139 VAL B CA 1
ATOM 2959 C C . VAL B 1 139 ? -22.609 -1.83 -6.438 1 96.94 139 VAL B C 1
ATOM 2961 O O . VAL B 1 139 ? -22.328 -2.375 -7.508 1 96.94 139 VAL B O 1
ATOM 2964 N N . VAL B 1 140 ? -22.266 -0.632 -6.164 1 96.75 140 VAL B N 1
ATOM 2965 C CA . VAL B 1 140 ? -21.516 0.182 -7.113 1 96.75 140 VAL B CA 1
ATOM 2966 C C . VAL B 1 140 ? -20.141 -0.445 -7.359 1 96.75 140 VAL B C 1
ATOM 2968 O O . VAL B 1 140 ? -19.688 -0.513 -8.5 1 96.75 140 VAL B O 1
ATOM 2971 N N . ILE B 1 141 ? -19.5 -0.899 -6.293 1 96.62 141 ILE B N 1
ATOM 2972 C CA . ILE B 1 141 ? -18.203 -1.537 -6.422 1 96.62 141 ILE B CA 1
ATOM 2973 C C . ILE B 1 141 ? -18.328 -2.836 -7.215 1 96.62 141 ILE B C 1
ATOM 2975 O O . ILE B 1 141 ? -17.5 -3.135 -8.078 1 96.62 141 ILE B O 1
ATOM 2979 N N . LEU B 1 142 ? -19.406 -3.529 -6.949 1 95.94 142 LEU B N 1
ATOM 2980 C CA . LEU B 1 142 ? -19.672 -4.785 -7.641 1 95.94 142 LEU B CA 1
ATOM 2981 C C . LEU B 1 142 ? -19.797 -4.562 -9.148 1 95.94 142 LEU B C 1
ATOM 2983 O O . LEU B 1 142 ? -19.203 -5.285 -9.945 1 95.94 142 LEU B O 1
ATOM 2987 N N . LEU B 1 143 ? -20.516 -3.604 -9.523 1 96.44 143 LEU B N 1
ATOM 2988 C CA . LEU B 1 143 ? -20.734 -3.289 -10.93 1 96.44 143 LEU B CA 1
ATOM 2989 C C . LEU B 1 143 ? -19.469 -2.779 -11.586 1 96.44 143 LEU B C 1
ATOM 2991 O O . LEU B 1 143 ? -19.141 -3.158 -12.719 1 96.44 143 LEU B O 1
ATOM 2995 N N . PHE B 1 144 ? -18.797 -1.951 -10.891 1 97.12 144 PHE B N 1
ATOM 2996 C CA . PHE B 1 144 ? -17.547 -1.42 -11.414 1 97.12 144 PHE B CA 1
ATOM 2997 C C . PHE B 1 144 ? -16.516 -2.529 -11.578 1 97.12 144 PHE B C 1
ATOM 2999 O O . PHE B 1 144 ? -15.742 -2.527 -12.539 1 97.12 144 PHE B O 1
ATOM 3006 N N . GLU B 1 145 ? -16.484 -3.416 -10.633 1 96.25 145 GLU B N 1
ATOM 3007 C CA . GLU B 1 145 ? -15.594 -4.57 -10.719 1 96.25 145 GLU B CA 1
ATOM 3008 C C . GLU B 1 145 ? -15.883 -5.398 -11.969 1 96.25 145 GLU B C 1
ATOM 3010 O O . GLU B 1 145 ? -14.969 -5.785 -12.695 1 96.25 145 GLU B O 1
ATOM 3015 N N . GLY B 1 146 ? -17.125 -5.707 -12.164 1 96.69 146 GLY B N 1
ATOM 3016 C CA . GLY B 1 146 ? -17.5 -6.438 -13.367 1 96.69 146 GLY B CA 1
ATOM 3017 C C . GLY B 1 146 ? -17.109 -5.719 -14.641 1 96.69 146 GLY B C 1
ATOM 3018 O O . GLY B 1 146 ? -16.516 -6.32 -15.547 1 96.69 146 GLY B O 1
ATOM 3019 N N . PHE B 1 147 ? -17.312 -4.48 -14.664 1 96.69 147 PHE B N 1
ATOM 3020 C CA . PHE B 1 147 ? -17.031 -3.67 -15.836 1 96.69 147 PHE B CA 1
ATOM 3021 C C . PHE B 1 147 ? -15.523 -3.58 -16.078 1 96.69 147 PHE B C 1
ATOM 3023 O O . PHE B 1 147 ? -15.055 -3.811 -17.203 1 96.69 147 PHE B O 1
ATOM 3030 N N . SER B 1 148 ? -14.805 -3.232 -15.07 1 97.06 148 SER B N 1
ATOM 3031 C CA . SER B 1 148 ? -13.359 -3.076 -15.203 1 97.06 148 SER B CA 1
ATOM 3032 C C . SER B 1 148 ? -12.688 -4.406 -15.531 1 97.06 148 SER B C 1
ATOM 3034 O O . SER B 1 148 ? -11.68 -4.438 -16.234 1 97.06 148 SER B O 1
ATOM 3036 N N . GLY B 1 149 ? -13.258 -5.473 -14.992 1 97.06 149 GLY B N 1
ATOM 3037 C CA . GLY B 1 149 ? -12.734 -6.789 -15.328 1 97.06 149 GLY B CA 1
ATOM 3038 C C . GLY B 1 149 ? -12.82 -7.105 -16.812 1 97.06 149 GLY B C 1
ATOM 3039 O O . GLY B 1 149 ? -11.852 -7.578 -17.406 1 97.06 149 GLY B O 1
ATOM 3040 N N . VAL B 1 150 ? -13.953 -6.855 -17.375 1 96.75 150 VAL B N 1
ATOM 3041 C CA . VAL B 1 150 ? -14.156 -7.102 -18.797 1 96.75 150 VAL B CA 1
ATOM 3042 C C . VAL B 1 150 ? -13.234 -6.195 -19.609 1 96.75 150 VAL B C 1
ATOM 3044 O O . VAL B 1 150 ? -12.625 -6.633 -20.578 1 96.75 150 VAL B O 1
ATOM 3047 N N . MET B 1 151 ? -13.125 -4.984 -19.219 1 97 151 MET B N 1
ATOM 3048 C CA . MET B 1 151 ? -12.273 -4.023 -19.906 1 97 151 MET B CA 1
ATOM 3049 C C . MET B 1 151 ? -10.812 -4.457 -19.844 1 97 151 MET B C 1
ATOM 3051 O O . MET B 1 151 ? -10.102 -4.402 -20.859 1 97 151 MET B O 1
ATOM 3055 N N . LEU B 1 152 ? -10.344 -4.875 -18.734 1 97.12 152 LEU B N 1
ATOM 3056 C CA . LEU B 1 152 ? -8.961 -5.305 -18.578 1 97.12 152 LEU B CA 1
ATOM 3057 C C . LEU B 1 152 ? -8.68 -6.566 -19.391 1 97.12 152 LEU B C 1
ATOM 3059 O O . LEU B 1 152 ? -7.586 -6.738 -19.922 1 97.12 152 LEU B O 1
ATOM 3063 N N . GLU B 1 153 ? -9.688 -7.465 -19.359 1 97.12 153 GLU B N 1
ATOM 3064 C CA . GLU B 1 153 ? -9.523 -8.664 -20.172 1 97.12 153 GLU B CA 1
ATOM 3065 C C . GLU B 1 153 ? -9.328 -8.305 -21.656 1 97.12 153 GLU B C 1
ATOM 3067 O O . GLU B 1 153 ? -8.508 -8.922 -22.344 1 97.12 153 GLU B O 1
ATOM 3072 N N . ARG B 1 154 ? -10.055 -7.379 -22.109 1 96.38 154 ARG B N 1
ATOM 3073 C CA . ARG B 1 154 ? -9.938 -6.938 -23.5 1 96.38 154 ARG B CA 1
ATOM 3074 C C . ARG B 1 154 ? -8.602 -6.242 -23.734 1 96.38 154 ARG B C 1
ATOM 3076 O O . ARG B 1 154 ? -7.996 -6.395 -24.797 1 96.38 154 ARG B O 1
ATOM 3083 N N . LEU B 1 155 ? -8.102 -5.512 -22.828 1 96.19 155 LEU B N 1
ATOM 3084 C CA . LEU B 1 155 ? -6.887 -4.719 -22.953 1 96.19 155 LEU B CA 1
ATOM 3085 C C . LEU B 1 155 ? -5.648 -5.602 -22.844 1 96.19 155 LEU B C 1
ATOM 3087 O O . LEU B 1 155 ? -4.66 -5.395 -23.547 1 96.19 155 LEU B O 1
ATOM 3091 N N . THR B 1 156 ? -5.684 -6.523 -21.953 1 96.06 156 THR B N 1
ATOM 3092 C CA . THR B 1 156 ? -4.492 -7.312 -21.656 1 96.06 156 THR B CA 1
ATOM 3093 C C . THR B 1 156 ? -4.543 -8.664 -22.359 1 96.06 156 THR B C 1
ATOM 3095 O O . THR B 1 156 ? -3.51 -9.305 -22.562 1 96.06 156 THR B O 1
ATOM 3098 N N . GLY B 1 157 ? -5.68 -9.109 -22.625 1 96.44 157 GLY B N 1
ATOM 3099 C CA . GLY B 1 157 ? -5.867 -10.438 -23.188 1 96.44 157 GLY B CA 1
ATOM 3100 C C . GLY B 1 157 ? -5.969 -11.523 -22.141 1 96.44 157 GLY B C 1
ATOM 3101 O O . GLY B 1 157 ? -6.039 -12.711 -22.469 1 96.44 157 GLY B O 1
ATOM 3102 N N . TYR B 1 158 ? -5.914 -11.125 -20.906 1 96.88 158 TYR B N 1
ATOM 3103 C CA . TYR B 1 158 ? -5.953 -12.07 -19.797 1 96.88 158 TYR B CA 1
ATOM 3104 C C . TYR B 1 158 ? -7.008 -11.672 -18.781 1 96.88 158 TYR B C 1
ATOM 3106 O O . TYR B 1 158 ? -7.32 -10.484 -18.625 1 96.88 158 TYR B O 1
ATOM 3114 N N . ARG B 1 159 ? -7.57 -12.664 -18.156 1 96.25 159 ARG B N 1
ATOM 3115 C CA . ARG B 1 159 ? -8.438 -12.398 -17.016 1 96.25 159 ARG B CA 1
ATOM 3116 C C . ARG B 1 159 ? -7.621 -12.109 -15.758 1 96.25 159 ARG B C 1
ATOM 3118 O O . ARG B 1 159 ? -7.184 -13.039 -15.07 1 96.25 159 ARG B O 1
ATOM 3125 N N . ILE B 1 160 ? -7.477 -10.875 -15.469 1 96.12 160 ILE B N 1
ATOM 3126 C CA . ILE B 1 160 ? -6.664 -10.469 -14.32 1 96.12 160 ILE B CA 1
ATOM 3127 C C . ILE B 1 160 ? -7.219 -11.094 -13.047 1 96.12 160 ILE B C 1
ATOM 3129 O O . ILE B 1 160 ? -6.461 -11.453 -12.148 1 96.12 160 ILE B O 1
ATOM 3133 N N . TRP B 1 161 ? -8.539 -11.188 -12.992 1 95.06 161 TRP B N 1
ATOM 3134 C CA . TRP B 1 161 ? -9.234 -11.977 -11.977 1 95.06 161 TRP B CA 1
ATOM 3135 C C . TRP B 1 161 ? -10.523 -12.57 -12.539 1 95.06 161 TRP B C 1
ATOM 3137 O O . TRP B 1 161 ? -11.008 -12.141 -13.586 1 95.06 161 TRP B O 1
ATOM 3147 N N . TYR B 1 162 ? -10.922 -13.531 -11.953 1 95.12 162 TYR B N 1
ATOM 3148 C CA . TYR B 1 162 ? -12.258 -14.047 -12.219 1 95.12 162 TYR B CA 1
ATOM 3149 C C . TYR B 1 162 ? -12.773 -14.875 -11.047 1 95.12 162 TYR B C 1
ATOM 3151 O O . TYR B 1 162 ? -12.008 -15.25 -10.164 1 95.12 162 TYR B O 1
ATOM 3159 N N . TYR B 1 163 ? -14.086 -15.008 -11.047 1 93.5 163 TYR B N 1
ATOM 3160 C CA . TYR B 1 163 ? -14.719 -15.789 -9.984 1 93.5 163 TYR B CA 1
ATOM 3161 C C . TYR B 1 163 ? -15.258 -17.109 -10.523 1 93.5 163 TYR B C 1
ATOM 3163 O O . TYR B 1 163 ? -16.016 -17.125 -11.492 1 93.5 163 TYR B O 1
ATOM 3171 N N . ALA B 1 164 ? -14.828 -18.219 -9.891 1 91.06 164 ALA B N 1
ATOM 3172 C CA . ALA B 1 164 ? -15.227 -19.547 -10.352 1 91.06 164 ALA B CA 1
ATOM 3173 C C . ALA B 1 164 ? -16.312 -20.125 -9.453 1 91.06 164 ALA B C 1
ATOM 3175 O O . ALA B 1 164 ? -16.609 -21.328 -9.523 1 91.06 164 ALA B O 1
ATOM 3176 N N . ASP B 1 165 ? -16.953 -19.344 -8.672 1 90.31 165 ASP B N 1
ATOM 3177 C CA . ASP B 1 165 ? -17.984 -19.828 -7.766 1 90.31 165 ASP B CA 1
ATOM 3178 C C . ASP B 1 165 ? -19.375 -19.719 -8.414 1 90.31 165 ASP B C 1
ATOM 3180 O O . ASP B 1 165 ? -19.5 -19.188 -9.516 1 90.31 165 ASP B O 1
ATOM 3184 N N . ALA B 1 166 ? -20.391 -20.312 -7.766 1 88.88 166 ALA B N 1
ATOM 3185 C CA . ALA B 1 166 ? -21.75 -20.391 -8.305 1 88.88 166 ALA B CA 1
ATOM 3186 C C . ALA B 1 166 ? -22.406 -19.016 -8.336 1 88.88 166 ALA B C 1
ATOM 3188 O O . ALA B 1 166 ? -23.391 -18.812 -9.062 1 88.88 166 ALA B O 1
ATOM 3189 N N . GLY B 1 167 ? -21.906 -18.125 -7.609 1 91.56 167 GLY B N 1
ATOM 3190 C CA . GLY B 1 167 ? -22.5 -16.797 -7.551 1 91.56 167 GLY B CA 1
ATOM 3191 C C . GLY B 1 167 ? -21.859 -15.82 -8.523 1 91.56 167 GLY B C 1
ATOM 3192 O O . GLY B 1 167 ? -22.172 -14.625 -8.516 1 91.56 167 GLY B O 1
ATOM 3193 N N . ALA B 1 168 ? -21.047 -16.297 -9.414 1 93.62 168 ALA B N 1
ATOM 3194 C CA . ALA B 1 168 ? -20.328 -15.453 -10.359 1 93.62 168 ALA B CA 1
ATOM 3195 C C . ALA B 1 168 ? -21.266 -14.859 -11.398 1 93.62 168 ALA B C 1
ATOM 3197 O O . ALA B 1 168 ? -22.141 -15.547 -11.922 1 93.62 168 ALA B O 1
ATOM 3198 N N . ILE B 1 169 ? -21.156 -13.586 -11.586 1 93.06 169 ILE B N 1
ATOM 3199 C CA . ILE B 1 169 ? -21.984 -12.859 -12.547 1 93.06 169 ILE B CA 1
ATOM 3200 C C . ILE B 1 169 ? -21.094 -11.961 -13.406 1 93.06 169 ILE B C 1
ATOM 3202 O O . ILE B 1 169 ? -19.891 -11.867 -13.172 1 93.06 169 ILE B O 1
ATOM 3206 N N . LEU B 1 170 ? -21.719 -11.336 -14.523 1 93.94 170 LEU B N 1
ATOM 3207 C CA . LEU B 1 170 ? -21.016 -10.422 -15.414 1 93.94 170 LEU B CA 1
ATOM 3208 C C . LEU B 1 170 ? -19.797 -11.102 -16.031 1 93.94 170 LEU B C 1
ATOM 3210 O O . LEU B 1 170 ? -18.672 -10.609 -15.898 1 93.94 170 LEU B O 1
ATOM 3214 N N . TRP B 1 171 ? -19.938 -12.234 -16.672 1 93.69 171 TRP B N 1
ATOM 3215 C CA . TRP B 1 171 ? -18.906 -13.031 -17.328 1 93.69 171 TRP B CA 1
ATOM 3216 C C . TRP B 1 171 ? -17.828 -13.477 -16.344 1 93.69 171 TRP B C 1
ATOM 3218 O O . TRP B 1 171 ? -16.641 -13.453 -16.656 1 93.69 171 TRP B O 1
ATOM 3228 N N . GLN B 1 172 ? -18.172 -13.609 -14.992 1 94.44 172 GLN B N 1
ATOM 3229 C CA . GLN B 1 172 ? -17.359 -14.156 -13.914 1 94.44 172 GLN B CA 1
ATOM 3230 C C . GLN B 1 172 ? -16.344 -13.117 -13.422 1 94.44 172 GLN B C 1
ATOM 3232 O O . GLN B 1 172 ? -15.367 -13.469 -12.766 1 94.44 172 GLN B O 1
ATOM 3237 N N . MET B 1 173 ? -16.656 -11.898 -13.805 1 95.56 173 MET B N 1
ATOM 3238 C CA . MET B 1 173 ? -15.711 -10.859 -13.391 1 95.56 173 MET B CA 1
ATOM 3239 C C . MET B 1 173 ? -16.078 -10.328 -12.008 1 95.56 173 MET B C 1
ATOM 3241 O O . MET B 1 173 ? -15.344 -9.5 -11.445 1 95.56 173 MET B O 1
ATOM 3245 N N . THR B 1 174 ? -17.141 -10.742 -11.555 1 95.38 174 THR B N 1
ATOM 3246 C CA . THR B 1 174 ? -17.531 -10.461 -10.18 1 95.38 174 THR B CA 1
ATOM 3247 C C . THR B 1 174 ? -18.453 -11.555 -9.648 1 95.38 174 THR B C 1
ATOM 3249 O O . THR B 1 174 ? -18.766 -12.508 -10.359 1 95.38 174 THR B O 1
ATOM 3252 N N . SER B 1 175 ? -18.719 -11.531 -8.344 1 94.62 175 SER B N 1
ATOM 3253 C CA . SER B 1 175 ? -19.578 -12.523 -7.711 1 94.62 175 SER B CA 1
ATOM 3254 C C . SER B 1 175 ? -20.484 -11.883 -6.656 1 94.62 175 SER B C 1
ATOM 3256 O O . SER B 1 175 ? -20.047 -10.977 -5.934 1 94.62 175 SER B O 1
ATOM 3258 N N . LEU B 1 176 ? -21.688 -12.406 -6.527 1 93.62 176 LEU B N 1
ATOM 3259 C CA . LEU B 1 176 ? -22.609 -11.906 -5.523 1 93.62 176 LEU B CA 1
ATOM 3260 C C . LEU B 1 176 ? -22.141 -12.266 -4.117 1 93.62 176 LEU B C 1
ATOM 3262 O O . LEU B 1 176 ? -22.469 -11.578 -3.15 1 93.62 176 LEU B O 1
ATOM 3266 N N . TYR B 1 177 ? -21.328 -13.266 -4.078 1 92 177 TYR B N 1
ATOM 3267 C CA . TYR B 1 177 ? -20.859 -13.734 -2.779 1 92 177 TYR B CA 1
ATOM 3268 C C . TYR B 1 177 ? -19.875 -12.75 -2.162 1 92 177 TYR B C 1
ATOM 3270 O O . TYR B 1 177 ? -19.641 -12.781 -0.954 1 92 177 TYR B O 1
ATOM 3278 N N . ILE B 1 178 ? -19.281 -11.867 -2.973 1 92.38 178 ILE B N 1
ATOM 3279 C CA . ILE B 1 178 ? -18.266 -10.977 -2.455 1 92.38 178 ILE B CA 1
ATOM 3280 C C . ILE B 1 178 ? -18.891 -9.625 -2.09 1 92.38 178 ILE B C 1
ATOM 3282 O O . ILE B 1 178 ? -18.203 -8.742 -1.562 1 92.38 178 ILE B O 1
ATOM 3286 N N . LEU B 1 179 ? -20.188 -9.5 -2.156 1 93.62 179 LEU B N 1
ATOM 3287 C CA . LEU B 1 179 ? -20.906 -8.258 -1.936 1 93.62 179 LEU B CA 1
ATOM 3288 C C . LEU B 1 179 ? -20.672 -7.73 -0.521 1 93.62 179 LEU B C 1
ATOM 3290 O O . LEU B 1 179 ? -20.391 -6.547 -0.332 1 93.62 179 LEU B O 1
ATOM 3294 N N . PRO B 1 180 ? -20.719 -8.586 0.497 1 92.38 180 PRO B N 1
ATOM 3295 C CA . PRO B 1 180 ? -20.484 -8.078 1.849 1 92.38 180 PRO B CA 1
ATOM 3296 C C . PRO B 1 180 ? -19.094 -7.48 2.014 1 92.38 180 PRO B C 1
ATOM 3298 O O . PRO B 1 180 ? -18.922 -6.5 2.744 1 92.38 180 PRO B O 1
ATOM 3301 N N . ILE B 1 181 ? -18.141 -8.047 1.365 1 92.12 181 ILE B N 1
ATOM 3302 C CA . ILE B 1 181 ? -16.766 -7.543 1.437 1 92.12 181 ILE B CA 1
ATOM 3303 C C . ILE B 1 181 ? -16.688 -6.172 0.772 1 92.12 181 ILE B C 1
ATOM 3305 O O . ILE B 1 181 ? -16.016 -5.266 1.281 1 92.12 181 ILE B O 1
ATOM 3309 N N . TRP B 1 182 ? -17.422 -6 -0.311 1 94.69 182 TRP B N 1
ATOM 3310 C CA . TRP B 1 182 ? -17.406 -4.719 -1.009 1 94.69 182 TRP B CA 1
ATOM 3311 C C . TRP B 1 182 ? -18.109 -3.646 -0.183 1 94.69 182 TRP B C 1
ATOM 3313 O O . TRP B 1 182 ? -17.734 -2.475 -0.22 1 94.69 182 TRP B O 1
ATOM 3323 N N . MET B 1 183 ? -19.125 -4.051 0.583 1 95.75 183 MET B N 1
ATOM 3324 C CA . MET B 1 183 ? -19.812 -3.113 1.476 1 95.75 183 MET B CA 1
ATOM 3325 C C . MET B 1 183 ? -18.844 -2.584 2.537 1 95.75 183 MET B C 1
ATOM 3327 O O . MET B 1 183 ? -18.781 -1.377 2.771 1 95.75 183 MET B O 1
ATOM 3331 N N . VAL B 1 184 ? -18.109 -3.488 3.027 1 94 184 VAL B N 1
ATOM 3332 C CA . VAL B 1 184 ? -17.141 -3.121 4.051 1 94 184 VAL B CA 1
ATOM 3333 C C . VAL B 1 184 ? -16.031 -2.266 3.432 1 94 184 VAL B C 1
ATOM 3335 O O . VAL B 1 184 ? -15.586 -1.287 4.035 1 94 184 VAL B O 1
ATO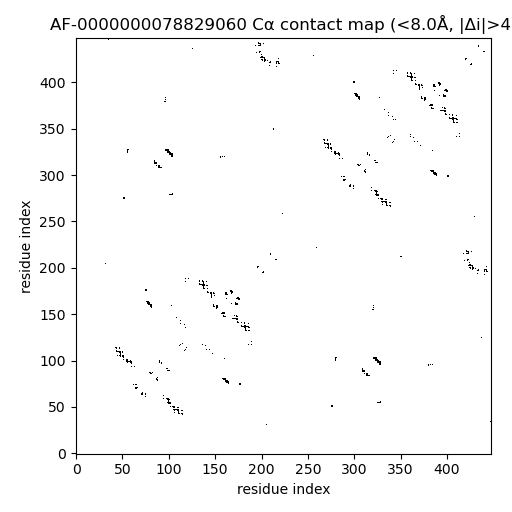M 3338 N N . THR B 1 185 ? -15.609 -2.643 2.252 1 94.69 185 THR B N 1
ATOM 3339 C CA . THR B 1 185 ? -14.578 -1.895 1.544 1 94.69 185 THR B CA 1
ATOM 3340 C C . THR B 1 185 ? -15.023 -0.458 1.292 1 94.69 185 THR B C 1
ATOM 3342 O O . THR B 1 185 ? -14.242 0.48 1.456 1 94.69 185 THR B O 1
ATOM 3345 N N . GLY B 1 186 ? -16.25 -0.319 0.894 1 96 186 GLY B N 1
ATOM 3346 C CA . GLY B 1 186 ? -16.797 1.014 0.69 1 96 186 GLY B CA 1
ATOM 3347 C C . GLY B 1 186 ? -16.797 1.859 1.949 1 96 186 GLY B C 1
ATOM 3348 O O . GLY B 1 186 ? -16.469 3.045 1.906 1 96 186 GLY B O 1
ATOM 3349 N N . LEU B 1 187 ? -17.125 1.257 3.023 1 94.56 187 LEU B N 1
ATOM 3350 C CA . LEU B 1 187 ? -17.141 1.969 4.297 1 94.56 187 LEU B CA 1
ATOM 3351 C C . LEU B 1 187 ? -15.734 2.354 4.719 1 94.56 187 LEU B C 1
ATOM 3353 O O . LEU B 1 187 ? -15.523 3.412 5.316 1 94.56 187 LEU B O 1
ATOM 3357 N N . LEU B 1 188 ? -14.812 1.507 4.445 1 93.44 188 LEU B N 1
ATOM 3358 C CA . LEU B 1 188 ? -13.422 1.814 4.738 1 93.44 188 LEU B CA 1
ATOM 3359 C C . LEU B 1 188 ? -12.938 3 3.91 1 93.44 188 LEU B C 1
ATOM 3361 O O . LEU B 1 188 ? -12.242 3.881 4.422 1 93.44 188 LEU B O 1
ATOM 3365 N N . ALA B 1 189 ? -13.297 2.965 2.666 1 94.25 189 ALA B N 1
ATOM 3366 C CA . ALA B 1 189 ? -12.938 4.082 1.795 1 94.25 189 ALA B CA 1
ATOM 3367 C C . ALA B 1 189 ? -13.555 5.383 2.289 1 94.25 189 ALA B C 1
ATOM 3369 O O . ALA B 1 189 ? -12.914 6.438 2.258 1 94.25 189 ALA B O 1
ATOM 3370 N N . GLU B 1 190 ? -14.789 5.281 2.691 1 92.94 190 GLU B N 1
ATOM 3371 C CA . GLU B 1 190 ? -15.453 6.438 3.285 1 92.94 190 GLU B CA 1
ATOM 3372 C C . GLU B 1 190 ? -14.688 6.949 4.504 1 92.94 190 GLU B C 1
ATOM 3374 O O . GLU B 1 190 ? -14.492 8.156 4.656 1 92.94 190 GLU B O 1
ATOM 3379 N N . PHE B 1 191 ? -14.352 6.043 5.293 1 89.88 191 PHE B N 1
ATOM 3380 C CA . PHE B 1 191 ? -13.609 6.383 6.5 1 89.88 191 PHE B CA 1
ATOM 3381 C C . PHE B 1 191 ? -12.312 7.105 6.152 1 89.88 191 PHE B C 1
ATOM 3383 O O . PHE B 1 191 ? -11.977 8.125 6.762 1 89.88 191 PHE B O 1
ATOM 3390 N N . ILE B 1 192 ? -11.57 6.625 5.23 1 88.56 192 ILE B N 1
ATOM 3391 C CA . ILE B 1 192 ? -10.312 7.234 4.793 1 88.56 192 ILE B CA 1
ATOM 3392 C C . ILE B 1 192 ? -10.586 8.641 4.258 1 88.56 192 ILE B C 1
ATOM 3394 O O . ILE B 1 192 ? -9.867 9.586 4.586 1 88.56 192 ILE B O 1
ATOM 3398 N N . TYR B 1 193 ? -11.609 8.742 3.459 1 88.06 193 TYR B N 1
ATOM 3399 C CA . TYR B 1 193 ? -11.969 10.031 2.881 1 88.06 193 TYR B CA 1
ATOM 3400 C C . TYR B 1 193 ? -12.305 11.039 3.971 1 88.06 193 TYR B C 1
ATOM 3402 O O . TYR B 1 193 ? -11.859 12.188 3.918 1 88.06 193 TYR B O 1
ATOM 3410 N N . ARG B 1 194 ? -13.031 10.664 4.93 1 83.44 194 ARG B N 1
ATOM 3411 C CA . ARG B 1 194 ? -13.422 11.531 6.035 1 83.44 194 ARG B CA 1
ATOM 3412 C C . ARG B 1 194 ? -12.203 12.016 6.812 1 83.44 194 ARG B C 1
ATOM 3414 O O . ARG B 1 194 ? -12.133 13.188 7.203 1 83.44 194 ARG B O 1
ATOM 3421 N N . GLU B 1 195 ? -11.32 11.125 6.984 1 78.25 195 GLU B N 1
ATOM 3422 C CA . GLU B 1 195 ? -10.109 11.477 7.711 1 78.25 195 GLU B CA 1
ATOM 3423 C C . GLU B 1 195 ? -9.25 12.453 6.918 1 78.25 195 GLU B C 1
ATOM 3425 O O . GLU B 1 195 ? -8.617 13.344 7.492 1 78.25 195 GLU B O 1
ATOM 3430 N N . LEU B 1 196 ? -9.227 12.281 5.656 1 76.69 196 LEU B N 1
ATOM 3431 C CA . LEU B 1 196 ? -8.422 13.141 4.797 1 76.69 196 LEU B CA 1
ATOM 3432 C C . LEU B 1 196 ? -9.031 14.531 4.688 1 76.69 196 LEU B C 1
ATOM 3434 O O . LEU B 1 196 ? -8.32 15.516 4.496 1 76.69 196 LEU B O 1
ATOM 3438 N N . MET B 1 197 ? -10.32 14.633 4.73 1 72.25 197 MET B N 1
ATOM 3439 C CA . MET B 1 197 ? -11.016 15.906 4.551 1 72.25 197 MET B CA 1
ATOM 3440 C C . MET B 1 197 ? -11.172 16.625 5.883 1 72.25 197 MET B C 1
ATOM 3442 O O . MET B 1 197 ? -11.844 17.656 5.957 1 72.25 197 MET B O 1
ATOM 3446 N N . ASP B 1 198 ? -10.508 16.094 6.77 1 67.5 198 ASP B N 1
ATOM 3447 C CA . ASP B 1 198 ? -10.469 16.812 8.039 1 67.5 198 ASP B CA 1
ATOM 3448 C C . ASP B 1 198 ? -9.844 18.203 7.871 1 67.5 198 ASP B C 1
ATOM 3450 O O . ASP B 1 198 ? -8.758 18.344 7.305 1 67.5 198 ASP B O 1
ATOM 3454 N N . PRO B 1 199 ? -10.578 19.203 8.25 1 60.59 199 PRO B N 1
ATOM 3455 C CA . PRO B 1 199 ? -10.133 20.578 8.039 1 60.59 199 PRO B CA 1
ATOM 3456 C C . PRO B 1 199 ? -8.719 20.828 8.562 1 60.59 199 PRO B C 1
ATOM 3458 O O . PRO B 1 199 ? -7.949 21.578 7.953 1 60.59 199 PRO B O 1
ATOM 3461 N N . ASP B 1 200 ? -8.406 20.312 9.633 1 57.62 200 ASP B N 1
ATOM 3462 C CA . ASP B 1 200 ? -7.074 20.516 10.203 1 57.62 200 ASP B CA 1
ATOM 3463 C C . ASP B 1 200 ? -6.004 19.891 9.312 1 57.62 200 ASP B C 1
ATOM 3465 O O . ASP B 1 200 ? -4.914 20.438 9.156 1 57.62 200 ASP B O 1
ATOM 3469 N N . LEU B 1 201 ? -6.359 18.844 8.719 1 60.44 201 LEU B N 1
ATOM 3470 C CA . LEU B 1 201 ? -5.422 18.172 7.816 1 60.44 201 LEU B CA 1
ATOM 3471 C C . LEU B 1 201 ? -5.273 18.953 6.516 1 60.44 201 LEU B C 1
ATOM 3473 O O . LEU B 1 201 ? -4.16 19.141 6.016 1 60.44 201 LEU B O 1
ATOM 3477 N N . LEU B 1 202 ? -6.391 19.406 6.082 1 58.75 202 LEU B N 1
ATOM 3478 C CA . LEU B 1 202 ? -6.371 20.188 4.852 1 58.75 202 LEU B CA 1
ATOM 3479 C C . LEU B 1 202 ? -5.555 21.453 5.031 1 58.75 202 LEU B C 1
ATOM 3481 O O . LEU B 1 202 ? -4.789 21.844 4.145 1 58.75 202 LEU B O 1
ATOM 3485 N N . ALA B 1 203 ? -5.688 22.047 6.184 1 58.19 203 ALA B N 1
ATOM 3486 C CA . ALA B 1 203 ? -4.941 23.266 6.484 1 58.19 203 ALA B CA 1
ATOM 3487 C C . ALA B 1 203 ? -3.443 22.984 6.566 1 58.19 203 ALA B C 1
ATOM 3489 O O . ALA B 1 203 ? -2.629 23.797 6.109 1 58.19 203 ALA B O 1
ATOM 3490 N N . ALA B 1 204 ? -3.166 21.891 7.023 1 57.75 204 ALA B N 1
ATOM 3491 C CA . ALA B 1 204 ? -1.771 21.484 7.168 1 57.75 204 ALA B CA 1
ATOM 3492 C C . ALA B 1 204 ? -1.135 21.219 5.805 1 57.75 204 ALA B C 1
ATOM 3494 O O . ALA B 1 204 ? 0.035 21.547 5.586 1 57.75 204 ALA B O 1
ATOM 3495 N N . LEU B 1 205 ? -1.929 20.672 4.941 1 58.72 205 LEU B N 1
ATOM 3496 C CA . LEU B 1 205 ? -1.433 20.344 3.609 1 58.72 205 LEU B CA 1
ATOM 3497 C C . LEU B 1 205 ? -1.214 21.594 2.777 1 58.72 205 LEU B C 1
ATOM 3499 O O . LEU B 1 205 ? -0.338 21.625 1.91 1 58.72 205 LEU B O 1
ATOM 3503 N N . GLU B 1 206 ? -1.935 22.547 3.055 1 55.5 206 GLU B N 1
ATOM 3504 C CA . GLU B 1 206 ? -1.81 23.812 2.34 1 55.5 206 GLU B CA 1
ATOM 3505 C C . GLU B 1 206 ? -0.608 24.625 2.836 1 55.5 206 GLU B C 1
ATOM 3507 O O . GLU B 1 206 ? -0.102 25.5 2.131 1 55.5 206 GLU B O 1
ATOM 3512 N N . SER B 1 207 ? -0.104 24.219 4.016 1 54.72 207 SER B N 1
ATOM 3513 C CA . SER B 1 207 ? 1.032 24.953 4.57 1 54.72 207 SER B CA 1
ATOM 3514 C C . SER B 1 207 ? 2.346 24.484 3.951 1 54.72 207 SER B C 1
ATOM 3516 O O . SER B 1 207 ? 2.482 23.312 3.584 1 54.72 207 SER B O 1
ATOM 3518 N N . PRO B 1 208 ? 3.174 25.391 3.457 1 48.72 208 PRO B N 1
ATOM 3519 C CA . PRO B 1 208 ? 4.445 25.047 2.82 1 48.72 208 PRO B CA 1
ATOM 3520 C C . PRO B 1 208 ? 5.262 24.047 3.639 1 48.72 208 PRO B C 1
ATOM 3522 O O . PRO B 1 208 ? 5.234 24.078 4.871 1 48.72 208 PRO B O 1
ATOM 3525 N N . LEU B 1 209 ? 5.668 22.891 3.107 1 49.66 209 LEU B N 1
ATOM 3526 C CA . LEU B 1 209 ? 6.566 21.922 3.727 1 49.66 209 LEU B CA 1
ATOM 3527 C C . LEU B 1 209 ? 7.77 22.625 4.352 1 49.66 209 LEU B C 1
ATOM 3529 O O . LEU B 1 209 ? 8.242 23.641 3.838 1 49.66 209 LEU B O 1
ATOM 3533 N N . PRO B 1 210 ? 8.078 22.25 5.531 1 46.84 210 PRO B N 1
ATOM 3534 C CA . PRO B 1 210 ? 9.227 22.922 6.129 1 46.84 210 PRO B CA 1
ATOM 3535 C C . PRO B 1 210 ? 10.477 22.844 5.254 1 46.84 210 PRO B C 1
ATOM 3537 O O . PRO B 1 210 ? 10.867 21.766 4.82 1 46.84 210 PRO B O 1
ATOM 3540 N N . ALA B 1 211 ? 10.836 23.906 4.617 1 49.53 211 ALA B N 1
ATOM 3541 C CA . ALA B 1 211 ? 11.953 24.078 3.686 1 49.53 211 ALA B CA 1
ATOM 3542 C C . ALA B 1 211 ? 13.289 23.984 4.41 1 49.53 211 ALA B C 1
ATOM 3544 O O . ALA B 1 211 ? 14.336 23.812 3.777 1 49.53 211 ALA B O 1
ATOM 3545 N N . THR B 1 212 ? 13.367 24.172 5.715 1 51.09 212 THR B N 1
ATOM 3546 C CA . THR B 1 212 ? 14.672 24.312 6.355 1 51.09 212 THR B CA 1
ATOM 3547 C C . THR B 1 212 ? 14.828 23.281 7.477 1 51.09 212 THR B C 1
ATOM 3549 O O . THR B 1 212 ? 13.844 22.844 8.07 1 51.09 212 THR B O 1
ATOM 3552 N N . PRO B 1 213 ? 16.031 22.656 7.59 1 53.06 213 PRO B N 1
ATOM 3553 C CA . PRO B 1 213 ? 16.344 21.75 8.703 1 53.06 213 PRO B CA 1
ATOM 3554 C C . PRO B 1 213 ? 15.875 22.297 10.047 1 53.06 213 PRO B C 1
ATOM 3556 O O . PRO B 1 213 ? 15.508 21.516 10.938 1 53.06 213 PRO B O 1
ATOM 3559 N N . GLU B 1 214 ? 15.844 23.484 10.164 1 52.94 214 GLU B N 1
AT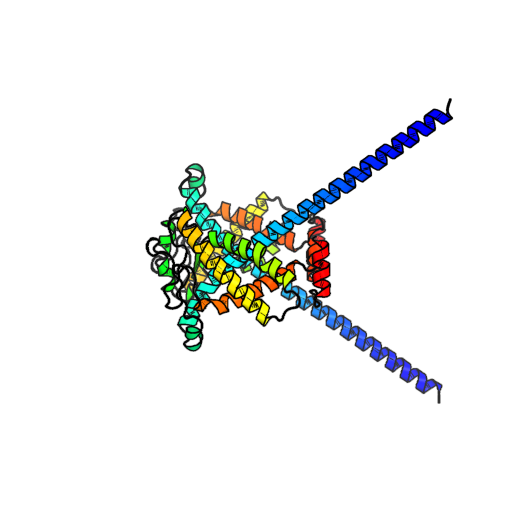OM 3560 C CA . GLU B 1 214 ? 15.453 24.094 11.43 1 52.94 214 GLU B CA 1
ATOM 3561 C C . GLU B 1 214 ? 13.969 23.875 11.719 1 52.94 214 GLU B C 1
ATOM 3563 O O . GLU B 1 214 ? 13.594 23.594 12.852 1 52.94 214 GLU B O 1
ATOM 3568 N N . GLU B 1 215 ? 13.211 24 10.75 1 54.5 215 GLU B N 1
ATOM 3569 C CA . GLU B 1 215 ? 11.781 23.797 10.93 1 54.5 215 GLU B CA 1
ATOM 3570 C C . GLU B 1 215 ? 11.453 22.328 11.195 1 54.5 215 GLU B C 1
ATOM 3572 O O . GLU B 1 215 ? 10.555 22.016 11.977 1 54.5 215 GLU B O 1
ATOM 3577 N N . THR B 1 216 ? 12.219 21.516 10.617 1 52.91 216 THR B N 1
ATOM 3578 C CA . THR B 1 216 ? 12.078 20.078 10.867 1 52.91 216 THR B CA 1
ATOM 3579 C C . THR B 1 216 ? 12.445 19.75 12.305 1 52.91 216 THR B C 1
ATOM 3581 O O . THR B 1 216 ? 11.766 18.953 12.961 1 52.91 216 THR B O 1
ATOM 3584 N N . GLU B 1 217 ? 13.547 20.328 12.664 1 54.41 217 GLU B N 1
ATOM 3585 C CA . GLU B 1 217 ? 13.953 20.125 14.047 1 54.41 217 GLU B CA 1
ATOM 3586 C C . GLU B 1 217 ? 12.883 20.609 15.023 1 54.41 217 GLU B C 1
ATOM 3588 O O . GLU B 1 217 ? 12.633 19.969 16.047 1 54.41 217 GLU B O 1
ATOM 3593 N N . ALA B 1 218 ? 12.258 21.672 14.719 1 54.56 218 ALA B N 1
ATOM 3594 C CA . ALA B 1 218 ? 11.203 22.219 15.586 1 54.56 218 ALA B CA 1
ATOM 3595 C C . ALA B 1 218 ? 10.008 21.281 15.641 1 54.56 218 ALA B C 1
ATOM 3597 O O . ALA B 1 218 ? 9.406 21.078 16.703 1 54.56 218 ALA B O 1
ATOM 3598 N N . SER B 1 219 ? 9.75 20.688 14.641 1 53.19 219 SER B N 1
ATOM 3599 C CA . SER B 1 219 ? 8.633 19.75 14.586 1 53.19 219 SER B CA 1
ATOM 3600 C C . SER B 1 219 ? 8.93 18.484 15.391 1 53.19 219 SER B C 1
ATOM 3602 O O . SER B 1 219 ? 8.039 17.906 16.016 1 53.19 219 SER B O 1
ATOM 3604 N N . PHE B 1 220 ? 10.266 18.156 15.359 1 55.62 220 PHE B N 1
ATOM 3605 C CA . PHE B 1 220 ? 10.672 17 16.156 1 55.62 220 PHE B CA 1
ATOM 3606 C C . PHE B 1 220 ? 10.5 17.266 17.641 1 55.62 220 PHE B C 1
ATOM 3608 O O . PHE B 1 220 ? 10.172 16.359 18.406 1 55.62 220 PHE B O 1
ATOM 3615 N N . GLN B 1 221 ? 10.695 18.406 17.969 1 51.09 221 GLN B N 1
ATOM 3616 C CA . GLN B 1 221 ? 10.594 18.781 19.375 1 51.09 221 GLN B CA 1
ATOM 3617 C C . GLN B 1 221 ? 9.141 18.75 19.844 1 51.09 221 GLN B C 1
ATOM 3619 O O . GLN B 1 221 ? 8.867 18.562 21.031 1 51.09 221 GLN B O 1
ATOM 3624 N N . LEU B 1 222 ? 8.203 18.875 18.922 1 48.41 222 LEU B N 1
ATOM 3625 C CA . LEU B 1 222 ? 6.785 18.859 19.281 1 48.41 222 LEU B CA 1
ATOM 3626 C C . LEU B 1 222 ? 6.309 17.438 19.547 1 48.41 222 LEU B C 1
ATOM 3628 O O . LEU B 1 222 ? 5.316 17.234 20.25 1 48.41 222 LEU B O 1
ATOM 3632 N N . ILE B 1 223 ? 6.949 16.516 18.984 1 47.03 223 ILE B N 1
ATOM 3633 C CA . ILE B 1 223 ? 6.523 15.125 19.125 1 47.03 223 ILE B CA 1
ATOM 3634 C C . ILE B 1 223 ? 7.266 14.477 20.281 1 47.03 223 ILE B C 1
ATOM 3636 O O . ILE B 1 223 ? 6.902 13.383 20.734 1 47.03 223 ILE B O 1
ATOM 3640 N N . ARG B 1 224 ? 8.453 15.094 20.766 1 44.28 224 ARG B N 1
ATOM 3641 C CA . ARG B 1 224 ? 9.102 14.539 21.953 1 44.28 224 ARG B CA 1
ATOM 3642 C C . ARG B 1 224 ? 8.289 14.836 23.203 1 44.28 224 ARG B C 1
ATOM 3644 O O . ARG B 1 224 ? 7.715 15.914 23.344 1 44.28 224 ARG B O 1
#

pLDDT: mean 83.78, std 14.74, range [43.72, 97.38]

Radius of gyration: 27.63 Å; Cα contacts (8 Å, |Δi|>4): 539; chains: 2; bounding box: 55×98×87 Å

Organism: Myxococcus xanthus (strain DK1622) (NCBI:txid246197)